Protein AF-0000000078276000 (afdb_homodimer)

pLDDT: mean 85.91, std 15.43, range [35.12, 98.81]

Structure (mmCIF, N/CA/C/O backbone):
data_AF-0000000078276000-model_v1
#
loop_
_entity.id
_entity.type
_entity.pdbx_description
1 polymer 'L-galactose dehydrogenase'
#
loop_
_atom_site.group_PDB
_atom_site.id
_atom_site.type_symbol
_atom_site.label_atom_id
_atom_site.label_alt_id
_atom_site.label_comp_id
_atom_site.label_asym_id
_atom_site.label_entity_id
_atom_site.label_seq_id
_atom_site.pdbx_PDB_ins_code
_atom_site.Cartn_x
_atom_site.Cartn_y
_atom_site.Cartn_z
_atom_site.occupancy
_atom_site.B_iso_or_equiv
_atom_site.auth_seq_id
_atom_site.auth_comp_id
_atom_site.auth_asym_id
_atom_site.auth_atom_id
_atom_site.pdbx_PDB_model_num
ATOM 1 N N . MET A 1 1 ? 9.312 26.859 -6.535 1 76 1 MET A N 1
ATOM 2 C CA . MET A 1 1 ? 9.961 25.969 -5.582 1 76 1 MET A CA 1
ATOM 3 C C . MET A 1 1 ? 9.008 24.859 -5.137 1 76 1 MET A C 1
ATOM 5 O O . MET A 1 1 ? 7.809 25.109 -4.961 1 76 1 MET A O 1
ATOM 9 N N . LYS A 1 2 ? 9.555 23.641 -4.895 1 87.5 2 LYS A N 1
ATOM 10 C CA . LYS A 1 2 ? 8.758 22.484 -4.469 1 87.5 2 LYS A CA 1
ATOM 11 C C . LYS A 1 2 ? 8.719 22.375 -2.947 1 87.5 2 LYS A C 1
ATOM 13 O O . LYS A 1 2 ? 9.75 22.547 -2.285 1 87.5 2 LYS A O 1
ATOM 18 N N . LEU A 1 3 ? 7.605 22.203 -2.412 1 93.44 3 LEU A N 1
ATOM 19 C CA . LEU A 1 3 ? 7.469 22.047 -0.97 1 93.44 3 LEU A CA 1
ATOM 20 C C . LEU A 1 3 ? 8.188 20.781 -0.496 1 93.44 3 LEU A C 1
ATOM 22 O O . LEU A 1 3 ? 8.133 19.75 -1.156 1 93.44 3 LEU A O 1
ATOM 26 N N . SER A 1 4 ? 8.859 21.031 0.639 1 95 4 SER A N 1
ATOM 27 C CA . SER A 1 4 ? 9.289 19.812 1.324 1 95 4 SER A CA 1
ATOM 28 C C . SER A 1 4 ? 8.102 19.016 1.84 1 95 4 SER A C 1
ATOM 30 O O . SER A 1 4 ? 7.016 19.562 2.043 1 95 4 SER A O 1
ATOM 32 N N . LYS A 1 5 ? 8.281 17.781 2.127 1 94.44 5 LYS A N 1
ATOM 33 C CA . LYS A 1 5 ? 7.191 16.922 2.592 1 94.44 5 LYS A CA 1
ATOM 34 C C . LYS A 1 5 ? 6.695 17.359 3.967 1 94.44 5 LYS A C 1
ATOM 36 O O . LYS A 1 5 ? 5.496 17.328 4.242 1 94.44 5 LYS A O 1
ATOM 41 N N . ILE A 1 6 ? 7.715 17.766 4.758 1 97.44 6 ILE A N 1
ATOM 42 C CA . ILE A 1 6 ? 7.348 18.281 6.074 1 97.44 6 ILE A CA 1
ATOM 43 C C . ILE A 1 6 ? 7.379 19.812 6.066 1 97.44 6 ILE A C 1
ATOM 45 O O . ILE A 1 6 ? 8.297 20.406 5.508 1 97.44 6 ILE A O 1
ATOM 49 N N . GLY A 1 7 ? 6.367 20.391 6.582 1 98.44 7 GLY A N 1
ATOM 50 C CA . GLY A 1 7 ? 6.348 21.797 6.906 1 98.44 7 GLY A CA 1
ATOM 51 C C . GLY A 1 7 ? 6.301 22.062 8.398 1 98.44 7 GLY A C 1
ATOM 52 O O . GLY A 1 7 ? 5.766 21.266 9.164 1 98.44 7 GLY A O 1
ATOM 53 N N . LEU A 1 8 ? 6.797 23.266 8.75 1 98.38 8 LEU A N 1
ATOM 54 C CA . LEU A 1 8 ? 6.801 23.656 10.156 1 98.38 8 LEU A CA 1
ATOM 55 C C . LEU A 1 8 ? 5.543 24.438 10.508 1 98.38 8 LEU A C 1
ATOM 57 O O . LEU A 1 8 ? 5.305 25.516 9.953 1 98.38 8 LEU A O 1
ATOM 61 N N . GLY A 1 9 ? 4.781 23.891 11.43 1 97.69 9 GLY A N 1
ATOM 62 C CA . GLY A 1 9 ? 3.652 24.641 11.977 1 97.69 9 GLY A CA 1
ATOM 63 C C . GLY A 1 9 ? 4.039 25.547 13.125 1 97.69 9 GLY A C 1
ATOM 64 O O . GLY A 1 9 ? 4.387 25.078 14.211 1 97.69 9 GLY A O 1
ATOM 65 N N . ALA A 1 10 ? 3.787 26.812 13 1 96.19 10 ALA A N 1
ATOM 66 C CA . ALA A 1 10 ? 4.254 27.797 13.961 1 96.19 10 ALA A CA 1
ATOM 67 C C . ALA A 1 10 ? 3.156 28.156 14.961 1 96.19 10 ALA A C 1
ATOM 69 O O . ALA A 1 10 ? 3.32 29.078 15.773 1 96.19 10 ALA A O 1
ATOM 70 N N . GLY A 1 11 ? 2.037 27.422 14.867 1 93.25 11 GLY A N 1
ATOM 71 C CA . GLY A 1 11 ? 1.049 27.594 15.922 1 93.25 11 GLY A CA 1
ATOM 72 C C . GLY A 1 11 ? 1.612 27.375 17.312 1 93.25 11 GLY A C 1
ATOM 73 O O . GLY A 1 11 ? 1.138 27.984 18.281 1 93.25 11 GLY A O 1
ATOM 74 N N . THR A 1 12 ? 2.605 26.641 17.391 1 89.44 12 THR A N 1
ATOM 75 C CA . THR A 1 12 ? 3.244 26.312 18.656 1 89.44 12 THR A CA 1
ATOM 76 C C . THR A 1 12 ? 4.027 27.5 19.203 1 89.44 12 THR A C 1
ATOM 78 O O . THR A 1 12 ? 4.422 27.516 20.375 1 89.44 12 THR A O 1
ATOM 81 N N . PHE A 1 13 ? 4.199 28.578 18.391 1 90.25 13 PHE A N 1
ATOM 82 C CA . PHE A 1 13 ? 4.93 29.766 18.797 1 90.25 13 PHE A CA 1
ATOM 83 C C . PHE A 1 13 ? 3.992 30.781 19.438 1 90.25 13 PHE A C 1
ATOM 85 O O . PHE A 1 13 ? 4.422 31.859 19.844 1 90.25 13 PHE A O 1
ATOM 92 N N . SER A 1 14 ? 2.604 30.531 19.453 1 81.06 14 SER A N 1
ATOM 93 C CA . SER A 1 14 ? 1.556 31.469 19.844 1 81.06 14 SER A C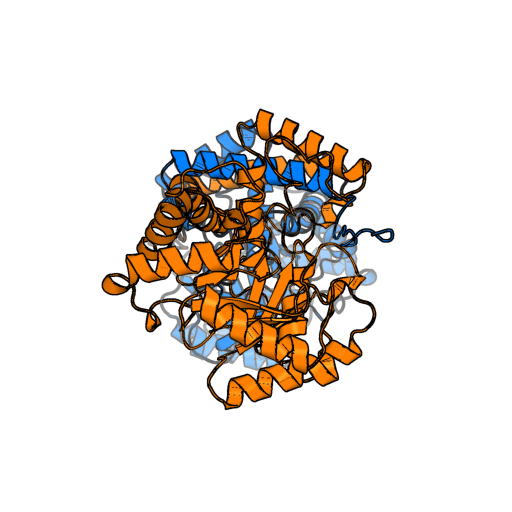A 1
ATOM 94 C C . SER A 1 14 ? 1.723 31.906 21.297 1 81.06 14 SER A C 1
ATOM 96 O O . SER A 1 14 ? 1.183 32.938 21.703 1 81.06 14 SER A O 1
ATOM 98 N N . GLY A 1 15 ? 2.691 31.5 21.969 1 64.06 15 GLY A N 1
ATOM 99 C CA . GLY A 1 15 ? 2.812 31.844 23.391 1 64.06 15 GLY A CA 1
ATOM 100 C C . GLY A 1 15 ? 1.722 31.219 24.234 1 64.06 15 GLY A C 1
ATOM 101 O O . GLY A 1 15 ? 1.641 31.484 25.438 1 64.06 15 GLY A O 1
ATOM 102 N N . PHE A 1 16 ? 0.621 30.797 23.484 1 50.69 16 PHE A N 1
ATOM 103 C CA . PHE A 1 16 ? -0.437 30.188 24.281 1 50.69 16 PHE A CA 1
ATOM 104 C C . PHE A 1 16 ? 0.115 29.062 25.141 1 50.69 16 PHE A C 1
ATOM 106 O O . PHE A 1 16 ? -0.392 28.797 26.234 1 50.69 16 PHE A O 1
ATOM 113 N N . TYR A 1 17 ? 1.136 28.438 24.562 1 47.69 17 TYR A N 1
ATOM 114 C CA . TYR A 1 17 ? 1.722 27.344 25.328 1 47.69 17 TYR A CA 1
ATOM 115 C C . TYR A 1 17 ? 2.814 27.844 26.266 1 47.69 17 TYR A C 1
ATOM 117 O O . TYR A 1 17 ? 3.244 29 26.156 1 47.69 17 TYR A O 1
ATOM 125 N N . ASP A 1 18 ? 3.484 27.094 27.172 1 49.5 18 ASP A N 1
ATOM 126 C CA . ASP A 1 18 ? 4.391 27.422 28.266 1 49.5 18 ASP A CA 1
ATOM 127 C C . ASP A 1 18 ? 5.52 28.328 27.781 1 49.5 18 ASP A C 1
ATOM 129 O O . ASP A 1 18 ? 5.828 28.375 26.594 1 49.5 18 ASP A O 1
ATOM 133 N N . GLU A 1 19 ? 5.781 29.281 28.688 1 52.44 19 GLU A N 1
ATOM 134 C CA . GLU A 1 19 ? 6.914 30.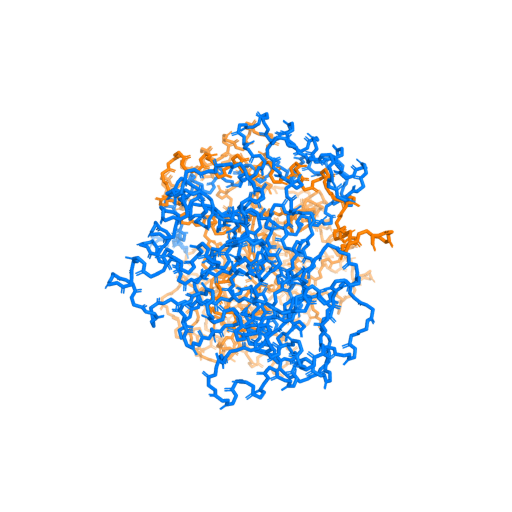203 28.625 1 52.44 19 GLU A CA 1
ATOM 135 C C . GLU A 1 19 ? 8.133 29.531 28 1 52.44 19 GLU A C 1
ATOM 137 O O . GLU A 1 19 ? 8.656 28.547 28.531 1 52.44 19 GLU A O 1
ATOM 142 N N . PHE A 1 20 ? 8.055 29.297 26.797 1 58.22 20 PHE A N 1
ATOM 143 C CA . PHE A 1 20 ? 9.367 28.812 26.375 1 58.22 20 PHE A CA 1
ATOM 144 C C . PHE A 1 20 ? 10.344 29.969 26.219 1 58.22 20 PHE A C 1
ATOM 146 O O . PHE A 1 20 ? 9.93 31.125 26.094 1 58.22 20 PHE A O 1
ATOM 153 N N . ASP A 1 21 ? 11.516 29.594 26.562 1 65.44 21 ASP A N 1
ATOM 154 C CA . ASP A 1 21 ? 12.672 30.438 26.312 1 65.44 21 ASP A CA 1
ATOM 155 C C . ASP A 1 21 ? 12.648 31.016 24.906 1 65.44 21 ASP A C 1
ATOM 157 O O . ASP A 1 21 ? 12.281 30.328 23.953 1 65.44 21 ASP A O 1
ATOM 161 N N . ASN A 1 22 ? 12.688 32.281 24.828 1 70.38 22 ASN A N 1
ATOM 162 C CA . ASN A 1 22 ? 12.695 33.094 23.594 1 70.38 22 ASN A CA 1
ATOM 163 C C . ASN A 1 22 ? 13.586 32.469 22.531 1 70.38 22 ASN A C 1
ATOM 165 O O . ASN A 1 22 ? 13.484 32.781 21.344 1 70.38 22 ASN A O 1
ATOM 169 N N . GLN A 1 23 ? 14.25 31.359 22.938 1 85.81 23 GLN A N 1
ATOM 170 C CA . GLN A 1 23 ? 15.211 30.812 21.969 1 85.81 23 GLN A CA 1
ATOM 171 C C . GLN A 1 23 ? 14.633 29.594 21.25 1 85.81 23 GLN A C 1
ATOM 173 O O . GLN A 1 23 ? 15.148 29.188 20.219 1 85.81 23 GLN A O 1
ATOM 178 N N . ILE A 1 24 ? 13.539 29.141 21.703 1 89.81 24 ILE A N 1
ATOM 179 C CA . ILE A 1 24 ? 13.008 27.891 21.188 1 89.81 24 ILE A CA 1
ATOM 180 C C . ILE A 1 24 ? 12.531 28.062 19.75 1 89.81 24 ILE A C 1
ATOM 182 O O . ILE A 1 24 ? 12.859 27.266 18.875 1 89.81 24 ILE A O 1
ATOM 186 N N . PRO A 1 25 ? 11.859 29.156 19.453 1 93.25 25 PRO A N 1
ATOM 187 C CA . PRO A 1 25 ? 11.461 29.359 18.062 1 93.25 25 PRO A CA 1
ATOM 188 C C . PRO A 1 25 ? 12.656 29.438 17.109 1 93.25 25 PRO A C 1
ATOM 190 O O . PRO A 1 25 ? 12.633 28.875 16.016 1 93.25 25 PRO A O 1
ATOM 193 N N . HIS A 1 26 ? 13.656 30.109 17.656 1 94.44 26 HIS A N 1
ATOM 194 C CA . HIS A 1 26 ? 14.875 30.266 16.859 1 94.44 26 HIS A CA 1
ATOM 195 C C . HIS A 1 26 ? 15.508 28.906 16.562 1 94.44 26 HIS A C 1
ATOM 197 O O . HIS A 1 26 ? 15.766 28.578 15.398 1 94.44 26 HIS A O 1
ATOM 203 N N . GLU A 1 27 ? 15.688 28.141 17.547 1 94.88 27 GLU A N 1
ATOM 204 C CA . GLU A 1 27 ? 16.312 26.828 17.422 1 94.88 27 GLU A CA 1
ATOM 205 C C . GLU A 1 27 ? 15.484 25.922 16.516 1 94.88 27 GLU A C 1
ATOM 207 O O . GLU A 1 27 ? 16.047 25.172 15.711 1 94.88 27 GLU A O 1
ATOM 212 N N . THR A 1 28 ? 14.242 26.016 16.625 1 96.69 28 THR A N 1
ATOM 213 C CA . THR A 1 28 ? 13.336 25.172 15.852 1 96.69 28 THR A CA 1
ATOM 214 C C . THR A 1 28 ? 13.438 25.484 14.359 1 96.69 28 THR A C 1
ATOM 216 O O . THR A 1 28 ? 13.656 24.594 13.539 1 96.69 28 THR A O 1
ATOM 219 N N . VAL A 1 29 ? 13.406 26.719 14 1 97.75 29 VAL A N 1
ATOM 220 C CA . VAL A 1 29 ? 13.398 27.156 12.609 1 97.75 29 VAL A CA 1
ATOM 221 C C . VAL A 1 29 ? 14.758 26.875 11.969 1 97.75 29 VAL A C 1
ATOM 223 O O . VAL A 1 29 ? 14.828 26.328 10.867 1 97.75 29 VAL A O 1
ATOM 226 N N . VAL A 1 30 ? 15.82 27.156 12.68 1 97.12 30 VAL A N 1
ATOM 227 C CA . VAL A 1 30 ? 17.172 26.953 12.156 1 97.12 30 VAL A CA 1
ATOM 228 C C . VAL A 1 30 ? 17.406 25.469 11.891 1 97.12 30 VAL A C 1
ATOM 230 O O . VAL A 1 30 ? 17.859 25.078 10.812 1 97.12 30 VAL A O 1
ATOM 233 N N . THR A 1 31 ? 17.031 24.656 12.859 1 97.31 31 THR A N 1
ATOM 234 C CA . THR A 1 31 ? 17.219 23.219 12.695 1 97.31 31 THR A CA 1
ATOM 235 C C . THR A 1 31 ? 16.391 22.703 11.516 1 97.31 31 THR A C 1
ATOM 237 O O . THR A 1 31 ? 16.875 21.906 10.711 1 97.31 31 THR A O 1
ATOM 240 N N . ALA A 1 32 ? 15.172 23.172 11.391 1 98 32 ALA A N 1
ATOM 241 C CA . ALA A 1 32 ? 14.297 22.75 10.297 1 98 32 ALA A CA 1
ATOM 242 C C . ALA A 1 32 ? 14.891 23.109 8.945 1 98 32 ALA A C 1
ATOM 244 O O . ALA A 1 32 ? 15.023 22.25 8.07 1 98 32 ALA A O 1
ATOM 245 N N . PHE A 1 33 ? 15.328 24.359 8.828 1 97.69 33 PHE A N 1
ATOM 246 C CA . PHE A 1 33 ? 15.852 24.828 7.555 1 97.69 33 PHE A CA 1
ATOM 247 C C . PHE A 1 33 ? 17.172 24.141 7.215 1 97.69 33 PHE A C 1
ATOM 249 O O . PHE A 1 33 ? 17.391 23.766 6.066 1 97.69 33 PHE A O 1
ATOM 256 N N . GLN A 1 34 ? 17.953 23.875 8.18 1 97.12 34 GLN A N 1
ATOM 257 C CA . GLN A 1 34 ? 19.234 23.219 7.965 1 97.12 34 GLN A CA 1
ATOM 258 C C . GLN A 1 34 ? 19.047 21.781 7.504 1 97.12 34 GLN A C 1
ATOM 260 O O . GLN A 1 34 ? 19.938 21.188 6.879 1 97.12 34 GLN A O 1
ATOM 265 N N . ASN A 1 35 ? 17.891 21.266 7.777 1 95.56 35 ASN A N 1
ATOM 266 C CA . ASN A 1 35 ? 17.656 19.875 7.441 1 95.56 35 ASN A CA 1
ATOM 267 C C . ASN A 1 35 ? 16.688 19.734 6.266 1 95.56 35 ASN A C 1
ATOM 269 O O . ASN A 1 35 ? 16.062 18.688 6.09 1 95.56 35 ASN A O 1
ATOM 273 N N . GLY A 1 36 ? 16.453 20.781 5.516 1 94.75 36 GLY A N 1
ATOM 274 C CA . GLY A 1 36 ? 15.789 20.688 4.227 1 94.75 36 GLY A CA 1
ATOM 275 C C . GLY A 1 36 ? 14.305 21 4.289 1 94.75 36 GLY A C 1
ATOM 276 O O . GLY A 1 36 ? 13.617 20.984 3.268 1 94.75 36 GLY A O 1
ATOM 277 N N . ILE A 1 37 ? 13.789 21.281 5.453 1 97.19 37 ILE A N 1
ATOM 278 C CA . ILE A 1 37 ? 12.43 21.797 5.559 1 97.19 37 ILE A CA 1
ATOM 279 C C . ILE A 1 37 ? 12.367 23.234 5.07 1 97.19 37 ILE A C 1
ATOM 281 O O . ILE A 1 37 ? 13.047 24.109 5.613 1 97.19 37 ILE A O 1
ATOM 285 N N . ASN A 1 38 ? 11.445 23.469 4.086 1 97.69 38 ASN A N 1
ATOM 286 C CA . ASN A 1 38 ? 11.609 24.766 3.416 1 97.69 38 ASN A CA 1
ATOM 287 C C . ASN A 1 38 ? 10.32 25.578 3.445 1 97.69 38 ASN A C 1
ATOM 289 O O . ASN A 1 38 ? 10.125 26.469 2.621 1 97.69 38 ASN A O 1
ATOM 293 N N . TRP A 1 39 ? 9.398 25.25 4.336 1 98.38 39 TRP A N 1
ATOM 294 C CA . TRP A 1 39 ? 8.211 26.094 4.457 1 98.38 39 TRP A CA 1
ATOM 295 C C . TRP A 1 39 ? 7.68 26.078 5.887 1 98.38 39 TRP A C 1
ATOM 297 O O . TRP A 1 39 ? 7.855 25.094 6.613 1 98.38 39 TRP A O 1
ATOM 307 N N . VAL A 1 40 ? 7.137 27.25 6.289 1 98.56 40 VAL A N 1
ATOM 308 C CA . VAL A 1 40 ? 6.559 27.469 7.613 1 98.56 40 VAL A CA 1
ATOM 309 C C . VAL A 1 40 ? 5.133 28 7.473 1 98.56 40 VAL A C 1
ATOM 311 O O . VAL A 1 40 ? 4.855 28.844 6.617 1 98.56 40 VAL A O 1
ATOM 314 N N . ASP A 1 41 ? 4.281 27.453 8.359 1 98.56 41 ASP A N 1
ATOM 315 C CA . ASP A 1 41 ? 2.875 27.844 8.367 1 98.56 41 ASP A CA 1
ATOM 316 C C . ASP A 1 41 ? 2.504 28.547 9.664 1 98.56 41 ASP A C 1
ATOM 318 O O . ASP A 1 41 ? 2.885 28.109 10.75 1 98.56 41 ASP A O 1
ATOM 322 N N . THR A 1 42 ? 1.765 29.656 9.516 1 98.25 42 THR A N 1
ATOM 323 C CA . THR A 1 42 ? 1.289 30.406 10.672 1 98.25 42 THR A CA 1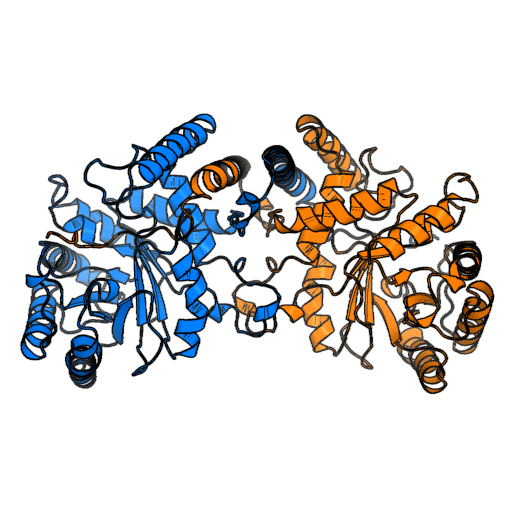
ATOM 324 C C . THR A 1 42 ? -0.07 31.047 10.383 1 98.25 42 THR A C 1
ATOM 326 O O . THR A 1 42 ? -0.802 30.578 9.508 1 98.25 42 THR A O 1
ATOM 329 N N . SER A 1 43 ? -0.49 31.953 11.336 1 98 43 SER A N 1
ATOM 330 C CA . SER A 1 43 ? -1.798 32.594 11.219 1 98 43 SER A CA 1
ATOM 331 C C . SER A 1 43 ? -1.93 33.781 12.18 1 98 43 SER A C 1
ATOM 333 O O . SER A 1 43 ? -1.344 33.75 13.258 1 98 43 SER A O 1
ATOM 335 N N . PRO A 1 44 ? -2.762 34.75 11.75 1 97 44 PRO A N 1
ATOM 336 C CA . PRO A 1 44 ? -3.084 35.781 12.727 1 97 44 PRO A CA 1
ATOM 337 C C . PRO A 1 44 ? -3.877 35.25 13.914 1 97 44 PRO A C 1
ATOM 339 O O . PRO A 1 44 ? -3.9 35.875 14.977 1 97 44 PRO A O 1
ATOM 342 N N . TYR A 1 45 ? -4.488 34.156 13.82 1 95 45 TYR A N 1
ATOM 343 C CA . TYR A 1 45 ? -5.262 33.531 14.883 1 95 45 TYR A CA 1
ATOM 344 C C . TYR A 1 45 ? -4.348 32.938 15.953 1 95 45 TYR A C 1
ATOM 346 O O . TYR A 1 45 ? -4.77 32.75 17.094 1 95 45 TYR A O 1
ATOM 354 N N . TYR A 1 46 ? -3.119 32.719 15.594 1 93.81 46 TYR A N 1
ATOM 355 C CA . TYR A 1 46 ? -2.188 32.031 16.484 1 93.81 46 TYR A C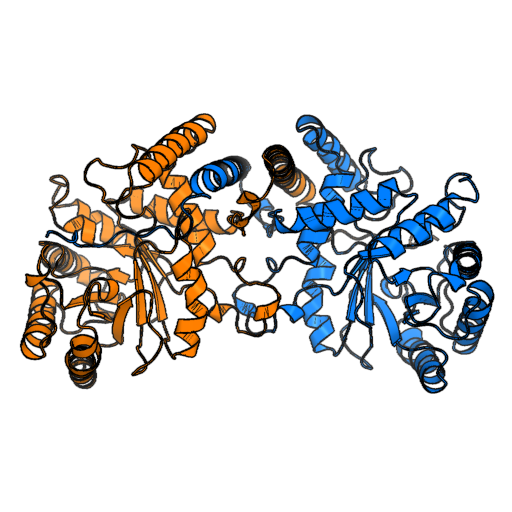A 1
ATOM 356 C C . TYR A 1 46 ? -1.442 33.031 17.359 1 93.81 46 TYR A C 1
ATOM 358 O O . TYR A 1 46 ? -0.21 33.062 17.359 1 93.81 46 TYR A O 1
ATOM 366 N N . GLY A 1 47 ? -2.139 33.875 18.031 1 91 47 GLY A N 1
ATOM 367 C CA . GLY A 1 47 ? -1.526 34.812 18.953 1 91 47 GLY A CA 1
ATOM 368 C C . GLY A 1 47 ? -0.417 35.625 18.328 1 91 47 GLY A C 1
ATOM 369 O O . GLY A 1 47 ? -0.629 36.281 17.312 1 91 47 GLY A O 1
ATOM 370 N N . ASP A 1 48 ? 0.791 35.469 18.969 1 91.56 48 ASP A N 1
ATOM 371 C CA . ASP A 1 48 ? 1.917 36.25 18.5 1 91.56 48 ASP A CA 1
ATOM 372 C C . ASP A 1 48 ? 2.809 35.438 17.547 1 91.56 48 ASP A C 1
ATOM 374 O O . ASP A 1 48 ? 3.98 35.781 17.359 1 91.56 48 ASP A O 1
ATOM 378 N N . SER A 1 49 ? 2.303 34.438 17.016 1 95.25 49 SER A N 1
ATOM 379 C CA . SER A 1 49 ? 3.098 33.5 16.203 1 95.25 49 SER A CA 1
ATOM 380 C C . SER A 1 49 ? 3.74 34.219 15.016 1 95.25 49 SER A C 1
ATOM 382 O O . SER A 1 49 ? 4.938 34.062 14.766 1 95.25 49 SER A O 1
ATOM 384 N N . GLU A 1 50 ? 2.971 35.062 14.297 1 97.56 50 GLU A N 1
ATOM 385 C CA . GLU A 1 50 ? 3.518 35.75 13.141 1 97.56 50 GLU A CA 1
ATOM 386 C C . GLU A 1 50 ? 4.66 36.688 13.555 1 97.56 50 GLU A C 1
ATOM 388 O O . GLU A 1 50 ? 5.672 36.781 12.859 1 97.56 50 GLU A O 1
ATOM 393 N N . ILE A 1 51 ? 4.477 37.281 14.672 1 95.62 51 ILE A N 1
ATOM 394 C CA . ILE A 1 51 ? 5.473 38.25 15.148 1 95.62 51 ILE A CA 1
ATOM 395 C C . ILE A 1 51 ? 6.746 37.5 15.547 1 95.62 51 ILE A C 1
ATOM 397 O O . ILE A 1 51 ? 7.848 37.875 15.141 1 95.62 51 ILE A O 1
ATOM 401 N N . ARG A 1 52 ? 6.594 36.469 16.266 1 94.38 52 ARG A N 1
ATOM 402 C CA . ARG A 1 52 ? 7.742 35.719 16.719 1 94.38 52 ARG A CA 1
ATOM 403 C C . ARG A 1 52 ? 8.469 35.062 15.547 1 94.38 52 ARG A C 1
ATOM 405 O O . ARG A 1 52 ? 9.703 35.031 15.508 1 94.38 52 ARG A O 1
ATOM 412 N N . LEU A 1 53 ? 7.727 34.531 14.656 1 97.06 53 LEU A N 1
ATOM 413 C CA . LEU A 1 53 ? 8.32 33.938 13.469 1 97.06 53 LEU A CA 1
ATOM 414 C C . LEU A 1 53 ? 9.07 35 12.648 1 97.06 53 LEU A C 1
ATOM 416 O O . LEU A 1 53 ? 10.188 34.75 12.195 1 97.06 53 LEU A O 1
ATOM 420 N N . GLY A 1 54 ? 8.414 36.156 12.453 1 97.5 54 GLY A N 1
ATOM 421 C CA . GLY A 1 54 ? 9.062 37.25 11.734 1 97.5 54 GLY A CA 1
ATOM 422 C C . GLY A 1 54 ? 10.398 37.625 12.328 1 97.5 54 GLY A C 1
ATOM 423 O O . GLY A 1 54 ? 11.375 37.844 11.602 1 97.5 54 GLY A O 1
ATOM 424 N N . LYS A 1 55 ? 10.43 37.688 13.617 1 95.88 55 LYS A N 1
ATOM 425 C CA . LYS A 1 55 ? 11.672 38.031 14.312 1 95.88 55 LYS A CA 1
ATOM 426 C C . LYS A 1 55 ? 12.758 37 14.023 1 95.88 55 LYS A C 1
ATOM 428 O O . LYS A 1 55 ? 13.898 37.375 13.703 1 95.88 55 LYS A O 1
ATOM 433 N N . VAL A 1 56 ? 12.461 35.75 14.125 1 96.56 56 VAL A N 1
ATOM 434 C CA . VAL A 1 56 ? 13.43 34.688 13.883 1 96.56 56 VAL A CA 1
ATOM 435 C C . VAL A 1 56 ? 13.93 34.75 12.445 1 96.56 56 VAL A C 1
ATOM 437 O O . VAL A 1 56 ? 15.133 34.688 12.188 1 96.56 56 VAL A O 1
ATOM 440 N N . LEU A 1 57 ? 13.047 34.969 11.492 1 97.75 57 LEU A N 1
ATOM 441 C CA . LEU A 1 57 ? 13.398 34.969 10.078 1 97.75 57 LEU A CA 1
ATOM 442 C C . LEU A 1 57 ? 14.336 36.125 9.758 1 97.75 57 LEU A C 1
ATOM 444 O O . LEU A 1 57 ? 15.258 36 8.945 1 97.75 57 LEU A O 1
ATOM 448 N N . GLN A 1 58 ? 14.062 37.188 10.414 1 96.94 58 GLN A N 1
ATOM 449 C CA . GLN A 1 58 ? 14.953 38.344 10.25 1 96.94 58 GLN A CA 1
ATOM 450 C C . GLN A 1 58 ? 16.344 38.031 10.789 1 96.94 58 GLN A C 1
ATOM 452 O O . GLN A 1 58 ? 17.359 38.344 10.148 1 96.94 58 GLN A O 1
ATOM 457 N N . GLU A 1 59 ? 16.391 37.438 11.883 1 96.44 59 GLU A N 1
ATOM 458 C CA . GLU A 1 59 ? 17.656 37.125 12.547 1 96.44 59 GLU A CA 1
ATOM 459 C C . GLU A 1 59 ? 18.5 36.188 11.711 1 96.44 59 GLU A C 1
ATOM 461 O O . GLU A 1 59 ? 19.734 36.25 11.734 1 96.44 59 GLU A O 1
ATOM 466 N N . ILE A 1 60 ? 17.859 35.344 10.969 1 97 60 ILE A N 1
ATOM 467 C CA . ILE A 1 60 ? 18.625 34.312 10.273 1 97 60 ILE A CA 1
ATOM 468 C C . ILE A 1 60 ? 18.688 34.625 8.781 1 97 60 ILE A C 1
ATOM 470 O O . ILE A 1 60 ? 19.047 33.781 7.973 1 97 60 ILE A O 1
ATOM 474 N N . SER A 1 61 ? 18.391 35.812 8.336 1 97.31 61 SER A N 1
ATOM 475 C CA . SER A 1 61 ? 18.203 36.219 6.945 1 97.31 61 SER A CA 1
ATOM 476 C C . SER A 1 61 ? 19.5 36.094 6.152 1 97.31 61 SER A C 1
ATOM 478 O O . SER A 1 61 ? 19.484 35.906 4.938 1 97.31 61 SER A O 1
ATOM 480 N N . LYS A 1 62 ? 20.594 36.219 6.742 1 97.12 62 LYS A N 1
ATOM 481 C CA . LYS A 1 62 ? 21.875 36.094 6.051 1 97.12 62 LYS A CA 1
ATOM 482 C C . LYS A 1 62 ? 22.125 34.656 5.594 1 97.12 62 LYS A C 1
ATOM 484 O O . LYS A 1 62 ? 22.594 34.438 4.48 1 97.12 62 LYS A O 1
ATOM 489 N N . ASP A 1 63 ? 21.812 33.719 6.426 1 96.94 63 ASP A N 1
ATOM 490 C CA . ASP A 1 63 ? 22.031 32.312 6.129 1 96.94 63 ASP A CA 1
ATOM 491 C C . ASP A 1 63 ? 20.891 31.75 5.277 1 96.94 63 ASP A C 1
ATOM 493 O O . ASP A 1 63 ? 21.094 30.828 4.484 1 96.94 63 ASP A O 1
ATOM 497 N N . PHE A 1 64 ? 19.703 32.312 5.496 1 97.38 64 PHE A N 1
ATOM 498 C CA . PHE A 1 64 ? 18.516 31.875 4.777 1 97.38 64 PHE A CA 1
ATOM 499 C C . PHE A 1 64 ? 17.766 33.062 4.191 1 97.38 64 PHE A C 1
ATOM 501 O O . PHE A 1 64 ? 16.766 33.531 4.766 1 97.38 64 PHE A O 1
ATOM 508 N N . PRO A 1 65 ? 18.188 33.438 3.041 1 97.31 65 PRO A N 1
ATOM 509 C CA . PRO A 1 65 ? 17.5 34.562 2.379 1 97.31 65 PRO A CA 1
ATOM 510 C C . PRO A 1 65 ? 16.047 34.25 2.055 1 97.31 65 PRO A C 1
ATOM 512 O O . PRO A 1 65 ? 15.688 33.062 1.887 1 97.31 65 PRO A O 1
ATOM 515 N N . ARG A 1 66 ? 15.234 35.25 1.91 1 97.62 66 ARG A N 1
ATOM 516 C CA . ARG A 1 66 ? 13.781 35.125 1.821 1 97.62 66 ARG A CA 1
ATOM 517 C C . ARG A 1 66 ? 13.375 34.219 0.671 1 97.62 66 ARG A C 1
ATOM 519 O O . ARG A 1 66 ? 12.383 33.5 0.771 1 97.62 66 ARG A O 1
ATOM 526 N N . ASN A 1 67 ? 14.141 34.156 -0.354 1 96.19 67 ASN A N 1
ATOM 527 C CA . ASN A 1 67 ? 13.758 33.406 -1.543 1 96.19 67 ASN A CA 1
ATOM 528 C C . ASN A 1 67 ? 14.141 31.938 -1.418 1 96.19 67 ASN A C 1
ATOM 530 O O . ASN A 1 67 ? 13.938 31.156 -2.352 1 96.19 67 ASN A O 1
ATOM 534 N N . THR A 1 68 ? 14.617 31.484 -0.21 1 96.25 68 THR A N 1
ATOM 535 C CA . THR A 1 68 ? 15.07 30.109 -0.045 1 96.25 68 THR A CA 1
ATOM 536 C C . THR A 1 68 ? 14.055 29.297 0.746 1 96.25 68 THR A C 1
ATOM 538 O O . THR A 1 68 ? 14.242 28.094 0.958 1 96.25 68 THR A O 1
ATOM 541 N N . TYR A 1 69 ? 13.031 29.906 1.201 1 98 69 TYR A N 1
ATOM 542 C CA . TYR A 1 69 ? 11.953 29.219 1.911 1 98 69 TYR A CA 1
ATOM 543 C C . TYR A 1 69 ? 10.602 29.844 1.571 1 98 69 TYR A C 1
ATOM 545 O O . TYR A 1 69 ? 10.539 30.875 0.904 1 98 69 TYR A O 1
ATOM 553 N N . MET A 1 70 ? 9.531 29.172 2.025 1 98.69 70 MET A N 1
ATOM 554 C CA . MET A 1 70 ? 8.18 29.641 1.76 1 98.69 70 MET A CA 1
ATOM 555 C C . MET A 1 70 ? 7.426 29.891 3.062 1 98.69 70 MET A C 1
ATOM 557 O O . MET A 1 70 ? 7.664 29.219 4.062 1 98.69 70 MET A O 1
ATOM 561 N N . ILE A 1 71 ? 6.512 30.875 3.031 1 98.75 71 ILE A N 1
ATOM 562 C CA . ILE A 1 71 ? 5.68 31.219 4.184 1 98.75 71 ILE A CA 1
ATOM 563 C C . ILE A 1 71 ? 4.207 31.109 3.807 1 98.75 71 ILE A C 1
ATOM 565 O O . ILE A 1 71 ? 3.781 31.625 2.77 1 98.75 71 ILE A O 1
ATOM 569 N N . SER A 1 72 ? 3.486 30.359 4.621 1 98.56 72 SER A N 1
ATOM 570 C CA . SER A 1 72 ? 2.031 30.328 4.512 1 98.56 72 SER A CA 1
ATOM 571 C C . SER A 1 72 ? 1.37 30.953 5.73 1 98.56 72 SER A C 1
ATOM 573 O O . SER A 1 72 ? 1.833 30.766 6.859 1 98.56 72 SER A O 1
ATOM 575 N N . THR A 1 73 ? 0.384 31.781 5.512 1 98.69 73 THR A N 1
ATOM 576 C CA . THR A 1 73 ? -0.458 32.312 6.578 1 98.69 73 THR A CA 1
ATOM 577 C C . THR A 1 73 ? -1.928 32.281 6.172 1 98.69 73 THR A C 1
ATOM 579 O O . THR A 1 73 ? -2.316 31.531 5.273 1 98.69 73 THR A O 1
ATOM 582 N N . LYS A 1 74 ? -2.758 32.969 6.969 1 98.62 74 LYS A N 1
ATOM 583 C CA . LYS A 1 74 ? -4.191 32.812 6.742 1 98.62 74 LYS A CA 1
ATOM 584 C C . LYS A 1 74 ? -4.949 34.094 6.969 1 98.62 74 LYS A C 1
ATOM 586 O O . LYS A 1 74 ? -4.402 35.062 7.531 1 98.62 74 LYS A O 1
ATOM 591 N N . VAL A 1 75 ? -6.273 34.094 6.531 1 98.44 75 VAL A N 1
ATOM 592 C CA . VAL A 1 75 ? -7.199 35.188 6.766 1 98.44 75 VAL A CA 1
ATOM 593 C C . VAL A 1 75 ? -8.57 34.656 7.16 1 98.44 75 VAL A C 1
ATOM 595 O O . VAL A 1 75 ? -8.875 33.469 6.914 1 98.44 75 VAL A O 1
ATOM 598 N N . GLY A 1 76 ? -9.375 35.531 7.867 1 97 76 GLY A N 1
ATOM 599 C CA . GLY A 1 76 ? -10.781 35.219 8.055 1 97 76 GLY A CA 1
ATOM 600 C C . GLY A 1 76 ? -11.125 34.844 9.477 1 97 76 GLY A C 1
ATOM 601 O O . GLY A 1 76 ? -12.234 35.094 9.953 1 97 76 GLY A O 1
ATOM 602 N N . ARG A 1 77 ? -10.164 34.188 10.18 1 95.44 77 ARG A N 1
ATOM 603 C CA . ARG A 1 77 ? -10.383 33.875 11.586 1 95.44 77 ARG A CA 1
ATOM 604 C C . ARG A 1 77 ? -9.445 34.656 12.492 1 95.44 77 ARG A C 1
ATOM 606 O O . ARG A 1 77 ? -8.227 34.5 12.414 1 95.44 77 ARG A O 1
ATOM 613 N N . TYR A 1 78 ? -10.031 35.406 13.5 1 94.94 78 TYR A N 1
ATOM 614 C CA . TYR A 1 78 ? -9.211 36.312 14.289 1 94.94 78 TYR A CA 1
ATOM 615 C C . TYR A 1 78 ? -9.453 36.094 15.781 1 94.94 78 TYR A C 1
ATOM 617 O O . TYR A 1 78 ? -8.93 36.844 16.609 1 94.94 78 TYR A O 1
ATOM 625 N N . GLY A 1 79 ? -10.328 35.031 16.062 1 89.88 79 GLY A N 1
ATOM 626 C CA . GLY A 1 79 ? -10.633 34.688 17.438 1 89.88 79 GLY A CA 1
ATOM 627 C C . GLY A 1 79 ? -11.344 33.344 17.578 1 89.88 79 GLY A C 1
ATOM 628 O O . GLY A 1 79 ? -11.531 32.656 16.578 1 89.88 79 GLY A O 1
ATOM 629 N N . TYR A 1 80 ? -11.75 33.094 18.766 1 86 80 TYR A N 1
ATOM 630 C CA . TYR A 1 80 ? -12.266 31.75 19.094 1 86 80 TYR A CA 1
ATOM 631 C C . TYR A 1 80 ? -13.734 31.625 18.719 1 86 80 TYR A C 1
ATOM 633 O O . TYR A 1 80 ? -14.211 30.547 18.391 1 86 80 TYR A O 1
ATOM 641 N N . HIS A 1 81 ? -14.43 32.719 18.656 1 86.94 81 HIS A N 1
ATOM 642 C CA . HIS A 1 81 ? -15.883 32.656 18.484 1 86.94 81 HIS A CA 1
ATOM 643 C C . HIS A 1 81 ? -16.25 32.812 17.016 1 86.94 81 HIS A C 1
ATOM 645 O O . HIS A 1 81 ? -15.492 33.375 16.219 1 86.94 81 HIS A O 1
ATOM 651 N N . LYS A 1 82 ? -17.453 32.344 16.766 1 86.81 82 LYS A N 1
ATOM 652 C CA . LYS A 1 82 ? -17.953 32.469 15.406 1 86.81 82 LYS A CA 1
ATOM 653 C C . LYS A 1 82 ? -17.969 33.906 14.93 1 86.81 82 LYS A C 1
ATOM 655 O O . LYS A 1 82 ? -17.703 34.188 13.758 1 86.81 82 LYS A O 1
ATOM 660 N N . LYS A 1 83 ? -18.25 34.812 15.812 1 88.75 83 LYS A N 1
ATOM 661 C CA . LYS A 1 83 ? -18.344 36.219 15.477 1 88.75 83 LYS A CA 1
ATOM 662 C C . LYS A 1 83 ? -16.969 36.781 15.117 1 88.75 83 LYS A C 1
ATOM 664 O O . LYS A 1 83 ? -16.891 37.906 14.578 1 88.75 83 LYS A O 1
ATOM 669 N N . ASP A 1 84 ? -15.984 36.031 15.43 1 91.88 84 ASP A N 1
ATOM 670 C CA . ASP A 1 84 ? -14.633 36.531 15.188 1 91.88 84 ASP A CA 1
ATOM 671 C C . ASP A 1 84 ? -14.188 36.25 13.758 1 91.88 84 ASP A C 1
ATOM 673 O O . ASP A 1 84 ? -13.094 36.625 13.352 1 91.88 84 ASP A O 1
ATOM 677 N N . PHE A 1 85 ? -15.055 35.594 12.984 1 94.06 85 PHE A N 1
ATOM 678 C CA . PHE A 1 85 ? -14.766 35.344 11.57 1 94.06 85 PHE A CA 1
ATOM 679 C C . PHE A 1 85 ? -15.164 36.562 10.734 1 94.06 85 PHE A C 1
ATOM 681 O O . PHE A 1 85 ? -16.219 37.156 10.961 1 94.06 85 PHE A O 1
ATOM 688 N N . ASP A 1 86 ? -14.32 36.969 9.82 1 96.38 86 ASP A N 1
ATOM 689 C CA . ASP A 1 86 ? -14.602 38.062 8.914 1 96.38 86 ASP A CA 1
ATOM 690 C C . ASP A 1 86 ? -13.859 37.875 7.586 1 96.38 86 ASP A C 1
ATOM 692 O O . ASP A 1 86 ? -12.641 38.062 7.52 1 96.38 86 ASP A O 1
ATOM 696 N N . TYR A 1 87 ? -14.664 37.594 6.496 1 96.44 87 TYR A N 1
ATOM 697 C CA . TYR A 1 87 ? -14.086 37.344 5.176 1 96.44 87 TYR A CA 1
ATOM 698 C C . TYR A 1 87 ? -14.406 38.5 4.223 1 96.44 87 TYR A C 1
ATOM 700 O O . TYR A 1 87 ? -14.383 38.312 3.002 1 96.44 87 TYR A O 1
ATOM 708 N N . SER A 1 88 ? -14.719 39.594 4.789 1 97.06 88 SER A N 1
ATOM 709 C CA . SER A 1 88 ? -14.969 40.781 3.941 1 97.06 88 SER A CA 1
ATOM 710 C C . SER A 1 88 ? -13.711 41.188 3.195 1 97.06 88 SER A C 1
ATOM 712 O O . SER A 1 88 ? -12.594 40.969 3.668 1 97.06 88 SER A O 1
ATOM 714 N N . ALA A 1 89 ? -13.922 41.812 2.074 1 97.44 89 ALA A N 1
ATOM 715 C CA . ALA A 1 89 ? -12.805 42.219 1.233 1 97.44 89 ALA A CA 1
ATOM 716 C C . ALA A 1 89 ? -11.859 43.156 1.992 1 97.44 89 ALA A C 1
ATOM 718 O O . ALA A 1 89 ? -10.633 43 1.92 1 97.44 89 ALA A O 1
ATOM 719 N N . GLU A 1 90 ? -12.453 44.062 2.697 1 98.06 90 GLU A N 1
ATOM 720 C CA . GLU A 1 90 ? -11.656 45.031 3.451 1 98.06 90 GLU A CA 1
ATOM 721 C C . GLU A 1 90 ? -10.82 44.312 4.527 1 98.06 90 GLU A C 1
ATOM 723 O O . GLU A 1 90 ? -9.625 44.594 4.664 1 98.06 90 GLU A O 1
ATOM 728 N N . ARG A 1 91 ? -11.43 43.469 5.285 1 98.19 91 ARG A N 1
ATOM 729 C CA . ARG A 1 91 ? -10.727 42.781 6.367 1 98.19 91 ARG A CA 1
ATOM 730 C C . ARG A 1 91 ? -9.656 41.844 5.824 1 98.19 91 ARG A C 1
ATOM 732 O O . ARG A 1 91 ? -8.586 41.719 6.414 1 98.19 91 ARG A O 1
ATOM 739 N N . VAL A 1 92 ? -9.93 41.219 4.734 1 98.25 92 VAL A N 1
ATOM 740 C CA . VAL A 1 92 ? -8.977 40.344 4.086 1 98.25 92 VAL A CA 1
ATOM 741 C C . VAL A 1 92 ? -7.734 41.125 3.668 1 98.25 92 VAL A C 1
ATOM 743 O O . VAL A 1 92 ? -6.609 40.719 3.959 1 98.25 92 VAL A O 1
ATOM 746 N N . GLU A 1 93 ? -7.938 42.188 3.035 1 98.12 93 GLU A N 1
ATOM 747 C CA . GLU A 1 93 ? -6.809 43 2.604 1 98.12 93 GLU A CA 1
ATOM 748 C C . GLU A 1 93 ? -6.004 43.5 3.799 1 98.12 93 GLU A C 1
ATOM 750 O O . GLU A 1 93 ? -4.773 43.406 3.807 1 98.12 93 GLU A O 1
ATOM 755 N N . LYS A 1 94 ? -6.703 44.031 4.754 1 98.5 94 LYS A N 1
ATOM 756 C CA . LYS A 1 94 ? -6.035 44.531 5.957 1 98.5 94 LYS A CA 1
ATOM 757 C C . LYS A 1 94 ? -5.238 43.406 6.637 1 98.5 94 LYS A C 1
ATOM 759 O O . LYS A 1 94 ? -4.125 43.656 7.113 1 98.5 94 LYS A O 1
ATOM 764 N N . SER A 1 95 ? -5.82 42.281 6.707 1 98.69 95 SER A N 1
ATOM 765 C CA . SER A 1 95 ? -5.16 41.125 7.34 1 98.69 95 SER A CA 1
ATOM 766 C C . SER A 1 95 ? -3.867 40.781 6.617 1 98.69 95 SER A C 1
ATOM 768 O O . SER A 1 95 ? -2.836 40.562 7.258 1 98.69 95 SER A O 1
ATOM 770 N N . VAL A 1 96 ? -3.881 40.719 5.316 1 98.75 96 VAL A N 1
ATOM 771 C CA . VAL A 1 96 ? -2.697 40.375 4.527 1 98.75 96 VAL A CA 1
ATOM 772 C C . VAL A 1 96 ? -1.605 41.438 4.781 1 98.75 96 VAL A C 1
ATOM 774 O O . VAL A 1 96 ? -0.452 41.062 5.035 1 98.75 96 VAL A O 1
ATOM 777 N N . MET A 1 97 ? -1.987 42.656 4.797 1 98.5 97 MET A N 1
ATOM 778 C CA . MET A 1 97 ? -1.014 43.75 5.004 1 98.5 97 MET A CA 1
ATOM 779 C C . MET A 1 97 ? -0.405 43.656 6.402 1 98.5 97 MET A C 1
ATOM 781 O O . MET A 1 97 ? 0.806 43.812 6.566 1 98.5 97 MET A O 1
ATOM 785 N N . THR A 1 98 ? -1.229 43.406 7.352 1 98.56 98 THR A N 1
ATOM 786 C CA . THR A 1 98 ? -0.754 43.25 8.719 1 98.56 98 THR A CA 1
ATOM 787 C C . THR A 1 98 ? 0.191 42.062 8.852 1 98.56 98 THR A C 1
ATOM 789 O O . THR A 1 98 ? 1.217 42.156 9.531 1 98.56 98 THR A O 1
ATOM 792 N N . SER A 1 99 ? -0.15 40.969 8.211 1 98.81 99 SER A N 1
ATOM 793 C CA . SER A 1 99 ? 0.702 39.781 8.234 1 98.81 99 SER A CA 1
ATOM 794 C C . SER A 1 99 ? 2.064 40.062 7.613 1 98.81 99 SER A C 1
ATOM 796 O O . SER A 1 99 ? 3.09 39.594 8.109 1 98.81 99 SER A O 1
ATOM 798 N N . LEU A 1 100 ? 2.1 40.812 6.48 1 98.75 100 LEU A N 1
ATOM 799 C CA . LEU A 1 100 ? 3.359 41.188 5.855 1 98.75 100 LEU A CA 1
ATOM 800 C C . LEU A 1 100 ? 4.242 41.938 6.836 1 98.75 100 LEU A C 1
ATOM 802 O O . LEU A 1 100 ? 5.441 41.688 6.938 1 98.75 100 LEU A O 1
ATOM 806 N N . GLU A 1 101 ? 3.621 42.844 7.57 1 98.44 101 GLU A N 1
ATOM 807 C CA . GLU A 1 101 ? 4.344 43.656 8.547 1 98.44 101 GLU A CA 1
ATOM 808 C C . GLU A 1 101 ? 4.887 42.812 9.68 1 98.44 101 GLU A C 1
ATOM 810 O O . GLU A 1 101 ? 6.062 42.906 10.039 1 98.44 101 GLU A O 1
ATOM 815 N N . ARG A 1 102 ? 4.098 42 10.234 1 98.25 102 ARG A N 1
ATOM 816 C CA . ARG A 1 102 ? 4.461 41.156 11.375 1 98.25 102 ARG A CA 1
ATOM 817 C C . ARG A 1 102 ? 5.555 40.156 10.992 1 98.25 102 ARG A C 1
ATOM 819 O O . ARG A 1 102 ? 6.461 39.875 11.781 1 98.25 102 ARG A O 1
ATOM 826 N N . LEU A 1 103 ? 5.512 39.625 9.773 1 98.56 103 LEU A N 1
ATOM 827 C CA . LEU A 1 103 ? 6.441 38.625 9.312 1 98.56 103 LEU A CA 1
ATOM 828 C C . LEU A 1 103 ? 7.703 39.25 8.734 1 98.56 103 LEU A C 1
ATOM 830 O O . LEU A 1 103 ? 8.703 38.562 8.523 1 98.56 103 LEU A O 1
ATOM 834 N N . GLY A 1 104 ? 7.672 40.562 8.469 1 97.88 104 GLY A N 1
ATOM 835 C CA . GLY A 1 104 ? 8.828 41.281 7.957 1 97.88 104 GLY A CA 1
ATOM 836 C C . GLY A 1 104 ? 9.18 40.875 6.531 1 97.88 104 GLY A C 1
ATOM 837 O O . GLY A 1 104 ? 10.352 40.625 6.223 1 97.88 104 GLY A O 1
ATOM 838 N N . THR A 1 105 ? 8.227 40.812 5.668 1 98.25 105 THR A N 1
ATOM 839 C CA . THR A 1 105 ? 8.438 40.438 4.273 1 98.25 105 THR A CA 1
ATOM 840 C C . THR A 1 105 ? 7.52 41.219 3.352 1 98.25 105 THR A C 1
ATOM 842 O O . THR A 1 105 ? 6.535 41.812 3.803 1 98.25 105 THR A O 1
ATOM 845 N N . ASP A 1 106 ? 7.809 41.188 2.049 1 97.62 106 ASP A N 1
ATOM 846 C CA . ASP A 1 106 ? 7.039 42 1.103 1 97.62 106 ASP A CA 1
ATOM 847 C C . ASP A 1 106 ? 6.07 41.125 0.308 1 97.62 106 ASP A C 1
ATOM 849 O O . ASP A 1 106 ? 5.25 41.625 -0.454 1 97.62 106 ASP A O 1
ATOM 853 N N . TYR A 1 107 ? 6.195 39.812 0.476 1 98.44 107 TYR A N 1
ATOM 854 C CA . TYR A 1 107 ? 5.246 38.906 -0.184 1 98.44 107 TYR A CA 1
ATOM 855 C C . TYR A 1 107 ? 5.012 37.656 0.645 1 98.44 107 TYR A C 1
ATOM 857 O O . TYR A 1 107 ? 5.801 37.344 1.536 1 98.44 107 TYR A O 1
ATOM 865 N N . LEU A 1 108 ? 3.947 37 0.307 1 98.75 108 LEU A N 1
ATOM 866 C CA . LEU A 1 108 ? 3.578 35.719 0.901 1 98.75 108 LEU A CA 1
ATOM 867 C C . LEU A 1 108 ? 3.467 34.656 -0.167 1 98.75 108 LEU A C 1
ATOM 869 O O . LEU A 1 108 ? 2.951 34.906 -1.259 1 98.75 108 LEU A O 1
ATOM 873 N N . ASP A 1 109 ? 3.975 33.469 0.159 1 98.69 109 ASP A N 1
ATOM 874 C CA . ASP A 1 109 ? 3.941 32.375 -0.816 1 98.69 109 ASP A CA 1
ATOM 875 C C . ASP A 1 109 ? 2.551 31.75 -0.891 1 98.69 109 ASP A C 1
ATOM 877 O O . ASP A 1 109 ? 2.08 31.391 -1.976 1 98.69 109 ASP A O 1
ATOM 881 N N . TYR A 1 110 ? 1.907 31.594 0.29 1 98.44 110 TYR A N 1
ATOM 882 C CA . TYR A 1 110 ? 0.568 31.016 0.343 1 98.44 110 TYR A CA 1
ATOM 883 C C . TYR A 1 110 ? -0.306 31.766 1.345 1 98.44 110 TYR A C 1
ATOM 885 O O . TYR A 1 110 ? 0.136 32.062 2.453 1 98.44 110 TYR A O 1
ATOM 893 N N . VAL A 1 111 ? -1.576 31.984 0.97 1 98.75 111 VAL A N 1
ATOM 894 C CA . VAL A 1 111 ? -2.564 32.5 1.903 1 98.75 111 VAL A CA 1
ATOM 895 C C . VAL A 1 111 ? -3.85 31.688 1.817 1 98.75 111 VAL A C 1
ATOM 897 O O . VAL A 1 111 ? -4.391 31.484 0.729 1 98.75 111 VAL A O 1
ATOM 900 N N . PHE A 1 112 ? -4.266 31.266 2.994 1 97.94 112 PHE A N 1
ATOM 901 C CA . PHE A 1 112 ? -5.477 30.453 3.078 1 97.94 112 PHE A CA 1
ATOM 902 C C . PHE A 1 112 ? -6.625 31.266 3.674 1 97.94 112 PHE A C 1
ATOM 904 O O . PHE A 1 112 ? -6.434 32 4.629 1 97.94 112 PHE A O 1
ATOM 911 N N . CYS A 1 113 ? -7.859 31.062 3.131 1 96.69 113 CYS A N 1
ATOM 912 C CA . CYS A 1 113 ? -9.023 31.344 3.967 1 96.69 113 CYS A CA 1
ATOM 913 C C . CYS A 1 113 ? -9.141 30.312 5.09 1 96.69 113 CYS A C 1
ATOM 915 O O . CYS A 1 113 ? -9.266 29.109 4.832 1 96.69 113 CYS A O 1
ATOM 917 N N . HIS A 1 114 ? -9.141 30.812 6.309 1 96.44 114 HIS A N 1
ATOM 918 C CA . HIS A 1 114 ? -8.938 29.984 7.488 1 96.44 114 HIS A CA 1
ATOM 919 C C . HIS A 1 114 ? -10.234 29.312 7.918 1 96.44 114 HIS A C 1
ATOM 921 O O . HIS A 1 114 ? -11.25 29.984 8.125 1 96.44 114 HIS A O 1
ATOM 927 N N . ASP A 1 115 ? -10.195 27.922 8.039 1 93.31 115 ASP A N 1
ATOM 928 C CA . ASP A 1 115 ? -11.227 27.125 8.695 1 93.31 115 ASP A CA 1
ATOM 929 C C . ASP A 1 115 ? -12.586 27.359 8.055 1 93.31 115 ASP A C 1
ATOM 931 O O . ASP A 1 115 ? -13.586 27.562 8.758 1 93.31 115 ASP A O 1
ATOM 935 N N . VAL A 1 116 ? -12.633 27.266 6.812 1 91.38 116 VAL A N 1
ATOM 936 C CA . VAL A 1 116 ? -13.852 27.5 6.039 1 91.38 116 VAL A CA 1
ATOM 937 C C . VAL A 1 116 ? -14.875 26.406 6.344 1 91.38 116 VAL A C 1
ATOM 939 O O . VAL A 1 116 ? -16.078 26.641 6.277 1 91.38 116 VAL A O 1
ATOM 942 N N . GLU A 1 117 ? -14.43 25.297 6.793 1 87 117 GLU A N 1
ATOM 943 C CA . GLU A 1 117 ? -15.305 24.172 7.074 1 87 117 GLU A CA 1
ATOM 944 C C . GLU A 1 117 ? -16.203 24.453 8.273 1 87 117 GLU A C 1
ATOM 946 O O . GLU A 1 117 ? -17.203 23.75 8.484 1 87 117 GLU A O 1
ATOM 951 N N . PHE A 1 118 ? -15.938 25.5 8.984 1 86.62 118 PHE A N 1
ATOM 952 C CA . PHE A 1 118 ? -16.656 25.719 10.234 1 86.62 118 PHE A CA 1
ATOM 953 C C . PHE A 1 118 ? -17.594 26.922 10.117 1 86.62 118 PHE A C 1
ATOM 955 O O . PHE A 1 118 ? -18.156 27.375 11.109 1 86.62 118 PHE A O 1
ATOM 962 N N . ILE A 1 119 ? -17.672 27.406 8.961 1 85.06 119 ILE A N 1
ATOM 963 C CA . ILE A 1 119 ? -18.547 28.578 8.828 1 85.06 119 ILE A CA 1
ATOM 964 C C . ILE A 1 119 ? -19.766 28.219 7.969 1 85.06 119 ILE A C 1
ATOM 966 O O . ILE A 1 119 ? -19.703 27.297 7.145 1 85.06 119 ILE A O 1
ATOM 970 N N . ASP A 1 120 ? -20.781 28.969 8.164 1 79.69 120 ASP A N 1
ATOM 971 C CA . ASP A 1 120 ? -22.031 28.719 7.449 1 79.69 120 ASP A CA 1
ATOM 972 C C . ASP A 1 120 ? -22.062 29.5 6.133 1 79.69 120 ASP A C 1
ATOM 974 O O . ASP A 1 120 ? -22.641 29.031 5.148 1 79.69 120 ASP A O 1
ATOM 978 N N . ASP A 1 121 ? -21.438 30.578 6.145 1 80.5 121 ASP A N 1
ATOM 979 C CA . ASP A 1 121 ? -21.531 31.453 4.98 1 80.5 121 ASP A CA 1
ATOM 980 C C . ASP A 1 121 ? -20.359 31.203 4.016 1 80.5 121 ASP A C 1
ATOM 982 O O . ASP A 1 121 ? -19.5 32.062 3.84 1 80.5 121 ASP A O 1
ATOM 986 N N . ILE A 1 122 ? -20.438 30.25 3.238 1 86.5 122 ILE A N 1
ATOM 987 C CA . ILE A 1 122 ? -19.375 29.844 2.312 1 86.5 122 ILE A CA 1
ATOM 988 C C . ILE A 1 122 ? -19.375 30.766 1.097 1 86.5 122 ILE A C 1
ATOM 990 O O . ILE A 1 122 ? -18.344 30.969 0.455 1 86.5 122 ILE A O 1
ATOM 994 N N . ASP A 1 123 ? -20.438 31.391 0.827 1 87.38 123 ASP A N 1
ATOM 995 C CA . ASP A 1 123 ? -20.562 32.281 -0.331 1 87.38 123 ASP A CA 1
ATOM 996 C C . ASP A 1 123 ? -19.625 33.469 -0.216 1 87.38 123 ASP A C 1
ATOM 998 O O . ASP A 1 123 ? -19.016 33.875 -1.204 1 87.38 123 ASP A O 1
ATOM 1002 N N . THR A 1 124 ? -19.578 34 1.001 1 91.94 124 THR A N 1
ATOM 1003 C CA . THR A 1 124 ? -18.672 35.125 1.202 1 91.94 124 THR A CA 1
ATOM 1004 C C . THR A 1 124 ? -17.219 34.719 0.933 1 91.94 124 THR A C 1
ATOM 1006 O O . THR A 1 124 ? -16.453 35.5 0.378 1 91.94 124 THR A O 1
ATOM 1009 N N . VAL A 1 125 ? -16.891 33.562 1.249 1 93.06 125 VAL A N 1
ATOM 1010 C CA . VAL A 1 125 ? -15.539 33.094 0.993 1 93.06 125 VAL A CA 1
ATOM 1011 C C . VAL A 1 125 ? -15.312 32.938 -0.512 1 93.06 125 VAL A C 1
ATOM 1013 O O . VAL A 1 125 ? -14.336 33.469 -1.046 1 93.06 125 VAL A O 1
ATOM 1016 N N . ILE A 1 126 ? -16.25 32.406 -1.188 1 90 126 ILE A N 1
ATOM 1017 C CA . ILE A 1 126 ? -16.125 32.031 -2.598 1 90 126 ILE A CA 1
ATOM 1018 C C . ILE A 1 126 ? -16.188 33.312 -3.451 1 90 126 ILE A C 1
ATOM 1020 O O . ILE A 1 126 ? -15.414 33.469 -4.398 1 90 126 ILE A O 1
ATOM 1024 N N . HIS A 1 127 ? -16.984 34.219 -3.07 1 92 127 HIS A N 1
ATOM 1025 C CA . HIS A 1 127 ? -17.297 35.281 -3.996 1 92 127 HIS A CA 1
ATOM 1026 C C . HIS A 1 127 ? -16.625 36.594 -3.557 1 92 127 HIS A C 1
ATOM 1028 O O . HIS A 1 127 ? -16.594 37.562 -4.316 1 92 127 HIS A O 1
ATOM 1034 N N . VAL A 1 128 ? -16.078 36.594 -2.377 1 94.69 128 VAL A N 1
ATOM 1035 C CA . VAL A 1 128 ? -15.516 37.844 -1.896 1 94.69 128 VAL A CA 1
ATOM 1036 C C . VAL A 1 128 ? -14.062 37.625 -1.49 1 94.69 128 VAL A C 1
ATOM 1038 O O . VAL A 1 128 ? -13.148 38.188 -2.125 1 94.69 128 VAL A O 1
ATOM 1041 N N . ALA A 1 129 ? -13.828 36.812 -0.544 1 96.12 129 ALA A N 1
ATOM 1042 C CA . ALA A 1 129 ? -12.492 36.656 0.016 1 96.12 129 ALA A CA 1
ATOM 1043 C C . ALA A 1 129 ? -11.516 36.094 -1.03 1 96.12 129 ALA A C 1
ATOM 1045 O O . ALA A 1 129 ? -10.438 36.656 -1.225 1 96.12 129 ALA A O 1
ATOM 1046 N N . ILE A 1 130 ? -11.953 35.062 -1.733 1 94.88 130 ILE A N 1
ATOM 1047 C CA . ILE A 1 130 ? -11.078 34.438 -2.699 1 94.88 130 ILE A CA 1
ATOM 1048 C C . ILE A 1 130 ? -10.766 35.375 -3.846 1 94.88 130 ILE A C 1
ATOM 1050 O O . ILE A 1 130 ? -9.602 35.625 -4.176 1 94.88 130 ILE A O 1
ATOM 1054 N N . PRO A 1 131 ? -11.75 36 -4.41 1 95.19 131 PRO A N 1
ATOM 1055 C CA . PRO A 1 131 ? -11.445 36.969 -5.453 1 95.19 131 PRO A CA 1
ATOM 1056 C C . PRO A 1 131 ? -10.523 38.094 -4.961 1 95.19 131 PRO A C 1
ATOM 1058 O O . PRO A 1 131 ? -9.641 38.531 -5.699 1 95.19 131 PRO A O 1
ATOM 1061 N N . GLN A 1 132 ? -10.742 38.531 -3.721 1 97.44 132 GLN A N 1
ATOM 1062 C CA . GLN A 1 132 ? -9.875 39.562 -3.166 1 97.44 132 GLN A CA 1
ATOM 1063 C C . GLN A 1 132 ? -8.438 39.062 -3.053 1 97.44 132 GLN A C 1
ATOM 1065 O O . GLN A 1 132 ? -7.5 39.812 -3.342 1 97.44 132 GLN A O 1
ATOM 1070 N N . LEU A 1 133 ? -8.211 37.906 -2.705 1 98.06 133 LEU A N 1
ATOM 1071 C CA . LEU A 1 133 ? -6.871 37.344 -2.613 1 98.06 133 LEU A CA 1
ATOM 1072 C C . LEU A 1 133 ? -6.234 37.219 -3.992 1 98.06 133 LEU A C 1
ATOM 1074 O O . LEU A 1 133 ? -5.035 37.469 -4.148 1 98.06 133 LEU A O 1
ATOM 1078 N N . PHE A 1 134 ? -7.02 36.875 -4.953 1 96.5 134 PHE A N 1
ATOM 1079 C CA . PHE A 1 134 ? -6.477 36.781 -6.301 1 96.5 134 PHE A CA 1
ATOM 1080 C C . PHE A 1 134 ? -6.062 38.125 -6.836 1 96.5 134 PHE A C 1
ATOM 1082 O O . PHE A 1 134 ? -5.09 38.25 -7.586 1 96.5 134 PHE A O 1
ATOM 1089 N N . LYS A 1 135 ? -6.809 39.156 -6.457 1 97.56 135 LYS A N 1
ATOM 1090 C CA . LYS A 1 135 ? -6.387 40.5 -6.816 1 97.56 135 LYS A CA 1
ATOM 1091 C C . LYS A 1 135 ? -5.016 40.812 -6.223 1 97.56 135 LYS A C 1
ATOM 1093 O O . LYS A 1 135 ? -4.172 41.438 -6.891 1 97.56 135 LYS A O 1
ATOM 1098 N N . LEU A 1 136 ? -4.883 40.438 -4.984 1 98.12 136 LEU A N 1
ATOM 1099 C CA . LEU A 1 136 ? -3.6 40.688 -4.324 1 98.12 136 LEU A CA 1
ATOM 1100 C C . LEU A 1 136 ? -2.5 39.844 -4.969 1 98.12 136 LEU A C 1
ATOM 1102 O O . LEU A 1 136 ? -1.34 40.25 -5.012 1 98.12 136 LEU A O 1
ATOM 1106 N N . LYS A 1 137 ? -2.822 38.688 -5.473 1 97.75 137 LYS A N 1
ATOM 1107 C CA . LYS A 1 137 ? -1.886 37.875 -6.23 1 97.75 137 LYS A CA 1
ATOM 1108 C C . LYS A 1 137 ? -1.449 38.594 -7.516 1 97.75 137 LYS A C 1
ATOM 1110 O O . LYS A 1 137 ? -0.265 38.594 -7.855 1 97.75 137 LYS A O 1
ATOM 1115 N N . GLU A 1 138 ? -2.336 39.188 -8.18 1 97.12 138 GLU A N 1
ATOM 1116 C CA . GLU A 1 138 ? -2.027 39.906 -9.398 1 97.12 138 GLU A CA 1
ATOM 1117 C C . GLU A 1 138 ? -1.069 41.062 -9.125 1 97.12 138 GLU A C 1
ATOM 1119 O O . GLU A 1 138 ? -0.24 41.406 -9.969 1 97.12 138 GLU A O 1
ATOM 1124 N N . LYS A 1 139 ? -1.211 41.531 -7.949 1 97.62 139 LYS A N 1
ATOM 1125 C CA . LYS A 1 139 ? -0.363 42.656 -7.551 1 97.62 139 LYS A CA 1
ATOM 1126 C C . LYS A 1 139 ? 1.008 42.188 -7.09 1 97.62 139 LYS A C 1
ATOM 1128 O O . LYS A 1 139 ? 1.874 43 -6.746 1 97.62 139 LYS A O 1
ATOM 1133 N N . GLY A 1 140 ? 1.194 40.875 -6.926 1 97.19 140 GLY A N 1
ATOM 1134 C CA . GLY A 1 140 ? 2.49 40.312 -6.59 1 97.19 140 GLY A CA 1
ATOM 1135 C C . GLY A 1 140 ? 2.709 40.188 -5.094 1 97.19 140 GLY A C 1
ATOM 1136 O O . GLY A 1 140 ? 3.797 39.781 -4.656 1 97.19 140 GLY A O 1
ATOM 1137 N N . VAL A 1 141 ? 1.672 40.406 -4.285 1 97.62 141 VAL A N 1
ATOM 1138 C CA . VAL A 1 141 ? 1.744 40.375 -2.826 1 97.62 141 VAL A CA 1
ATOM 1139 C C . VAL A 1 141 ? 1.627 38.938 -2.336 1 97.62 141 VAL A C 1
ATOM 1141 O O . VAL A 1 141 ? 2.211 38.562 -1.311 1 97.62 141 VAL A O 1
ATOM 1144 N N . ILE A 1 142 ? 0.898 38.188 -3.076 1 98.31 142 ILE A N 1
ATOM 1145 C CA . ILE A 1 142 ? 0.664 36.781 -2.793 1 98.31 142 ILE A CA 1
ATOM 1146 C C . ILE A 1 142 ? 1.028 35.938 -4.016 1 98.31 142 ILE A C 1
ATOM 1148 O O . ILE A 1 142 ? 0.774 36.344 -5.152 1 98.31 142 ILE A O 1
ATOM 1152 N N . ARG A 1 143 ? 1.535 34.75 -3.742 1 98 143 ARG A N 1
ATOM 1153 C CA . ARG A 1 143 ? 1.9 33.906 -4.875 1 98 143 ARG A CA 1
ATOM 1154 C C . ARG A 1 143 ? 0.835 32.844 -5.141 1 98 143 ARG A C 1
ATOM 1156 O O . ARG A 1 143 ? 0.546 32.531 -6.293 1 98 143 ARG A O 1
ATOM 1163 N N . ASN A 1 144 ? 0.257 32.25 -4.074 1 97.81 144 ASN A N 1
ATOM 1164 C CA . ASN A 1 144 ? -0.748 31.219 -4.207 1 97.81 144 ASN A CA 1
ATOM 1165 C C . ASN A 1 144 ? -1.916 31.438 -3.248 1 97.81 144 ASN A C 1
ATOM 1167 O O . ASN A 1 144 ? -1.713 31.781 -2.086 1 97.81 144 ASN A O 1
ATOM 1171 N N . VAL A 1 145 ? -3.123 31.125 -3.729 1 97 145 VAL A N 1
ATOM 1172 C CA . VAL A 1 145 ? -4.348 31.328 -2.963 1 97 145 VAL A CA 1
ATOM 1173 C C . VAL A 1 145 ? -5.02 29.984 -2.689 1 97 145 VAL A C 1
ATOM 1175 O O . VAL A 1 145 ? -5.113 29.141 -3.58 1 97 145 VAL A O 1
ATOM 1178 N N . GLY A 1 146 ? -5.449 29.828 -1.39 1 96.06 146 GLY A N 1
ATOM 1179 C CA . GLY A 1 146 ? -6.121 28.594 -1.064 1 96.06 146 GLY A CA 1
ATOM 1180 C C . GLY A 1 146 ? -7.109 28.719 0.078 1 96.06 146 GLY A C 1
ATOM 1181 O O . GLY A 1 146 ? -7.488 29.828 0.452 1 96.06 146 GLY A O 1
ATOM 1182 N N . ILE A 1 147 ? -7.656 27.531 0.542 1 94.44 147 ILE A N 1
ATOM 1183 C CA . ILE A 1 147 ? -8.578 27.469 1.668 1 94.44 147 ILE A CA 1
ATOM 1184 C C . ILE A 1 147 ? -8.234 26.266 2.551 1 94.44 147 ILE A C 1
ATOM 1186 O O . ILE A 1 147 ? -7.609 25.312 2.09 1 94.44 147 ILE A O 1
ATOM 1190 N N . SER A 1 148 ? -8.492 26.406 3.811 1 93.5 148 SER A N 1
ATOM 1191 C CA . SER A 1 148 ? -8.555 25.25 4.691 1 93.5 148 SER A CA 1
ATOM 1192 C C . SER A 1 148 ? -9.961 24.672 4.738 1 93.5 148 SER A C 1
ATOM 1194 O O . SER A 1 148 ? -10.883 25.297 5.273 1 93.5 148 SER A O 1
ATOM 1196 N N . GLU A 1 149 ? -10.133 23.469 4.102 1 82.94 149 GLU A N 1
ATOM 1197 C CA . GLU A 1 149 ? -11.453 22.906 3.855 1 82.94 149 GLU A CA 1
ATOM 1198 C C . GLU A 1 149 ? -11.367 21.422 3.498 1 82.94 149 GLU A C 1
ATOM 1200 O O . GLU A 1 149 ? -10.352 20.969 2.969 1 82.94 149 GLU A O 1
ATOM 1205 N N . ILE A 1 150 ? -12.594 20.734 3.824 1 76.56 150 ILE A N 1
ATOM 1206 C CA . ILE A 1 150 ? -12.602 19.312 3.477 1 76.56 150 ILE A CA 1
ATOM 1207 C C . ILE A 1 150 ? -13.625 19.062 2.369 1 76.56 150 ILE A C 1
ATOM 1209 O O . ILE A 1 150 ? -13.523 18.078 1.636 1 76.56 150 ILE A O 1
ATOM 1213 N N . GLN A 1 151 ? -14.523 19.844 2.186 1 72.44 151 GLN A N 1
ATOM 1214 C CA . GLN A 1 151 ? -15.609 19.562 1.258 1 72.44 151 GLN A CA 1
ATOM 1215 C C . GLN A 1 151 ? -15.539 20.469 0.031 1 72.44 151 GLN A C 1
ATOM 1217 O O . GLN A 1 151 ? -16.531 20.688 -0.653 1 72.44 151 GLN A O 1
ATOM 1222 N N . TYR A 1 152 ? -14.461 20.719 -0.495 1 74.12 152 TYR A N 1
ATOM 1223 C CA . TYR A 1 152 ? -14.375 21.609 -1.649 1 74.12 152 TYR A CA 1
ATOM 1224 C C . TYR A 1 152 ? -14.797 20.891 -2.924 1 74.12 152 TYR A C 1
ATOM 1226 O O . TYR A 1 152 ? -14.281 19.812 -3.234 1 74.12 152 TYR A O 1
ATOM 1234 N N . LYS A 1 153 ? -15.977 21.062 -3.65 1 64.62 153 LYS A N 1
ATOM 1235 C CA . LYS A 1 153 ? -16.453 20.391 -4.848 1 64.62 153 LYS A CA 1
ATOM 1236 C C . LYS A 1 153 ? -16.328 21.281 -6.078 1 64.62 153 LYS A C 1
ATOM 1238 O O . LYS A 1 153 ? -16.281 20.797 -7.207 1 64.62 153 LYS A O 1
ATOM 1243 N N . LYS A 1 154 ? -16.672 22.516 -6.039 1 61.44 154 LYS A N 1
ATOM 1244 C CA . LYS A 1 154 ? -16.859 23.297 -7.254 1 61.44 154 LYS A CA 1
ATOM 1245 C C . LYS A 1 154 ? -16.531 24.766 -7.012 1 61.44 154 LYS A C 1
ATOM 1247 O O . LYS A 1 154 ? -16.594 25.25 -5.875 1 61.44 154 LYS A O 1
ATOM 1252 N N . GLY A 1 155 ? -15.633 25.422 -7.941 1 58.81 155 GLY A N 1
ATOM 1253 C CA . GLY A 1 155 ? -15.438 26.859 -8.039 1 58.81 155 GLY A CA 1
ATOM 1254 C C . GLY A 1 155 ? -14.18 27.234 -8.789 1 58.81 155 GLY A C 1
ATOM 1255 O O . GLY A 1 155 ? -13.703 26.484 -9.641 1 58.81 155 GLY A O 1
ATOM 1256 N N . GLN A 1 156 ? -13.75 28.438 -8.562 1 61.06 156 GLN A N 1
ATOM 1257 C CA . GLN A 1 156 ? -12.5 28.891 -9.164 1 61.06 156 GLN A CA 1
ATOM 1258 C C . GLN A 1 156 ? -11.336 27.984 -8.781 1 61.06 156 GLN A C 1
ATOM 1260 O O . GLN A 1 156 ? -11.25 27.531 -7.637 1 61.06 156 GLN A O 1
ATOM 1265 N N . PRO A 1 157 ? -10.672 27.594 -9.617 1 77.06 157 PRO A N 1
ATOM 1266 C CA . PRO A 1 157 ? -9.516 26.75 -9.336 1 77.06 157 PRO A CA 1
ATOM 1267 C C . PRO A 1 157 ? -8.594 27.344 -8.273 1 77.06 157 PRO A C 1
ATOM 1269 O O . PRO A 1 157 ? -8.141 28.484 -8.414 1 77.06 157 PRO A O 1
ATOM 1272 N N . LEU A 1 158 ? -8.516 26.719 -7.164 1 91.25 158 LEU A N 1
ATOM 1273 C CA . LEU A 1 158 ? -7.605 27.094 -6.094 1 91.25 158 LEU A CA 1
ATOM 1274 C C . LEU A 1 158 ? -6.203 26.562 -6.355 1 91.25 158 LEU A C 1
ATOM 1276 O O . LEU A 1 158 ? -6.043 25.531 -7.012 1 91.25 158 LEU A O 1
ATOM 1280 N N . ASP A 1 159 ? -5.262 27.328 -5.879 1 94.88 159 ASP A N 1
ATOM 1281 C CA . ASP A 1 159 ? -3.877 26.875 -6.035 1 94.88 159 ASP A CA 1
ATOM 1282 C C . ASP A 1 159 ? -3.529 25.797 -5.027 1 94.88 159 ASP A C 1
ATOM 1284 O O . ASP A 1 159 ? -2.738 24.891 -5.324 1 94.88 159 ASP A O 1
ATOM 1288 N N . ILE A 1 160 ? -4.16 25.906 -3.859 1 95.38 160 ILE A N 1
ATOM 1289 C CA . ILE A 1 160 ? -3.768 25 -2.781 1 95.38 160 ILE A CA 1
ATOM 1290 C C . ILE A 1 160 ? -4.953 24.766 -1.85 1 95.38 160 ILE A C 1
ATOM 1292 O O . ILE A 1 160 ? -5.793 25.656 -1.666 1 95.38 160 ILE A O 1
ATOM 1296 N N . ILE A 1 161 ? -5.008 23.547 -1.256 1 95.44 161 ILE A N 1
ATOM 1297 C CA . ILE A 1 161 ? -5.973 23.219 -0.21 1 95.44 161 ILE A CA 1
ATOM 1298 C C . ILE A 1 161 ? -5.254 22.578 0.97 1 95.44 161 ILE A C 1
ATOM 1300 O O . ILE A 1 161 ? -4.355 21.75 0.781 1 95.44 161 ILE A O 1
ATOM 1304 N N . LEU A 1 162 ? -5.645 22.984 2.168 1 96.81 162 LEU A N 1
ATOM 1305 C CA . LEU A 1 162 ? -5.16 22.391 3.41 1 96.81 162 LEU A CA 1
ATOM 1306 C C . LEU A 1 162 ? -6.293 21.688 4.152 1 96.81 162 LEU A C 1
ATOM 1308 O O . LEU A 1 162 ? -7.348 22.281 4.391 1 96.81 162 LEU A O 1
ATOM 1312 N N . THR A 1 163 ? -6.094 20.391 4.461 1 94.44 163 THR A N 1
ATOM 1313 C CA . THR A 1 163 ? -7.035 19.688 5.324 1 94.44 163 THR A CA 1
ATOM 1314 C C . THR A 1 163 ? -6.488 19.578 6.742 1 94.44 163 THR A C 1
ATOM 1316 O O . THR A 1 163 ? -5.301 19.312 6.938 1 94.44 163 THR A O 1
ATOM 1319 N N . TYR A 1 164 ? -7.375 19.828 7.695 1 93.19 164 TYR A N 1
ATOM 1320 C CA . TYR A 1 164 ? -6.996 19.891 9.102 1 93.19 164 TYR A CA 1
ATOM 1321 C C . TYR A 1 164 ? -7.629 18.75 9.891 1 93.19 164 TYR A C 1
ATOM 1323 O O . TYR A 1 164 ? -8.852 18.641 9.961 1 93.19 164 TYR A O 1
ATOM 1331 N N . CYS A 1 165 ? -6.789 17.781 10.477 1 91.94 165 CYS A N 1
ATOM 1332 C CA . CYS A 1 165 ? -7.18 16.688 11.359 1 91.94 165 CYS A CA 1
ATOM 1333 C C . CYS A 1 165 ? -7.902 15.602 10.586 1 91.94 165 CYS A C 1
ATOM 1335 O O . CYS A 1 165 ? -8.641 14.805 11.164 1 91.94 165 CYS A O 1
ATOM 1337 N N . HIS A 1 166 ? -7.676 15.555 9.281 1 92.44 166 HIS A N 1
ATOM 1338 C CA . HIS A 1 166 ? -8.43 14.594 8.484 1 92.44 166 HIS A CA 1
ATOM 1339 C C . HIS A 1 166 ? -7.504 13.586 7.809 1 92.44 166 HIS A C 1
ATOM 1341 O O . HIS A 1 166 ? -7.906 12.898 6.863 1 92.44 166 HIS A O 1
ATOM 1347 N N . ALA A 1 167 ? -6.301 13.562 8.195 1 90.44 167 ALA A N 1
ATOM 1348 C CA . ALA A 1 167 ? -5.34 12.594 7.688 1 90.44 167 ALA A CA 1
ATOM 1349 C C . ALA A 1 167 ? -4.488 12.016 8.82 1 90.44 167 ALA A C 1
ATOM 1351 O O . ALA A 1 167 ? -3.289 12.281 8.898 1 90.44 167 ALA A O 1
ATOM 1352 N N . ASN A 1 168 ? -5.094 11.234 9.625 1 90.38 168 ASN A N 1
ATOM 1353 C CA . ASN A 1 168 ? -4.449 10.578 10.758 1 90.38 168 ASN A CA 1
ATOM 1354 C C . ASN A 1 168 ? -5.043 9.195 11.023 1 90.38 168 ASN A C 1
ATOM 1356 O O . ASN A 1 168 ? -5.824 8.688 10.219 1 90.38 168 ASN A O 1
ATOM 1360 N N . ILE A 1 169 ? -4.633 8.602 12.125 1 84.56 169 ILE A N 1
ATOM 1361 C CA . ILE A 1 169 ? -4.906 7.18 12.328 1 84.56 169 ILE A CA 1
ATOM 1362 C C . ILE A 1 169 ? -6.402 6.965 12.531 1 84.56 169 ILE A C 1
ATOM 1364 O O . ILE A 1 169 ? -6.93 5.895 12.227 1 84.56 169 ILE A O 1
ATOM 1368 N N . HIS A 1 170 ? -7.172 8.008 13.008 1 86.12 170 HIS A N 1
ATOM 1369 C CA . HIS A 1 170 ? -8.594 7.793 13.25 1 86.12 170 HIS A CA 1
ATOM 1370 C C . HIS A 1 170 ? -9.438 8.398 12.141 1 86.12 170 HIS A C 1
ATOM 1372 O O . HIS A 1 170 ? -10.633 8.125 12.039 1 86.12 170 HIS A O 1
ATOM 1378 N N . ASN A 1 171 ? -8.891 9.258 11.289 1 86.81 171 ASN A N 1
ATOM 1379 C CA . ASN A 1 171 ? -9.633 9.953 10.242 1 86.81 171 ASN A CA 1
ATOM 1380 C C . ASN A 1 171 ? -8.812 10.078 8.961 1 86.81 171 ASN A C 1
ATOM 1382 O O . ASN A 1 171 ? -7.82 10.805 8.914 1 86.81 171 ASN A O 1
ATOM 1386 N N . LYS A 1 172 ? -9.273 9.461 7.879 1 83.31 172 LYS A N 1
ATOM 1387 C CA . LYS A 1 172 ? -8.508 9.445 6.633 1 83.31 172 LYS A CA 1
ATOM 1388 C C . LYS A 1 172 ? -9.242 10.203 5.531 1 83.31 172 LYS A C 1
ATOM 1390 O O . LYS A 1 172 ? -8.906 10.078 4.352 1 83.31 172 LYS A O 1
ATOM 1395 N N . GLN A 1 173 ? -10.258 10.984 5.832 1 85.62 173 GLN A N 1
ATOM 1396 C CA . GLN A 1 173 ? -11.086 11.664 4.844 1 85.62 173 GLN A CA 1
ATOM 1397 C C . GLN A 1 173 ? -10.258 12.602 3.975 1 85.62 173 GLN A C 1
ATOM 1399 O O . GLN A 1 173 ? -10.523 12.742 2.777 1 85.62 173 GLN A O 1
ATOM 1404 N N . GLY A 1 174 ? -9.32 13.242 4.609 1 89.75 174 GLY A N 1
ATOM 1405 C CA . GLY A 1 174 ? -8.477 14.141 3.844 1 89.75 174 GLY A CA 1
ATOM 1406 C C . GLY A 1 174 ? -7.734 13.453 2.713 1 89.75 174 GLY A C 1
ATOM 1407 O O . GLY A 1 174 ? -7.629 13.992 1.612 1 89.75 174 GLY A O 1
ATOM 1408 N N . VAL A 1 175 ? -7.277 12.273 3.01 1 85.81 175 VAL A N 1
ATOM 1409 C CA . VAL A 1 175 ? -6.539 11.5 2.018 1 85.81 175 VAL A CA 1
ATOM 1410 C C . VAL A 1 175 ? -7.492 11.016 0.925 1 85.81 175 VAL A C 1
ATOM 1412 O O . VAL A 1 175 ? -7.176 11.094 -0.264 1 85.81 175 VAL A O 1
ATOM 1415 N N . GLU A 1 176 ? -8.633 10.641 1.292 1 79.56 176 GLU A N 1
ATOM 1416 C CA . GLU A 1 176 ? -9.633 10.117 0.364 1 79.56 176 GLU A CA 1
ATOM 1417 C C . GLU A 1 176 ? -10.125 11.211 -0.585 1 79.56 176 GLU A C 1
ATOM 1419 O O . GLU A 1 176 ? -10.602 10.914 -1.686 1 79.56 176 GLU A O 1
ATOM 1424 N N . LYS A 1 177 ? -9.977 12.43 -0.234 1 87.69 177 LYS A N 1
ATOM 1425 C CA . LYS A 1 177 ? -10.516 13.539 -1.014 1 87.69 177 LYS A CA 1
ATOM 1426 C C . LYS A 1 177 ? -9.469 14.102 -1.967 1 87.69 177 LYS A C 1
ATOM 1428 O O . LYS A 1 177 ? -9.773 14.961 -2.799 1 87.69 177 LYS A O 1
ATOM 1433 N N . ILE A 1 178 ? -8.273 13.648 -1.93 1 87.25 178 ILE A N 1
ATOM 1434 C CA . ILE A 1 178 ? -7.199 14.219 -2.732 1 87.25 178 ILE A CA 1
ATOM 1435 C C . ILE A 1 178 ? -7.57 14.156 -4.211 1 87.25 178 ILE A C 1
ATOM 1437 O O . ILE A 1 178 ? -7.422 15.141 -4.941 1 87.25 178 ILE A O 1
ATOM 1441 N N . LYS A 1 179 ? -8.094 13.062 -4.586 1 81.19 179 LYS A N 1
ATOM 1442 C CA . LYS A 1 179 ? -8.453 12.898 -5.988 1 81.19 179 LYS A CA 1
ATOM 1443 C C . LYS A 1 179 ? -9.516 13.914 -6.41 1 81.19 179 LYS A C 1
ATOM 1445 O O . LYS A 1 179 ? -9.453 14.469 -7.508 1 81.19 179 LYS A O 1
ATOM 1450 N N . ASP A 1 180 ? -10.453 14.086 -5.578 1 84.75 180 ASP A N 1
ATOM 1451 C CA . ASP A 1 180 ? -11.508 15.055 -5.863 1 84.75 180 ASP A CA 1
ATOM 1452 C C . ASP A 1 180 ? -10.953 16.469 -5.957 1 84.75 180 ASP A C 1
ATOM 1454 O O . ASP A 1 180 ? -11.352 17.25 -6.824 1 84.75 180 ASP A O 1
ATOM 1458 N N . PHE A 1 181 ? -10.031 16.844 -5.133 1 89.5 181 PHE A N 1
ATOM 1459 C CA . PHE A 1 181 ? -9.391 18.156 -5.176 1 89.5 181 PHE A CA 1
ATOM 1460 C C . PHE A 1 181 ? -8.648 18.344 -6.488 1 89.5 181 PHE A C 1
ATOM 1462 O O . PHE A 1 181 ? -8.758 19.391 -7.121 1 89.5 181 PHE A O 1
ATOM 1469 N N . ARG A 1 182 ? -7.953 17.297 -6.848 1 86.62 182 ARG A N 1
ATOM 1470 C CA . ARG A 1 182 ? -7.176 17.375 -8.078 1 86.62 182 ARG A CA 1
ATOM 1471 C C . ARG A 1 182 ? -8.086 17.5 -9.297 1 86.62 182 ARG A C 1
ATOM 1473 O O . ARG A 1 182 ? -7.816 18.297 -10.203 1 86.62 182 ARG A O 1
ATOM 1480 N N . ARG A 1 183 ? -9.086 16.828 -9.305 1 83 183 ARG A N 1
ATOM 1481 C CA . ARG A 1 183 ? -10.055 16.906 -10.391 1 83 183 ARG A CA 1
ATOM 1482 C C . ARG A 1 183 ? -10.68 18.297 -10.461 1 83 183 ARG A C 1
ATOM 1484 O O . ARG A 1 183 ? -11.016 18.781 -11.547 1 83 183 ARG A O 1
ATOM 1491 N N . ALA A 1 184 ? -10.773 18.906 -9.375 1 86.19 184 ALA A N 1
ATOM 1492 C CA . ALA A 1 184 ? -11.328 20.25 -9.305 1 86.19 184 ALA A CA 1
ATOM 1493 C C . ALA A 1 184 ? -10.297 21.297 -9.719 1 86.19 184 ALA A C 1
ATOM 1495 O O . ALA A 1 184 ? -10.586 22.5 -9.719 1 86.19 184 ALA A O 1
ATOM 1496 N N . GLY A 1 185 ? -9.094 20.828 -9.953 1 87.06 185 GLY A N 1
ATOM 1497 C CA . GLY A 1 185 ? -8.086 21.734 -10.492 1 87.06 185 GLY A CA 1
ATOM 1498 C C . GLY A 1 185 ? -7.094 22.219 -9.453 1 87.06 185 GLY A C 1
ATOM 1499 O O . GLY A 1 185 ? -6.27 23.094 -9.734 1 87.06 185 GLY A O 1
ATOM 1500 N N . VAL A 1 186 ? -7.141 21.688 -8.242 1 91.25 186 VAL A N 1
ATOM 1501 C CA . VAL A 1 186 ? -6.211 22.078 -7.188 1 91.25 186 VAL A CA 1
ATOM 1502 C C . VAL A 1 186 ? -4.832 21.484 -7.465 1 91.25 186 VAL A C 1
ATOM 1504 O O . VAL A 1 186 ? -4.703 20.266 -7.66 1 91.25 186 VAL A O 1
ATOM 1507 N N . LYS A 1 187 ? -3.85 22.328 -7.383 1 88.25 187 LYS A N 1
ATOM 1508 C CA . LYS A 1 187 ? -2.5 21.922 -7.762 1 88.25 187 LYS A CA 1
ATOM 1509 C C . LYS A 1 187 ? -1.746 21.344 -6.57 1 88.25 187 LYS A C 1
ATOM 1511 O O . LYS A 1 187 ? -0.971 20.406 -6.719 1 88.25 187 LYS A O 1
ATOM 1516 N N . THR A 1 188 ? -1.957 21.969 -5.438 1 94 188 THR A N 1
ATOM 1517 C CA . THR A 1 188 ? -1.227 21.594 -4.234 1 94 188 THR A CA 1
ATOM 1518 C C . THR A 1 188 ? -2.191 21.203 -3.119 1 94 188 THR A C 1
ATOM 1520 O O . THR A 1 188 ? -3.121 21.953 -2.807 1 94 188 THR A O 1
ATOM 1523 N N . VAL A 1 189 ? -2.008 20 -2.564 1 94.06 189 VAL A N 1
ATOM 1524 C CA . VAL A 1 189 ? -2.824 19.516 -1.452 1 94.06 189 VAL A CA 1
ATOM 1525 C C . VAL A 1 189 ? -1.93 19.203 -0.257 1 94.06 189 VAL A C 1
ATOM 1527 O O . VAL A 1 189 ? -1.015 18.375 -0.364 1 94.06 189 VAL A O 1
ATOM 1530 N N . VAL A 1 190 ? -2.242 19.859 0.899 1 96.75 190 VAL A N 1
ATOM 1531 C CA . VAL A 1 190 ? -1.428 19.625 2.084 1 96.75 190 VAL A CA 1
ATOM 1532 C C . VAL A 1 190 ? -2.326 19.266 3.266 1 96.75 190 VAL A C 1
ATOM 1534 O O . VAL A 1 190 ? -3.525 19.547 3.25 1 96.75 190 VAL A O 1
ATOM 1537 N N . MET A 1 191 ? -1.675 18.578 4.266 1 96.75 191 MET A N 1
ATOM 1538 C CA . MET A 1 191 ? -2.365 18.156 5.48 1 96.75 191 MET A CA 1
ATOM 1539 C C . MET A 1 191 ? -1.776 18.844 6.707 1 96.75 191 MET A C 1
ATOM 1541 O O . MET A 1 191 ? -0.669 19.375 6.652 1 96.75 191 MET A O 1
ATOM 1545 N N . ALA A 1 192 ? -2.611 18.797 7.797 1 97.06 192 ALA A N 1
ATOM 1546 C CA . ALA A 1 192 ? -2.129 19.375 9.055 1 97.06 192 ALA A CA 1
ATOM 1547 C C . ALA A 1 192 ? -2.707 18.625 10.25 1 97.06 192 ALA A C 1
ATOM 1549 O O . ALA A 1 192 ? -3.732 17.938 10.133 1 97.06 192 ALA A O 1
ATOM 1550 N N . SER A 1 193 ? -1.995 18.688 11.383 1 95.5 193 SER A N 1
ATOM 1551 C CA . SER A 1 193 ? -2.43 18.203 12.688 1 95.5 193 SER A CA 1
ATOM 1552 C C . SER A 1 193 ? -2.455 16.688 12.734 1 95.5 193 SER A C 1
ATOM 1554 O O . SER A 1 193 ? -3.498 16.078 13 1 95.5 193 SER A O 1
ATOM 1556 N N . PRO A 1 194 ? -1.307 16.141 12.656 1 95.56 194 PRO A N 1
ATOM 1557 C CA . PRO A 1 194 ? -1.234 14.68 12.664 1 95.56 194 PRO A CA 1
ATOM 1558 C C . PRO A 1 194 ? -1.678 14.078 14 1 95.56 194 PRO A C 1
ATOM 1560 O O . PRO A 1 194 ? -2.102 12.914 14.047 1 95.56 194 PRO A O 1
ATOM 1563 N N . LEU A 1 195 ? -1.641 14.859 15.094 1 94.75 195 LEU A N 1
ATOM 1564 C CA . LEU A 1 195 ? -2.041 14.359 16.406 1 94.75 195 LEU A CA 1
ATOM 1565 C C . LEU A 1 195 ? -3.463 14.789 16.75 1 94.75 195 LEU A C 1
ATOM 1567 O O . LEU A 1 195 ? -3.918 14.617 17.875 1 94.75 195 LEU A O 1
ATOM 1571 N N . SER A 1 196 ? -4.129 15.352 15.867 1 93.94 196 SER A N 1
ATOM 1572 C CA . SER A 1 196 ? -5.531 15.734 15.992 1 93.94 196 SER A CA 1
ATOM 1573 C C . SER A 1 196 ? -5.75 16.656 17.188 1 93.94 196 SER A C 1
ATOM 1575 O O . SER A 1 196 ? -6.594 16.375 18.047 1 93.94 196 SER A O 1
ATOM 1577 N N . MET A 1 197 ? -5 17.797 17.219 1 91.12 197 MET A N 1
ATOM 1578 C CA . MET A 1 197 ? -5.109 18.828 18.25 1 91.12 197 MET A CA 1
ATOM 1579 C C . MET A 1 197 ? -4.785 18.25 19.625 1 91.12 197 MET A C 1
ATOM 1581 O O . MET A 1 197 ? -5.449 18.578 20.609 1 91.12 197 MET A O 1
ATOM 1585 N N . GLY A 1 198 ? -3.955 17.266 19.641 1 92.12 198 GLY A N 1
ATOM 1586 C CA . GLY A 1 198 ? -3.52 16.703 20.922 1 92.12 198 GLY A CA 1
ATOM 1587 C C . GLY A 1 198 ? -4.316 15.484 21.344 1 92.12 198 GLY A C 1
ATOM 1588 O O . GLY A 1 198 ? -4.012 14.859 22.359 1 92.12 198 GLY A O 1
ATOM 1589 N N . LEU A 1 199 ? -5.27 15.039 20.641 1 94.25 199 LEU A N 1
ATOM 1590 C CA . LEU A 1 199 ? -6.07 13.859 20.938 1 94.25 199 LEU A CA 1
ATOM 1591 C C . LEU A 1 199 ? -5.195 12.617 21.047 1 94.25 199 LEU A C 1
ATOM 1593 O O . LEU A 1 199 ? -5.418 11.766 21.906 1 94.25 199 LEU A O 1
ATOM 1597 N N . LEU A 1 200 ? -4.148 12.516 20.25 1 95.06 200 LEU A N 1
ATOM 1598 C CA . LEU A 1 200 ? -3.365 11.305 20.062 1 95.06 200 LEU A CA 1
ATOM 1599 C C . LEU A 1 200 ? -1.997 11.438 20.734 1 95.06 200 LEU A C 1
ATOM 1601 O O . LEU A 1 200 ? -1.041 10.766 20.328 1 95.06 200 LEU A O 1
ATOM 1605 N N . ARG A 1 201 ? -1.85 12.289 21.672 1 93.69 201 ARG A N 1
ATOM 1606 C CA . ARG A 1 201 ? -0.605 12.414 22.422 1 93.69 201 ARG A CA 1
ATOM 1607 C C . ARG A 1 201 ? -0.389 11.203 23.328 1 93.69 201 ARG A C 1
ATOM 1609 O O . ARG A 1 201 ? -1.344 10.516 23.688 1 93.69 201 ARG A O 1
ATOM 1616 N N . SER A 1 202 ? 0.822 11.055 23.75 1 93.81 202 SER A N 1
ATOM 1617 C CA . SER A 1 202 ? 1.186 9.891 24.562 1 93.81 202 SER A CA 1
ATOM 1618 C C . SER A 1 202 ? 0.612 10 25.969 1 93.81 202 SER A C 1
ATOM 1620 O O . SER A 1 202 ? 0.375 8.984 26.625 1 93.81 202 SER A O 1
ATOM 1622 N N . GLN A 1 203 ? 0.359 11.219 26.422 1 93.06 203 GLN A N 1
ATOM 1623 C CA . GLN A 1 203 ? -0.187 11.438 27.75 1 93.06 203 GLN A CA 1
ATOM 1624 C C . GLN A 1 203 ? -1.704 11.273 27.75 1 93.06 203 GLN A C 1
ATOM 1626 O O . GLN A 1 203 ? -2.336 11.328 28.812 1 93.06 203 GLN A O 1
ATOM 1631 N N . GLY A 1 204 ? -2.307 11.047 26.609 1 92.25 204 GLY A N 1
ATOM 1632 C CA . GLY A 1 204 ? -3.754 10.969 26.484 1 92.25 204 GLY A CA 1
ATOM 1633 C C . GLY A 1 204 ? -4.387 12.281 26.047 1 92.25 204 GLY A C 1
ATOM 1634 O O . GLY A 1 204 ? -3.723 13.312 26.031 1 92.25 204 GLY A O 1
ATOM 1635 N N . PRO A 1 205 ? -5.68 12.188 25.75 1 93.56 205 PRO A N 1
ATOM 1636 C CA . PRO A 1 205 ? -6.363 13.406 25.312 1 93.56 205 PRO A CA 1
ATOM 1637 C C . PRO A 1 205 ? -6.547 14.422 26.438 1 93.56 205 PRO A C 1
ATOM 1639 O O . PRO A 1 205 ? -6.852 14.047 27.562 1 93.56 205 PRO A O 1
ATOM 1642 N N . PRO A 1 206 ? -6.32 15.719 26.094 1 92.06 206 PRO A N 1
ATOM 1643 C CA . PRO A 1 206 ? -6.633 16.734 27.109 1 92.06 206 PRO A CA 1
ATOM 1644 C C . PRO A 1 206 ? -8.125 16.828 27.406 1 92.06 206 PRO A C 1
ATOM 1646 O O . PRO A 1 206 ? -8.953 16.516 26.547 1 92.06 206 PRO A O 1
ATOM 1649 N N . ASP A 1 207 ? -8.398 17.391 28.531 1 90.06 207 ASP A N 1
ATOM 1650 C CA . ASP A 1 207 ? -9.789 17.5 28.969 1 90.06 207 ASP A CA 1
ATOM 1651 C C . ASP A 1 207 ? -10.578 18.438 28.078 1 90.06 207 ASP A C 1
ATOM 1653 O O . ASP A 1 207 ? -11.758 18.203 27.797 1 90.06 207 ASP A O 1
ATOM 1657 N N . TRP A 1 208 ? -9.977 19.438 27.578 1 87.5 208 TRP A N 1
ATOM 1658 C CA . TRP A 1 208 ? -10.664 20.484 26.828 1 87.5 208 TRP A CA 1
ATOM 1659 C C . TRP A 1 208 ? -10.969 20.016 25.406 1 87.5 208 TRP A C 1
ATOM 1661 O O . TRP A 1 208 ? -11.727 20.656 24.672 1 87.5 208 TRP A O 1
ATOM 1671 N N . HIS A 1 209 ? -10.414 18.922 24.984 1 91.12 209 HIS A N 1
ATOM 1672 C CA . HIS A 1 209 ? -10.562 18.5 23.594 1 91.12 209 HIS A CA 1
ATOM 1673 C C . HIS A 1 209 ? -12.031 18.281 23.25 1 91.12 209 HIS A C 1
ATOM 1675 O O . HIS A 1 209 ? -12.773 17.672 24.016 1 91.12 209 HIS A O 1
ATOM 1681 N N . PRO A 1 210 ? -12.43 18.609 22.078 1 89.12 210 PRO A N 1
ATOM 1682 C CA . PRO A 1 210 ? -13.852 18.594 21.734 1 89.12 210 PRO A CA 1
ATOM 1683 C C . PRO A 1 210 ? -14.344 17.188 21.328 1 89.12 210 PRO A C 1
ATOM 1685 O O . PRO A 1 210 ? -15.539 16.984 21.125 1 89.12 210 PRO A O 1
ATOM 1688 N N . ALA A 1 211 ? -13.555 16.219 21.203 1 89.56 211 ALA A N 1
ATOM 1689 C CA . ALA A 1 211 ? -13.969 14.867 20.844 1 89.56 211 ALA A CA 1
ATOM 1690 C C . ALA A 1 211 ? -14.922 14.281 21.875 1 89.56 211 ALA A C 1
ATOM 1692 O O . ALA A 1 211 ? -14.961 14.734 23.016 1 89.56 211 ALA A O 1
ATOM 1693 N N . SER A 1 212 ? -15.688 13.266 21.5 1 91.81 212 SER A N 1
ATOM 1694 C CA . SER A 1 212 ? -16.625 12.602 22.406 1 91.81 212 SER A CA 1
ATOM 1695 C C . SER A 1 212 ? -15.875 11.859 23.516 1 91.81 212 SER A C 1
ATOM 1697 O O . SER A 1 212 ? -14.695 11.531 23.375 1 91.81 212 SER A O 1
ATOM 1699 N N . LYS A 1 213 ? -16.625 11.656 24.578 1 93.56 213 LYS A N 1
ATOM 1700 C CA . LYS A 1 213 ? -16.062 10.883 25.688 1 93.56 213 LYS A CA 1
ATOM 1701 C C . LYS A 1 213 ? -15.641 9.484 25.234 1 93.56 213 LYS A C 1
ATOM 1703 O O . LYS A 1 213 ? -14.602 8.977 25.656 1 93.56 213 LYS A O 1
ATOM 1708 N N . GLU A 1 214 ? -16.453 8.906 24.391 1 91.75 214 GLU A N 1
ATOM 1709 C CA . GLU A 1 214 ? -16.172 7.562 23.906 1 91.75 214 GLU A CA 1
ATOM 1710 C C . GLU A 1 214 ? -14.867 7.516 23.125 1 91.75 214 GLU A C 1
ATOM 1712 O O . GLU A 1 214 ? -14.07 6.59 23.281 1 91.75 214 GLU A O 1
ATOM 1717 N N . LEU A 1 215 ? -14.656 8.492 22.312 1 91.88 215 LEU A N 1
ATOM 1718 C CA . LEU A 1 215 ? -13.422 8.547 21.547 1 91.88 215 LEU A CA 1
ATOM 1719 C C . LEU A 1 215 ? -12.219 8.805 22.438 1 91.88 215 LEU A C 1
ATOM 1721 O O . LEU A 1 215 ? -11.164 8.18 22.281 1 91.88 215 LEU A O 1
ATOM 1725 N N . LYS A 1 216 ? -12.391 9.625 23.375 1 95.12 216 LYS A N 1
ATOM 1726 C CA . LYS A 1 216 ? -11.305 9.891 24.312 1 95.12 216 LYS A CA 1
ATOM 1727 C C . LYS A 1 216 ? -10.938 8.641 25.094 1 95.12 216 LYS A C 1
ATOM 1729 O O . LYS A 1 216 ? -9.758 8.367 25.312 1 95.12 216 LYS A O 1
ATOM 1734 N N . ASP A 1 217 ? -11.914 7.902 25.5 1 95.06 217 ASP A N 1
ATOM 1735 C CA . ASP A 1 217 ? -11.672 6.648 26.203 1 95.06 217 ASP A CA 1
ATOM 1736 C C . ASP A 1 217 ? -10.945 5.648 25.312 1 95.06 217 ASP A C 1
ATOM 1738 O O . ASP A 1 217 ? -10.031 4.949 25.766 1 95.06 217 ASP A O 1
ATOM 1742 N N . ALA A 1 218 ? -11.32 5.578 24.109 1 92.44 218 ALA A N 1
ATOM 1743 C CA . ALA A 1 218 ? -10.656 4.695 23.156 1 92.44 218 ALA A CA 1
ATOM 1744 C C . ALA A 1 218 ? -9.188 5.082 22.984 1 92.44 218 ALA A C 1
ATOM 1746 O O . ALA A 1 218 ? -8.32 4.211 22.906 1 92.44 218 ALA A O 1
ATOM 1747 N N . VAL A 1 219 ? -8.938 6.336 22.938 1 94.06 219 VAL A N 1
ATOM 1748 C CA . VAL A 1 219 ? -7.566 6.816 22.766 1 94.06 219 VAL A CA 1
ATOM 1749 C C . VAL A 1 219 ? -6.734 6.449 24 1 94.06 219 VAL A C 1
ATOM 1751 O O . VAL A 1 219 ? -5.57 6.07 23.875 1 94.06 219 VAL A O 1
ATOM 1754 N N . ARG A 1 220 ? -7.336 6.527 25.156 1 95.88 220 ARG A N 1
ATOM 1755 C CA . ARG A 1 220 ? -6.633 6.109 26.359 1 95.88 220 ARG A CA 1
ATOM 1756 C C . ARG A 1 220 ? -6.277 4.629 26.297 1 95.88 220 ARG A C 1
ATOM 1758 O O . ARG A 1 220 ? -5.207 4.223 26.766 1 95.88 220 ARG A O 1
ATOM 1765 N N . GLU A 1 221 ? -7.16 3.84 25.797 1 94.12 221 GLU A N 1
ATOM 1766 C CA . GLU A 1 221 ? -6.863 2.424 25.594 1 94.12 221 GLU A CA 1
ATOM 1767 C C . GLU A 1 221 ? -5.711 2.238 24.609 1 94.12 221 GLU A C 1
ATOM 1769 O O . GLU A 1 221 ? -4.863 1.362 24.797 1 94.12 221 GLU A O 1
ATOM 1774 N N . CYS A 1 222 ? -5.633 3.008 23.562 1 92.06 222 CYS A N 1
ATOM 1775 C CA . CYS A 1 222 ? -4.531 2.969 22.609 1 92.06 222 CYS A CA 1
ATOM 1776 C C . CYS A 1 222 ? -3.203 3.266 23.297 1 92.06 222 CYS A C 1
ATOM 1778 O O . CYS A 1 222 ? -2.193 2.621 23 1 92.06 222 CYS A O 1
ATOM 1780 N N . VAL A 1 223 ? -3.254 4.258 24.172 1 94.19 223 VAL A N 1
ATOM 1781 C CA . VAL A 1 223 ? -2.047 4.609 24.922 1 94.19 223 VAL A CA 1
ATOM 1782 C C . VAL A 1 223 ? -1.541 3.387 25.688 1 94.19 223 VAL A C 1
ATOM 1784 O O . VAL A 1 223 ? -0.347 3.082 25.656 1 94.19 223 VAL A O 1
ATOM 1787 N N . LYS A 1 224 ? -2.424 2.688 26.281 1 92.81 224 LYS A N 1
ATOM 1788 C CA . LYS A 1 224 ? -2.078 1.519 27.094 1 92.81 224 LYS A CA 1
ATOM 1789 C C . LYS A 1 224 ? -1.477 0.414 26.234 1 92.81 224 LYS A C 1
ATOM 1791 O O . LYS A 1 224 ? -0.417 -0.126 26.547 1 92.81 224 LYS A O 1
ATOM 1796 N N . VAL A 1 225 ? -2.051 0.109 25.156 1 88.12 225 VAL A N 1
ATOM 1797 C CA . VAL A 1 225 ? -1.606 -1.001 24.312 1 88.12 225 VAL A CA 1
ATOM 1798 C C . VAL A 1 225 ? -0.256 -0.666 23.688 1 88.12 225 VAL A C 1
ATOM 1800 O O . VAL A 1 225 ? 0.603 -1.539 23.547 1 88.12 225 VAL A O 1
ATOM 1803 N N . CYS A 1 226 ? -0.081 0.566 23.25 1 89.62 226 CYS A N 1
ATOM 1804 C CA . CYS A 1 226 ? 1.203 0.984 22.688 1 89.62 226 CYS A CA 1
ATOM 1805 C C . CYS A 1 226 ? 2.305 0.881 23.734 1 89.62 226 CYS A C 1
ATOM 1807 O O . CYS A 1 226 ? 3.4 0.394 23.453 1 89.62 226 CYS A O 1
ATOM 1809 N N . SER A 1 227 ? 1.97 1.306 24.922 1 89.62 227 SER A N 1
ATOM 1810 C CA . SER A 1 227 ? 2.947 1.284 26.016 1 89.62 227 SER A CA 1
ATOM 1811 C C . SER A 1 227 ? 3.416 -0.138 26.297 1 89.62 227 SER A C 1
ATOM 1813 O O . SER A 1 227 ? 4.586 -0.357 26.625 1 89.62 227 SER A O 1
ATOM 1815 N N . GLN A 1 228 ? 2.596 -1.131 26.156 1 87.31 228 GLN A N 1
ATOM 1816 C CA . GLN A 1 228 ? 2.922 -2.535 26.391 1 87.31 228 GLN A CA 1
ATOM 1817 C C . GLN A 1 228 ? 3.967 -3.025 25.391 1 87.31 228 GLN A C 1
ATOM 1819 O O . GLN A 1 228 ? 4.73 -3.947 25.688 1 87.31 228 GLN A O 1
ATOM 1824 N N . GLU A 1 229 ? 4.012 -2.299 24.281 1 80.12 229 GLU A N 1
ATOM 1825 C CA . GLU A 1 229 ? 4.984 -2.662 23.25 1 80.12 229 GLU A CA 1
ATOM 1826 C C . GLU A 1 229 ? 6.195 -1.731 23.281 1 80.12 229 GLU A C 1
ATOM 1828 O O . GLU A 1 229 ? 7.059 -1.795 22.406 1 80.12 229 GLU A O 1
ATOM 1833 N N . GLY A 1 230 ? 6.199 -0.737 24.172 1 88.38 230 GLY A N 1
ATOM 1834 C CA . GLY A 1 230 ? 7.285 0.225 24.281 1 88.38 230 GLY A CA 1
ATOM 1835 C C . GLY A 1 230 ? 7.227 1.306 23.219 1 88.38 230 GLY A C 1
ATOM 1836 O O . GLY A 1 230 ? 8.258 1.848 22.812 1 88.38 230 GLY A O 1
ATOM 1837 N N . VAL A 1 231 ? 6.039 1.5 22.734 1 90.19 231 VAL A N 1
ATOM 1838 C CA . VAL A 1 231 ? 5.82 2.504 21.688 1 90.19 231 VAL A CA 1
ATOM 1839 C C . VAL A 1 231 ? 5.023 3.674 22.266 1 90.19 231 VAL A C 1
ATOM 1841 O O . VAL A 1 231 ? 4.062 3.473 23 1 90.19 231 VAL A O 1
ATOM 1844 N N . GLU A 1 232 ? 5.457 4.863 21.969 1 92.94 232 GLU A N 1
ATOM 1845 C CA . GLU A 1 232 ? 4.676 6.055 22.297 1 92.94 232 GLU A CA 1
ATOM 1846 C C . GLU A 1 232 ? 3.584 6.305 21.266 1 92.94 232 GLU A C 1
ATOM 1848 O O . GLU A 1 232 ? 3.857 6.332 20.062 1 92.94 232 GLU A O 1
ATOM 1853 N N . LEU A 1 233 ? 2.396 6.586 21.781 1 93.88 233 LEU A N 1
ATOM 1854 C CA . LEU A 1 233 ? 1.277 6.77 20.859 1 93.88 233 LEU A CA 1
ATOM 1855 C C . LEU A 1 233 ? 1.535 7.938 19.906 1 93.88 233 LEU A C 1
ATOM 1857 O O . LEU A 1 233 ? 1.232 7.855 18.719 1 93.88 233 LEU A O 1
ATOM 1861 N N . ALA A 1 234 ? 2.078 9.023 20.484 1 94.81 234 ALA A N 1
ATOM 1862 C CA . ALA A 1 234 ? 2.355 10.195 19.641 1 94.81 234 ALA A CA 1
ATOM 1863 C C . ALA A 1 234 ? 3.301 9.844 18.5 1 94.81 234 ALA A C 1
ATOM 1865 O O . ALA A 1 234 ? 3.09 10.266 17.359 1 94.81 234 ALA A O 1
ATOM 1866 N N . ASP A 1 235 ? 4.297 9.031 18.812 1 94.06 235 ASP A N 1
ATOM 1867 C CA . ASP A 1 235 ? 5.273 8.609 17.812 1 94.06 235 ASP A CA 1
ATOM 1868 C C . ASP A 1 235 ? 4.617 7.734 16.75 1 94.06 235 ASP A C 1
ATOM 1870 O O . ASP A 1 235 ? 4.855 7.922 15.547 1 94.06 235 ASP A O 1
ATOM 1874 N N . LEU A 1 236 ? 3.844 6.852 17.188 1 91.56 236 LEU A N 1
ATOM 1875 C CA . LEU A 1 236 ? 3.115 5.984 16.266 1 91.56 236 LEU A CA 1
ATOM 1876 C C . LEU A 1 236 ? 2.188 6.797 15.367 1 91.56 236 LEU A C 1
ATOM 1878 O O . LEU A 1 236 ? 2.162 6.594 14.148 1 91.56 236 LEU A O 1
ATOM 1882 N N . SER A 1 237 ? 1.474 7.703 15.961 1 93.5 237 SER A N 1
ATOM 1883 C CA . SER A 1 237 ? 0.469 8.492 15.258 1 93.5 237 SER A CA 1
ATOM 1884 C C . SER A 1 237 ? 1.106 9.359 14.172 1 93.5 237 SER A C 1
ATOM 1886 O O . SER A 1 237 ? 0.562 9.492 13.078 1 93.5 237 SER A O 1
ATOM 1888 N N . LEU A 1 238 ? 2.219 9.93 14.469 1 95 238 LEU A N 1
ATOM 1889 C CA . LEU A 1 238 ? 2.936 10.742 13.492 1 95 238 LEU A CA 1
ATOM 1890 C C . LEU A 1 238 ? 3.373 9.906 12.305 1 95 238 LEU A C 1
ATOM 1892 O O . LEU A 1 238 ? 3.129 10.273 11.148 1 95 238 LEU A O 1
ATOM 1896 N N . ARG A 1 239 ? 3.969 8.75 12.555 1 90.25 239 ARG A N 1
ATOM 1897 C CA . ARG A 1 239 ? 4.426 7.844 11.508 1 90.25 239 ARG A CA 1
ATOM 1898 C C . ARG A 1 239 ? 3.258 7.348 10.664 1 90.25 239 ARG A C 1
ATOM 1900 O O . ARG A 1 239 ? 3.354 7.285 9.438 1 90.25 239 ARG A O 1
ATOM 1907 N N . ALA A 1 240 ? 2.188 7.059 11.336 1 87.75 240 ALA A N 1
ATOM 1908 C CA . ALA A 1 240 ? 0.999 6.559 10.648 1 87.75 240 ALA A CA 1
ATOM 1909 C C . ALA A 1 240 ? 0.396 7.633 9.75 1 87.75 240 ALA A C 1
ATOM 1911 O O . ALA A 1 240 ? -0.025 7.344 8.625 1 87.75 240 ALA A O 1
ATOM 1912 N N . ALA A 1 241 ? 0.339 8.812 10.211 1 91.69 241 ALA A N 1
ATOM 1913 C CA . ALA A 1 241 ? -0.187 9.922 9.422 1 91.69 241 ALA A CA 1
ATOM 1914 C C . ALA A 1 241 ? 0.623 10.125 8.148 1 91.69 241 ALA A C 1
ATOM 1916 O O . ALA A 1 241 ? 0.056 10.289 7.062 1 91.69 241 ALA A O 1
ATOM 1917 N N . PHE A 1 242 ? 1.941 10.07 8.273 1 90.5 242 PHE A N 1
ATOM 1918 C CA . PHE A 1 242 ? 2.811 10.227 7.113 1 90.5 242 PHE A CA 1
ATOM 1919 C C . PHE A 1 242 ? 2.617 9.078 6.133 1 90.5 242 PHE A C 1
ATOM 1921 O O . PHE A 1 242 ? 2.557 9.297 4.918 1 90.5 242 PHE A O 1
ATOM 1928 N N . SER A 1 243 ? 2.512 7.914 6.684 1 83.75 243 SER A N 1
ATOM 1929 C CA . SER A 1 243 ? 2.309 6.746 5.836 1 83.75 243 SER A CA 1
ATOM 1930 C C . SER A 1 243 ? 1.025 6.871 5.02 1 83.75 243 SER A C 1
ATOM 1932 O O . SER A 1 243 ? 1.008 6.559 3.828 1 83.75 243 SER A O 1
ATOM 1934 N N . LEU A 1 244 ? 0.008 7.367 5.645 1 81.94 244 LEU A N 1
ATOM 1935 C CA . LEU A 1 244 ? -1.279 7.551 4.98 1 81.94 244 LEU A CA 1
ATOM 1936 C C . LEU A 1 244 ? -1.193 8.641 3.918 1 81.94 244 LEU A C 1
ATOM 1938 O O . LEU A 1 244 ? -1.667 8.453 2.793 1 81.94 244 LEU A O 1
ATOM 1942 N N . ALA A 1 245 ? -0.593 9.664 4.258 1 87.75 245 ALA A N 1
ATOM 1943 C CA . ALA A 1 245 ? -0.59 10.852 3.404 1 87.75 245 ALA A CA 1
ATOM 1944 C C . ALA A 1 245 ? 0.313 10.648 2.191 1 87.75 245 ALA A C 1
ATOM 1946 O O . ALA A 1 245 ? 0.018 11.141 1.101 1 87.75 245 ALA A O 1
ATOM 1947 N N . PHE A 1 246 ? 1.388 9.875 2.484 1 81.69 246 PHE A N 1
ATOM 1948 C CA . PHE A 1 246 ? 2.41 9.828 1.446 1 81.69 246 PHE A CA 1
ATOM 1949 C C . PHE A 1 246 ? 2.494 8.43 0.831 1 81.69 246 PHE A C 1
ATOM 1951 O O . PHE A 1 246 ? 3.234 8.219 -0.131 1 81.69 246 PHE A O 1
ATOM 1958 N N . GLY A 1 247 ? 1.709 7.492 1.474 1 67.81 247 GLY A N 1
ATOM 1959 C CA . GLY A 1 247 ? 1.781 6.121 0.992 1 67.81 247 GLY A CA 1
ATOM 1960 C C . GLY A 1 247 ? 0.811 5.832 -0.139 1 67.81 247 GLY A C 1
ATOM 1961 O O . GLY A 1 247 ? -0.259 6.441 -0.214 1 67.81 247 GLY A O 1
ATOM 1962 N N . ALA A 1 248 ? 1.013 5.309 -1.058 1 49.16 248 ALA A N 1
ATOM 1963 C CA . ALA A 1 248 ? 0.177 4.977 -2.207 1 49.16 248 ALA A CA 1
ATOM 1964 C C . ALA A 1 248 ? -0.833 3.887 -1.855 1 49.16 248 ALA A C 1
ATOM 1966 O O . ALA A 1 248 ? -1.594 3.436 -2.715 1 49.16 248 ALA A O 1
ATOM 1967 N N . SER A 1 249 ? -0.835 3.389 -0.713 1 46.59 249 SER A N 1
ATOM 1968 C CA . SER A 1 249 ? -1.688 2.246 -0.396 1 46.59 249 SER A CA 1
ATOM 1969 C C . SER A 1 249 ? -3.16 2.578 -0.612 1 46.59 249 SER A C 1
ATOM 1971 O O . SER A 1 249 ? -4.008 1.683 -0.627 1 46.59 249 SER A O 1
ATOM 1973 N N . ASN A 1 250 ? -3.6 3.855 -0.553 1 43.03 250 ASN A N 1
ATOM 1974 C CA . ASN A 1 250 ? -5.02 4.18 -0.623 1 43.03 250 ASN A CA 1
ATOM 1975 C C . ASN A 1 250 ? -5.562 4.02 -2.039 1 43.03 250 ASN A C 1
ATOM 1977 O O . ASN A 1 250 ? -6.641 4.523 -2.357 1 43.03 250 ASN A O 1
ATOM 1981 N N . ILE A 1 251 ? -4.828 3.547 -2.744 1 41.72 251 ILE A N 1
ATOM 1982 C CA . ILE A 1 251 ? -5.281 3.494 -4.133 1 41.72 251 ILE A CA 1
ATOM 1983 C C . ILE A 1 251 ? -6.062 2.205 -4.371 1 41.72 251 ILE A C 1
ATOM 1985 O O . ILE A 1 251 ? -5.527 1.106 -4.203 1 41.72 251 ILE A O 1
ATOM 1989 N N . SER A 1 252 ? -7.414 2.404 -4.184 1 39.25 252 SER A N 1
ATOM 1990 C CA . SER A 1 252 ? -8.219 1.271 -4.621 1 39.25 252 SER A CA 1
ATOM 1991 C C . SER A 1 252 ? -7.844 0.838 -6.035 1 39.25 252 SER A C 1
ATOM 1993 O O . SER A 1 252 ? -7.586 1.679 -6.898 1 39.25 252 SER A O 1
ATOM 1995 N N . PRO A 1 253 ? -7.738 -0.427 -6.246 1 35.38 253 PRO A N 1
ATOM 1996 C CA . PRO A 1 253 ? -7.422 -0.967 -7.57 1 35.38 253 PRO A CA 1
ATOM 1997 C C . PRO A 1 253 ? -8.266 -0.343 -8.68 1 35.38 253 PRO A C 1
ATOM 1999 O O . PRO A 1 253 ? -7.781 -0.146 -9.797 1 35.38 253 PRO A O 1
ATOM 2002 N N . SER A 1 254 ? -9.445 -0.133 -8.469 1 35.12 254 SER A N 1
ATOM 2003 C CA . SER A 1 254 ? -10.367 0.338 -9.492 1 35.12 254 SER A CA 1
ATOM 2004 C C . SER A 1 254 ? -10 1.741 -9.969 1 35.12 254 SER A C 1
ATOM 2006 O O . SER A 1 254 ? -10.359 2.145 -11.078 1 35.12 254 SER A O 1
ATOM 2008 N N . GLU A 1 255 ? -9.633 2.475 -9.18 1 37.19 255 GLU A N 1
ATOM 2009 C CA . GLU A 1 255 ? -9.539 3.9 -9.477 1 37.19 255 GLU A CA 1
ATOM 2010 C C . GLU A 1 255 ? -8.156 4.254 -10.031 1 37.19 255 GLU A C 1
ATOM 2012 O O . GLU A 1 255 ? -7.812 5.43 -10.141 1 37.19 255 GLU A O 1
ATOM 2017 N N . LEU A 1 256 ? -7.316 3.311 -10.141 1 41.25 256 LEU A N 1
ATOM 2018 C CA . LEU A 1 256 ? -5.895 3.426 -10.461 1 41.25 256 LEU A CA 1
ATOM 2019 C C . LEU A 1 256 ? -5.695 3.994 -11.859 1 41.25 256 LEU A C 1
ATOM 2021 O O . LEU A 1 256 ? -4.559 4.176 -12.305 1 41.25 256 LEU A O 1
ATOM 2025 N N . GLY A 1 257 ? -6.504 4.238 -12.555 1 38 257 GLY A N 1
ATOM 2026 C CA . GLY A 1 257 ? -6.285 4.926 -13.82 1 38 257 GLY A CA 1
ATOM 2027 C C . GLY A 1 257 ? -5.641 6.289 -13.656 1 38 257 GLY A C 1
ATOM 2028 O O . GLY A 1 257 ? -5.336 6.961 -14.641 1 38 257 GLY A O 1
ATOM 2029 N N . GLY A 1 258 ? -5.512 6.852 -12.5 1 42.59 258 GLY A N 1
ATOM 2030 C CA . GLY A 1 258 ? -4.965 8.195 -12.359 1 42.59 258 GLY A CA 1
ATOM 2031 C C . GLY A 1 258 ? -3.512 8.195 -11.922 1 42.59 258 GLY A C 1
ATOM 2032 O O . GLY A 1 258 ? -2.928 7.141 -11.672 1 42.59 258 GLY A O 1
ATOM 2033 N N . GLU A 1 259 ? -2.771 9.242 -12.258 1 47.62 259 GLU A N 1
ATOM 2034 C CA . GLU A 1 259 ? -1.41 9.492 -11.789 1 47.62 259 GLU A CA 1
ATOM 2035 C C . GLU A 1 259 ? -1.312 9.367 -10.273 1 47.62 259 GLU A C 1
ATOM 2037 O O . GLU A 1 259 ? -2.244 9.727 -9.555 1 47.62 259 GLU A O 1
ATOM 2042 N N . THR A 1 260 ? -0.465 8.516 -9.742 1 50.88 260 THR A N 1
ATOM 2043 C CA . THR A 1 260 ? -0.284 8.32 -8.312 1 50.88 260 THR A CA 1
ATOM 2044 C C . THR A 1 260 ? -0.368 9.656 -7.574 1 50.88 260 THR A C 1
ATOM 2046 O O . THR A 1 260 ? -0.933 9.734 -6.48 1 50.88 260 THR A O 1
ATOM 2049 N N . SER A 1 261 ? 0.271 10.641 -8.219 1 61 261 SER A N 1
ATOM 2050 C CA . SER A 1 261 ? 0.224 11.969 -7.617 1 61 261 SER A CA 1
ATOM 2051 C C . SER A 1 261 ? -1.211 12.391 -7.332 1 61 261 SER A C 1
ATOM 2053 O O . SER A 1 261 ? -1.447 13.273 -6.504 1 61 261 SER A O 1
ATOM 2055 N N . ASP A 1 262 ? -2.049 11.609 -7.93 1 68.81 262 ASP A N 1
ATOM 2056 C CA . ASP A 1 262 ? -3.441 12.023 -7.801 1 68.81 262 ASP A CA 1
ATOM 2057 C C . ASP A 1 262 ? -4.023 11.586 -6.461 1 68.81 262 ASP A C 1
ATOM 2059 O O . ASP A 1 262 ? -5.094 12.047 -6.059 1 68.81 262 ASP A O 1
ATOM 2063 N N . TYR A 1 263 ? -3.076 10.867 -5.777 1 72.88 263 TYR A N 1
ATOM 2064 C CA . TYR A 1 263 ? -3.699 10.273 -4.602 1 72.88 263 TYR A CA 1
ATOM 2065 C C . TYR A 1 263 ? -2.887 10.562 -3.346 1 72.88 263 TYR A C 1
ATOM 2067 O O . TYR A 1 263 ? -3.273 10.164 -2.244 1 72.88 263 TYR A O 1
ATOM 2075 N N . VAL A 1 264 ? -1.769 11.281 -3.525 1 81.69 264 VAL A N 1
ATOM 2076 C CA . VAL A 1 264 ? -0.898 11.523 -2.383 1 81.69 264 VAL A CA 1
ATOM 2077 C C . VAL A 1 264 ? -0.835 13.023 -2.094 1 81.69 264 VAL A C 1
ATOM 2079 O O . VAL A 1 264 ? -0.939 13.844 -3.01 1 81.69 264 VAL A O 1
ATOM 2082 N N . ALA A 1 265 ? -0.598 13.32 -0.867 1 91.5 265 ALA A N 1
ATOM 2083 C CA . ALA A 1 265 ? -0.464 14.719 -0.469 1 91.5 265 ALA A CA 1
ATOM 2084 C C . ALA A 1 265 ? 0.899 15.273 -0.868 1 91.5 265 ALA A C 1
ATOM 2086 O O . ALA A 1 265 ? 1.852 14.516 -1.068 1 91.5 265 ALA A O 1
ATOM 2087 N N . ASP A 1 266 ? 0.964 16.594 -0.986 1 93.31 266 ASP A N 1
ATOM 2088 C CA . ASP A 1 266 ? 2.203 17.266 -1.368 1 93.31 266 ASP A CA 1
ATOM 2089 C C . ASP A 1 266 ? 3.029 17.641 -0.139 1 93.31 266 ASP A C 1
ATOM 2091 O O . ASP A 1 266 ? 4.234 17.875 -0.242 1 93.31 266 ASP A O 1
ATOM 2095 N N . GLY A 1 267 ? 2.367 17.719 0.979 1 95.5 267 GLY A N 1
ATOM 2096 C CA . GLY A 1 267 ? 3.041 18.062 2.219 1 95.5 267 GLY A CA 1
ATOM 2097 C C . GLY A 1 267 ? 2.182 17.844 3.449 1 95.5 267 GLY A C 1
ATOM 2098 O O . GLY A 1 267 ? 0.976 17.609 3.336 1 95.5 267 GLY A O 1
ATOM 2099 N N . TYR A 1 268 ? 2.865 17.891 4.609 1 97.81 268 TYR A N 1
ATOM 2100 C CA . TYR A 1 268 ? 2.211 17.734 5.906 1 97.81 268 TYR A CA 1
ATOM 2101 C C . TYR A 1 268 ? 2.793 18.703 6.926 1 97.81 268 TYR A C 1
ATOM 2103 O O . TYR A 1 268 ? 3.982 18.641 7.25 1 97.81 268 TYR A O 1
ATOM 2111 N N . VAL A 1 269 ? 1.932 19.578 7.461 1 98.06 269 VAL A N 1
ATOM 2112 C CA . VAL A 1 269 ? 2.361 20.547 8.453 1 98.06 269 VAL A CA 1
ATOM 2113 C C . VAL A 1 269 ? 2.334 19.922 9.844 1 98.06 269 VAL A C 1
ATOM 2115 O O . VAL A 1 269 ? 1.318 19.359 10.258 1 98.06 269 VAL A O 1
ATOM 2118 N N . VAL A 1 270 ? 3.457 20.109 10.578 1 97.62 270 VAL A N 1
ATOM 2119 C CA . VAL A 1 270 ? 3.598 19.547 11.914 1 97.62 270 VAL A CA 1
ATOM 2120 C C . VAL A 1 270 ? 4.051 20.625 12.891 1 97.62 270 VAL A C 1
ATOM 2122 O O . VAL A 1 270 ? 5.031 21.328 12.633 1 97.62 270 VAL A O 1
ATOM 2125 N N . GLY A 1 271 ? 3.281 20.766 13.992 1 95.81 271 GLY A N 1
ATOM 2126 C CA . GLY A 1 271 ? 3.789 21.609 15.062 1 95.81 271 GLY A CA 1
ATOM 2127 C C . GLY A 1 271 ? 5 21.016 15.758 1 95.81 271 GLY A C 1
ATOM 2128 O O . GLY A 1 271 ? 4.969 19.875 16.203 1 95.81 271 GLY A O 1
ATOM 2129 N N . MET A 1 272 ? 6.098 21.875 15.789 1 94.19 272 MET A N 1
ATOM 2130 C CA . MET A 1 272 ? 7.336 21.406 16.406 1 94.19 272 MET A CA 1
ATOM 2131 C C . MET A 1 272 ? 7.934 22.484 17.312 1 94.19 272 MET A C 1
ATOM 2133 O O . MET A 1 272 ? 7.855 23.672 17 1 94.19 272 MET A O 1
ATOM 2137 N N . LEU A 1 273 ? 8.539 21.984 18.391 1 92.12 273 LEU A N 1
ATOM 2138 C CA . LEU A 1 273 ? 9.25 22.859 19.328 1 92.12 273 LEU A CA 1
ATOM 2139 C C . LEU A 1 273 ? 10.625 22.297 19.656 1 92.12 273 LEU A C 1
ATOM 2141 O O . LEU A 1 273 ? 10.734 21.219 20.234 1 92.12 273 LEU A O 1
ATOM 2145 N N . GLY A 1 274 ? 11.664 23 19.219 1 92.19 274 GLY A N 1
ATOM 2146 C CA . GLY A 1 274 ? 13.031 22.625 19.531 1 92.19 274 GLY A CA 1
ATOM 2147 C C . GLY A 1 274 ? 13.617 21.641 18.531 1 92.19 274 GLY A C 1
ATOM 2148 O O . GLY A 1 274 ? 12.898 21.094 17.703 1 92.19 274 GLY A O 1
ATOM 2149 N N . GLU A 1 275 ? 14.953 21.406 18.688 1 94.06 275 GLU A N 1
ATOM 2150 C CA . GLU A 1 275 ? 15.711 20.562 17.766 1 94.06 275 GLU A CA 1
ATOM 2151 C C . GLU A 1 275 ? 15.219 19.125 17.812 1 94.06 275 GLU A C 1
ATOM 2153 O O . GLU A 1 275 ? 15.094 18.484 16.781 1 94.06 275 GLU A O 1
ATOM 2158 N N . SER A 1 276 ? 14.93 18.719 18.984 1 93.69 276 SER A N 1
ATOM 2159 C CA . SER A 1 276 ? 14.578 17.312 19.172 1 93.69 276 SER A CA 1
ATOM 2160 C C . SER A 1 276 ? 13.312 16.953 18.406 1 93.69 276 SER A C 1
ATOM 2162 O O . SER A 1 276 ? 13.25 15.922 17.75 1 93.69 276 SER A O 1
ATOM 2164 N N . GLN A 1 277 ? 12.312 17.828 18.406 1 94.44 277 GLN A N 1
ATOM 2165 C CA . GLN A 1 277 ? 11.047 17.516 17.75 1 94.44 277 GLN A CA 1
ATOM 2166 C C . GLN A 1 277 ? 11.195 17.609 16.234 1 94.44 277 GLN A C 1
ATOM 2168 O O . GLN A 1 277 ? 10.492 16.906 15.492 1 94.44 277 GLN A O 1
ATOM 2173 N N . VAL A 1 278 ? 12.148 18.422 15.773 1 96.44 278 VAL A N 1
ATOM 2174 C CA . VAL A 1 278 ? 12.438 18.469 14.344 1 96.44 278 VAL A CA 1
ATOM 2175 C C . VAL A 1 278 ? 13.039 17.141 13.891 1 96.44 278 VAL A C 1
ATOM 2177 O O . VAL A 1 278 ? 12.586 16.547 12.898 1 96.44 278 VAL A O 1
ATOM 2180 N N . TYR A 1 279 ? 13.945 16.625 14.656 1 94.75 279 TYR A N 1
ATOM 2181 C CA . TYR A 1 279 ? 14.578 15.352 14.305 1 94.75 279 TYR A CA 1
ATOM 2182 C C . TYR A 1 279 ? 13.586 14.203 14.406 1 94.75 279 TYR A C 1
ATOM 2184 O O . TYR A 1 279 ? 13.625 13.266 13.602 1 94.75 279 TYR A O 1
ATOM 2192 N N . ASP A 1 280 ? 12.711 14.289 15.352 1 93.81 280 ASP A N 1
ATOM 2193 C CA . ASP A 1 280 ? 11.672 13.273 15.492 1 93.81 280 ASP A CA 1
ATOM 2194 C C . ASP A 1 280 ? 10.789 13.211 14.25 1 93.81 280 ASP A C 1
ATOM 2196 O O . ASP A 1 280 ? 10.453 12.125 13.773 1 93.81 280 ASP A O 1
ATOM 2200 N N . ALA A 1 281 ? 10.43 14.367 13.742 1 96 281 ALA A N 1
ATOM 2201 C CA . ALA A 1 281 ? 9.57 14.43 12.562 1 96 281 ALA A CA 1
ATOM 2202 C C . ALA A 1 281 ? 10.281 13.859 11.336 1 96 281 ALA A C 1
ATOM 2204 O O . ALA A 1 281 ? 9.68 13.125 10.547 1 96 281 ALA A O 1
ATOM 2205 N N . ILE A 1 282 ? 11.516 14.133 11.203 1 94.19 282 ILE A N 1
ATOM 2206 C CA . ILE A 1 282 ? 12.305 13.656 10.078 1 94.19 282 ILE A CA 1
ATOM 2207 C C . ILE A 1 282 ? 12.438 12.133 10.141 1 94.19 282 ILE A C 1
ATOM 2209 O O . ILE A 1 282 ? 12.266 11.445 9.133 1 94.19 282 ILE A O 1
ATOM 2213 N N . GLU A 1 283 ? 12.648 11.641 11.336 1 90.5 283 GLU A N 1
ATOM 2214 C CA . GLU A 1 283 ? 12.742 10.195 11.516 1 90.5 283 GLU A CA 1
ATOM 2215 C C . GLU A 1 283 ? 11.406 9.516 11.234 1 90.5 283 GLU A C 1
ATOM 2217 O O . GLU A 1 283 ? 11.359 8.453 10.617 1 90.5 283 GLU A O 1
ATOM 2222 N N . ALA A 1 284 ? 10.406 10.125 11.695 1 92.25 284 ALA A N 1
ATOM 2223 C CA . ALA A 1 284 ? 9.07 9.578 11.469 1 92.25 284 ALA A CA 1
ATOM 2224 C C . ALA A 1 284 ? 8.773 9.461 9.977 1 92.25 284 ALA A C 1
ATOM 2226 O O . ALA A 1 284 ? 8.203 8.469 9.523 1 92.25 284 ALA A O 1
ATOM 2227 N N . LEU A 1 285 ? 9.172 10.453 9.227 1 90.44 285 LEU A N 1
ATOM 2228 C CA . LEU A 1 285 ? 8.977 10.422 7.777 1 90.44 285 LEU A CA 1
ATOM 2229 C C . LEU A 1 285 ? 9.75 9.266 7.148 1 90.44 285 LEU A C 1
ATOM 2231 O O . LEU A 1 285 ? 9.211 8.531 6.316 1 90.44 285 LEU A O 1
ATOM 2235 N N . ALA A 1 286 ? 10.938 9.062 7.594 1 82.19 286 ALA A N 1
ATOM 2236 C CA . ALA A 1 286 ? 11.758 7.973 7.066 1 82.19 286 ALA A CA 1
ATOM 2237 C C . ALA A 1 286 ? 11.133 6.613 7.363 1 82.19 286 ALA A C 1
ATOM 2239 O O . ALA A 1 286 ? 11.086 5.738 6.496 1 82.19 286 ALA A O 1
ATOM 2240 N N . ASP A 1 287 ? 10.609 6.492 8.555 1 81.38 287 ASP A N 1
ATOM 2241 C CA . ASP A 1 287 ? 10.039 5.223 9.008 1 81.38 287 ASP A CA 1
ATOM 2242 C C . ASP A 1 287 ? 8.711 4.938 8.32 1 81.38 287 ASP A C 1
ATOM 2244 O O . ASP A 1 287 ? 8.328 3.777 8.148 1 81.38 287 ASP A O 1
ATOM 2248 N N . SER A 1 288 ? 8.023 5.93 7.953 1 83.69 288 SER A N 1
ATOM 2249 C CA . SER A 1 288 ? 6.656 5.805 7.473 1 83.69 288 SER A CA 1
ATOM 2250 C C . SER A 1 288 ? 6.59 4.941 6.219 1 83.69 288 SER A C 1
ATOM 2252 O O . SER A 1 288 ? 5.57 4.301 5.949 1 83.69 288 SER A O 1
ATOM 2254 N N . LYS A 1 289 ? 7.645 4.883 5.492 1 71.69 289 LYS A N 1
ATOM 2255 C CA . LYS A 1 289 ? 7.68 4.129 4.242 1 71.69 289 LYS A CA 1
ATOM 2256 C C . LYS A 1 289 ? 7.594 2.629 4.5 1 71.69 289 LYS A C 1
ATOM 2258 O O . LYS A 1 289 ? 7.312 1.852 3.584 1 71.69 289 LYS A O 1
ATOM 2263 N N . TYR A 1 290 ? 7.812 2.322 5.789 1 68.81 290 TYR A N 1
ATOM 2264 C CA . TYR A 1 290 ? 7.871 0.902 6.117 1 68.81 290 TYR A CA 1
ATOM 2265 C C . TYR A 1 290 ? 6.648 0.474 6.918 1 68.81 290 TYR A C 1
ATOM 2267 O O . TYR A 1 290 ? 6.543 -0.684 7.328 1 68.81 290 TYR A O 1
ATOM 2275 N N . LEU A 1 291 ? 5.84 1.428 7.125 1 70.06 291 LEU A N 1
ATOM 2276 C CA . LEU A 1 291 ? 4.66 1.108 7.922 1 70.06 291 LEU A CA 1
ATOM 2277 C C . LEU A 1 291 ? 3.514 0.638 7.031 1 70.06 291 LEU A C 1
ATOM 2279 O O . LEU A 1 291 ? 3.361 1.116 5.902 1 70.06 291 LEU A O 1
ATOM 2283 N N . VAL A 1 292 ? 2.916 -0.289 7.441 1 54.84 292 VAL A N 1
ATOM 2284 C CA . VAL A 1 292 ? 1.738 -0.816 6.762 1 54.84 292 VAL A CA 1
ATOM 2285 C C . VAL A 1 292 ? 0.474 -0.257 7.41 1 54.84 292 VAL A C 1
ATOM 2287 O O . VAL A 1 292 ? -0.03 -0.817 8.383 1 54.84 292 VAL A O 1
ATOM 2290 N N . VAL A 1 293 ? 0.221 0.952 7.105 1 54.34 293 VAL A N 1
ATOM 2291 C CA . VAL A 1 293 ? -0.949 1.585 7.707 1 54.34 293 VAL A CA 1
ATOM 2292 C C . VAL A 1 293 ? -2.174 1.348 6.824 1 54.34 293 VAL A C 1
ATOM 2294 O O . VAL A 1 293 ? -2.186 1.729 5.652 1 54.34 293 VAL A O 1
ATOM 2297 N N . ASP A 1 294 ? -2.047 -0.158 6.348 1 47.28 294 ASP A N 1
ATOM 2298 C CA . ASP A 1 294 ? -3.168 -0.492 5.477 1 47.28 294 ASP A CA 1
ATOM 2299 C C . ASP A 1 294 ? -4.355 0.432 5.73 1 47.28 294 ASP A C 1
ATOM 2301 O O . ASP A 1 294 ? -4.398 1.133 6.742 1 47.28 294 ASP A O 1
ATOM 2305 N N . ASN A 1 295 ? -5.238 0.235 4.781 1 41.03 295 ASN A N 1
ATOM 2306 C CA . ASN A 1 295 ? -6.691 0.245 4.91 1 41.03 295 ASN A CA 1
ATOM 2307 C C . ASN A 1 295 ? -7.133 -0.293 6.27 1 41.03 295 ASN A C 1
ATOM 2309 O O . ASN A 1 295 ? -7.402 -1.487 6.41 1 41.03 295 ASN A O 1
ATOM 2313 N N . ALA A 1 296 ? -6.352 -0.362 7.215 1 38.44 296 ALA A N 1
ATOM 2314 C CA . ALA A 1 296 ? -6.949 -0.625 8.523 1 38.44 296 ALA A CA 1
ATOM 2315 C C . ALA A 1 296 ? -8.469 -0.498 8.469 1 38.44 296 ALA A C 1
ATOM 2317 O O . ALA A 1 296 ? -9.133 -0.466 9.508 1 38.44 296 ALA A O 1
ATOM 2318 N N . ILE A 1 297 ? -8.844 0.279 7.578 1 37 297 ILE A N 1
ATOM 2319 C CA . ILE A 1 297 ? -10.289 0.429 7.742 1 37 297 ILE A CA 1
ATOM 2320 C C . ILE A 1 297 ? -10.883 -0.861 8.305 1 37 297 ILE A C 1
ATOM 2322 O O . ILE A 1 297 ? -11.586 -0.839 9.312 1 37 297 ILE A O 1
ATOM 2326 N N . SER A 1 298 ? -11.453 -1.602 7.344 1 39.12 298 SER A N 1
ATOM 2327 C CA . SER A 1 298 ? -12.711 -2.326 7.488 1 39.12 298 SER A CA 1
ATOM 2328 C C . SER A 1 298 ? -12.516 -3.625 8.266 1 39.12 298 SER A C 1
ATOM 2330 O O . SER A 1 298 ? -13.219 -4.609 8.023 1 39.12 298 SER A O 1
ATOM 2332 N N . SER A 1 299 ? -11.25 -3.92 8.625 1 40.56 299 SER A N 1
ATOM 2333 C CA . SER A 1 299 ? -11.25 -5.125 9.445 1 40.56 299 SER A CA 1
ATOM 2334 C C . SER A 1 299 ? -12.25 -5.012 10.594 1 40.56 299 SER A C 1
ATOM 2336 O O . SER A 1 299 ? -12.398 -5.941 11.391 1 40.56 299 SER A O 1
ATOM 2338 N N . ALA A 1 300 ? -12.492 -3.775 10.812 1 42.16 300 ALA A N 1
ATOM 2339 C CA . ALA A 1 300 ? -13.469 -3.561 11.875 1 42.16 300 ALA A CA 1
ATOM 2340 C C . ALA A 1 300 ? -14.641 -4.531 11.75 1 42.16 300 ALA A C 1
ATOM 2342 O O . ALA A 1 300 ? -15.312 -4.828 12.734 1 42.16 300 ALA A O 1
ATOM 2343 N N . GLU A 1 301 ? -14.711 -4.973 10.5 1 52.41 301 GLU A N 1
ATOM 2344 C CA . GLU A 1 301 ? -15.844 -5.883 10.328 1 52.41 301 GLU A CA 1
ATOM 2345 C C . GLU A 1 301 ? -15.422 -7.332 10.547 1 52.41 301 GLU A C 1
ATOM 2347 O O . GLU A 1 301 ? -16.266 -8.234 10.547 1 52.41 301 GLU A O 1
ATOM 2352 N N . LEU A 1 302 ? -13.953 -7.398 10.93 1 58.41 302 LEU A N 1
ATOM 2353 C CA . LEU A 1 302 ? -13.57 -8.797 11.094 1 58.41 302 LEU A CA 1
ATOM 2354 C C . LEU A 1 302 ? -13.766 -9.25 12.539 1 58.41 302 LEU A C 1
ATOM 2356 O O . LEU A 1 302 ? -13.625 -8.453 13.469 1 58.41 302 LEU A O 1
ATOM 2360 N N . PRO A 1 303 ? -14.133 -10.398 12.617 1 66.62 303 PRO A N 1
ATOM 2361 C CA . PRO A 1 303 ? -14.164 -10.969 13.961 1 66.62 303 PRO A CA 1
ATOM 2362 C C . PRO A 1 303 ? -12.805 -10.906 14.664 1 66.62 303 PRO A C 1
ATOM 2364 O O . PRO A 1 303 ? -11.766 -10.938 14.008 1 66.62 303 PRO A O 1
ATOM 2367 N N . ALA A 1 304 ? -12.805 -10.711 15.961 1 66.31 304 ALA A N 1
ATOM 2368 C CA . ALA A 1 304 ? -11.633 -10.555 16.812 1 66.31 304 ALA A CA 1
ATOM 2369 C C . ALA A 1 304 ? -10.594 -11.633 16.516 1 66.31 304 ALA A C 1
ATOM 2371 O O . ALA A 1 304 ? -9.391 -11.359 16.484 1 66.31 304 ALA A O 1
ATOM 2372 N N . GLU A 1 305 ? -11.133 -12.898 16.281 1 73.06 305 GLU A N 1
ATOM 2373 C CA . GLU A 1 305 ? -10.227 -14.016 16.016 1 73.06 305 GLU A CA 1
ATOM 2374 C C . GLU A 1 305 ? -9.453 -13.805 14.727 1 73.06 305 GLU A C 1
ATOM 2376 O O . GLU A 1 305 ? -8.266 -14.109 14.648 1 73.06 305 GLU A O 1
ATOM 2381 N N . LYS A 1 306 ? -10.07 -13.242 13.828 1 76.06 306 LYS A N 1
ATOM 2382 C CA . LYS A 1 306 ? -9.438 -12.984 12.539 1 76.06 306 LYS A CA 1
ATOM 2383 C C . LYS A 1 306 ? -8.414 -11.859 12.641 1 76.06 306 LYS A C 1
ATOM 2385 O O . LYS A 1 306 ? -7.348 -11.922 12.023 1 76.06 306 LYS A O 1
ATOM 2390 N N . ILE A 1 307 ? -8.695 -10.992 13.469 1 65.75 307 ILE A N 1
ATOM 2391 C CA . ILE A 1 307 ? -7.77 -9.875 13.688 1 65.75 307 ILE A CA 1
ATOM 2392 C C . ILE A 1 307 ? -6.465 -10.398 14.281 1 65.75 307 ILE A C 1
ATOM 2394 O O . ILE A 1 307 ? -5.379 -10.031 13.828 1 65.75 307 ILE A O 1
ATOM 2398 N N . LYS A 1 308 ? -6.594 -11.227 15.227 1 73.31 308 LYS A N 1
ATOM 2399 C CA . LYS A 1 308 ? -5.422 -11.812 15.867 1 73.31 308 LYS A CA 1
ATOM 2400 C C . LYS A 1 308 ? -4.578 -12.602 14.875 1 73.31 308 LYS A C 1
ATOM 2402 O O . LYS A 1 308 ? -3.348 -12.531 14.898 1 73.31 308 LYS A O 1
ATOM 2407 N N . SER A 1 309 ? -5.277 -13.289 14.031 1 76.81 309 SER A N 1
ATOM 2408 C CA . SER A 1 309 ? -4.574 -14.078 13.023 1 76.81 309 SER A CA 1
ATOM 2409 C C . SER A 1 309 ? -3.803 -13.188 12.055 1 76.81 309 SER A C 1
ATOM 2411 O O . SER A 1 309 ? -2.639 -13.453 11.75 1 76.81 309 SER A O 1
ATOM 2413 N N . ILE A 1 310 ? -4.395 -12.078 11.711 1 74.56 310 ILE A N 1
ATOM 2414 C CA . ILE A 1 310 ? -3.77 -11.156 10.758 1 74.56 310 ILE A CA 1
ATOM 2415 C C . ILE A 1 310 ? -2.557 -10.492 11.406 1 74.56 310 ILE A C 1
ATOM 2417 O O . ILE A 1 310 ? -1.52 -10.32 10.766 1 74.56 310 ILE A O 1
ATOM 2421 N N . GLU A 1 311 ? -2.676 -10.258 12.68 1 71.62 311 GLU A N 1
ATOM 2422 C CA . GLU A 1 311 ? -1.559 -9.672 13.406 1 71.62 311 GLU A CA 1
ATOM 2423 C C . GLU A 1 311 ? -0.37 -10.625 13.461 1 71.62 311 GLU A C 1
ATOM 2425 O O . GLU A 1 311 ? 0.779 -10.203 13.312 1 71.62 311 GLU A O 1
ATOM 2430 N N . LYS A 1 312 ? -0.633 -11.852 13.641 1 77.88 312 LYS A N 1
ATOM 2431 C CA . LYS A 1 312 ? 0.418 -12.867 13.672 1 77.88 312 LYS A CA 1
ATOM 2432 C C . LYS A 1 312 ? 1.107 -12.984 12.32 1 77.88 312 LYS A C 1
ATOM 2434 O O . LYS A 1 312 ? 2.334 -13.078 12.242 1 77.88 312 LYS A O 1
ATOM 2439 N N . TYR A 1 313 ? 0.329 -12.906 11.305 1 79.75 313 TYR A N 1
ATOM 2440 C CA . TYR A 1 313 ? 0.898 -12.984 9.961 1 79.75 313 TYR A CA 1
ATOM 2441 C C . TYR A 1 313 ? 1.792 -11.781 9.68 1 79.75 313 TYR A C 1
ATOM 2443 O O . TYR A 1 313 ? 2.906 -11.93 9.172 1 79.75 313 TYR A O 1
ATOM 2451 N N . ASN A 1 314 ? 1.316 -10.625 10.047 1 74.06 314 ASN A N 1
ATOM 2452 C CA . ASN A 1 314 ? 2.09 -9.414 9.805 1 74.06 314 ASN A CA 1
ATOM 2453 C C . ASN A 1 314 ? 3.395 -9.406 10.594 1 74.06 314 ASN A C 1
ATOM 2455 O O . ASN A 1 314 ? 4.434 -8.984 10.086 1 74.06 314 ASN A O 1
ATOM 2459 N N . ALA A 1 315 ? 3.385 -9.906 11.805 1 72.94 315 ALA A N 1
ATOM 2460 C CA . ALA A 1 315 ? 4.602 -10.039 12.609 1 72.94 315 ALA A CA 1
ATOM 2461 C C . ALA A 1 315 ? 5.59 -10.992 11.953 1 72.94 315 ALA A C 1
ATOM 2463 O O . ALA A 1 315 ? 6.793 -10.719 11.914 1 72.94 315 ALA A O 1
ATOM 2464 N N . CYS A 1 316 ? 5.117 -12.062 11.422 1 80.81 316 CYS A N 1
ATOM 2465 C CA . CYS A 1 316 ? 5.965 -13.062 10.789 1 80.81 316 CYS A CA 1
ATOM 2466 C C . CYS A 1 316 ? 6.531 -12.547 9.469 1 80.81 316 CYS A C 1
ATOM 2468 O O . CYS A 1 316 ? 7.688 -12.82 9.141 1 80.81 316 CYS A O 1
ATOM 2470 N N . ILE A 1 317 ? 5.691 -11.797 8.727 1 78.5 317 ILE A N 1
ATOM 2471 C CA . ILE A 1 317 ? 6.133 -11.273 7.441 1 78.5 317 ILE A CA 1
ATOM 2472 C C . ILE A 1 317 ? 7.387 -10.422 7.637 1 78.5 317 ILE A C 1
ATOM 2474 O O . ILE A 1 317 ? 8.359 -10.555 6.887 1 78.5 317 ILE A O 1
ATOM 2478 N N . SER A 1 318 ? 7.398 -9.664 8.656 1 71.69 318 SER A N 1
ATOM 2479 C CA . SER A 1 318 ? 8.539 -8.789 8.93 1 71.69 318 SER A CA 1
ATOM 2480 C C . SER A 1 318 ? 9.797 -9.602 9.219 1 71.69 318 SER A C 1
ATOM 2482 O O . SER A 1 318 ? 10.867 -9.305 8.68 1 71.69 318 SER A O 1
ATOM 2484 N N . LYS A 1 319 ? 9.688 -10.617 10 1 77.12 319 LYS A N 1
ATOM 2485 C CA . LYS A 1 319 ? 10.82 -11.461 10.367 1 77.12 319 LYS A CA 1
ATOM 2486 C C . LYS A 1 319 ? 11.328 -12.258 9.164 1 77.12 319 LYS A C 1
ATOM 2488 O O . LYS A 1 319 ? 12.531 -12.305 8.906 1 77.12 319 LYS A O 1
ATOM 2493 N N . VAL A 1 320 ? 10.422 -12.797 8.367 1 83.62 320 VAL A N 1
ATOM 2494 C CA . VAL A 1 320 ? 10.758 -13.625 7.215 1 83.62 320 VAL A CA 1
ATOM 2495 C C . VAL A 1 320 ? 11.414 -12.766 6.133 1 83.62 320 VAL A C 1
ATOM 2497 O O . VAL A 1 320 ? 12.414 -13.164 5.535 1 83.62 320 VAL A O 1
ATOM 2500 N N . SER A 1 321 ? 10.828 -11.625 5.898 1 77.19 321 SER A N 1
ATOM 2501 C CA . SER A 1 321 ? 11.383 -10.727 4.898 1 77.19 321 SER A CA 1
ATOM 2502 C C . SER A 1 321 ? 12.828 -10.359 5.223 1 77.19 321 SER A C 1
ATOM 2504 O O . SER A 1 321 ? 13.664 -10.258 4.32 1 77.19 321 SER A O 1
ATOM 2506 N N . ARG A 1 322 ? 13.156 -10.211 6.5 1 76.25 322 ARG A N 1
ATOM 2507 C CA . ARG A 1 322 ? 14.523 -9.906 6.922 1 76.25 322 ARG A CA 1
ATOM 2508 C C . ARG A 1 322 ? 15.453 -11.078 6.641 1 76.25 322 ARG A C 1
ATOM 2510 O O . ARG A 1 322 ? 16.578 -10.891 6.156 1 76.25 322 ARG A O 1
ATOM 2517 N N . ILE A 1 323 ? 15.016 -12.234 6.938 1 82.06 323 ILE A N 1
ATOM 2518 C CA . ILE A 1 323 ? 15.82 -13.438 6.746 1 82.06 323 ILE A CA 1
ATOM 2519 C C . ILE A 1 323 ? 16.078 -13.648 5.258 1 82.06 323 ILE A C 1
ATOM 2521 O O . ILE A 1 323 ? 17.188 -14.039 4.867 1 82.06 323 ILE A O 1
ATOM 2525 N N . LEU A 1 324 ? 15.156 -13.328 4.348 1 84.88 324 LEU A N 1
ATOM 2526 C CA . LEU A 1 324 ? 15.25 -13.656 2.932 1 84.88 324 LEU A CA 1
ATOM 2527 C C . LEU A 1 324 ? 15.781 -12.469 2.129 1 84.88 324 LEU A C 1
ATOM 2529 O O . LEU A 1 324 ? 16.016 -12.586 0.924 1 84.88 324 LEU A O 1
ATOM 2533 N N . ALA A 1 325 ? 16.047 -11.375 2.777 1 77.69 325 ALA A N 1
ATOM 2534 C CA . ALA A 1 325 ? 16.484 -10.141 2.127 1 77.69 325 ALA A CA 1
ATOM 2535 C C . ALA A 1 325 ? 17.703 -10.375 1.259 1 77.69 325 ALA A C 1
ATOM 2537 O O . ALA A 1 325 ? 17.781 -9.898 0.126 1 77.69 325 ALA A O 1
ATOM 2538 N N . PRO A 1 326 ? 18.703 -11.258 1.683 1 79.5 326 PRO A N 1
ATOM 2539 C CA . PRO A 1 326 ? 19.891 -11.477 0.855 1 79.5 326 PRO A CA 1
ATOM 2540 C C . PRO A 1 326 ? 19.578 -12.242 -0.43 1 79.5 326 PRO A C 1
ATOM 2542 O O . PRO A 1 326 ? 20.406 -12.273 -1.346 1 79.5 326 PRO A O 1
ATOM 2545 N N . PHE A 1 327 ? 18.375 -12.742 -0.516 1 81.06 327 PHE A N 1
ATOM 2546 C CA . PHE A 1 327 ? 18.047 -13.609 -1.638 1 81.06 327 PHE A CA 1
ATOM 2547 C C . PHE A 1 327 ? 16.953 -13 -2.504 1 81.06 327 PHE A C 1
ATOM 2549 O O . PHE A 1 327 ? 16.266 -13.703 -3.236 1 81.06 327 PHE A O 1
ATOM 2556 N N . GLN A 1 328 ? 16.844 -11.719 -2.4 1 78.44 328 GLN A N 1
ATOM 2557 C CA . GLN A 1 328 ? 15.844 -11.031 -3.223 1 78.44 328 GLN A CA 1
ATOM 2558 C C . GLN A 1 328 ? 16.109 -11.258 -4.707 1 78.44 328 GLN A C 1
ATOM 2560 O O . GLN A 1 328 ? 17.25 -11.141 -5.16 1 78.44 328 GLN A O 1
ATOM 2565 N N . SER A 1 329 ? 15.055 -11.711 -5.457 1 78 329 SER A N 1
ATOM 2566 C CA . SER A 1 329 ? 15.07 -11.922 -6.902 1 78 329 SER A CA 1
ATOM 2567 C C . SER A 1 329 ? 15.938 -13.133 -7.27 1 78 329 SER A C 1
ATOM 2569 O O . SER A 1 329 ? 16.391 -13.25 -8.406 1 78 329 SER A O 1
ATOM 2571 N N . TYR A 1 330 ? 16.203 -13.961 -6.23 1 82.25 330 TYR A N 1
ATOM 2572 C CA . TYR A 1 330 ? 16.953 -15.18 -6.5 1 82.25 330 TYR A CA 1
ATOM 2573 C C . TYR A 1 330 ? 16.172 -16.125 -7.414 1 82.25 330 TYR A C 1
ATOM 2575 O O . TYR A 1 330 ? 14.961 -16.312 -7.23 1 82.25 330 TYR A O 1
ATOM 2583 N N . THR A 1 331 ? 16.828 -16.562 -8.492 1 81.5 331 THR A N 1
ATOM 2584 C CA . THR A 1 331 ? 16.266 -17.547 -9.406 1 81.5 331 THR A CA 1
ATOM 2585 C C . THR A 1 331 ? 17.234 -18.703 -9.625 1 81.5 331 THR A C 1
ATOM 2587 O O . THR A 1 331 ? 18.375 -18.656 -9.164 1 81.5 331 THR A O 1
ATOM 2590 N N . TRP A 1 332 ? 16.719 -19.812 -10.094 1 82.19 332 TRP A N 1
ATOM 2591 C CA . TRP A 1 332 ? 17.516 -20.984 -10.438 1 82.19 332 TRP A CA 1
ATOM 2592 C C . TRP A 1 332 ? 17.172 -21.469 -11.844 1 82.19 332 TRP A C 1
ATOM 2594 O O . TRP A 1 332 ? 16.094 -21.219 -12.352 1 82.19 332 TRP A O 1
ATOM 2604 N N . PRO A 1 333 ? 18.125 -22.094 -12.477 1 77.5 333 PRO A N 1
ATOM 2605 C CA . PRO A 1 333 ? 17.844 -22.641 -13.805 1 77.5 333 PRO A CA 1
ATOM 2606 C C . PRO A 1 333 ? 16.953 -23.875 -13.758 1 77.5 333 PRO A C 1
ATOM 2608 O O . PRO A 1 333 ? 16.938 -24.594 -12.758 1 77.5 333 PRO A O 1
ATOM 2611 N N . SER A 1 334 ? 16.203 -24.141 -14.758 1 76 334 SER A N 1
ATOM 2612 C CA . SER A 1 334 ? 15.406 -25.359 -14.953 1 76 334 SER A CA 1
ATOM 2613 C C . SER A 1 334 ? 15.328 -25.734 -16.438 1 76 334 SER A C 1
ATOM 2615 O O . SER A 1 334 ? 14.727 -25 -17.234 1 76 334 SER A O 1
ATOM 2617 N N . PRO A 1 335 ? 15.773 -26.844 -16.828 1 73.19 335 PRO A N 1
ATOM 2618 C CA . PRO A 1 335 ? 16.5 -27.844 -16.062 1 73.19 335 PRO A CA 1
ATOM 2619 C C . PRO A 1 335 ? 17.906 -27.391 -15.672 1 73.19 335 PRO A C 1
ATOM 2621 O O . PRO A 1 335 ? 18.359 -26.328 -16.109 1 73.19 335 PRO A O 1
ATOM 2624 N N . ASP A 1 336 ? 18.438 -28.266 -14.789 1 69.5 336 ASP A N 1
ATOM 2625 C CA . ASP A 1 336 ? 19.828 -28 -14.406 1 69.5 336 ASP A CA 1
ATOM 2626 C C . ASP A 1 336 ? 20.734 -27.984 -15.625 1 69.5 336 ASP A C 1
ATOM 2628 O O . ASP A 1 336 ? 20.438 -28.625 -16.641 1 69.5 336 ASP A O 1
ATOM 2632 N N . LEU A 1 337 ? 21.703 -27.234 -15.555 1 63.94 337 LEU A N 1
ATOM 2633 C CA . LEU A 1 337 ? 22.656 -27.047 -16.641 1 63.94 337 LEU A CA 1
ATOM 2634 C C . LEU A 1 337 ? 23.141 -28.391 -17.172 1 63.94 337 LEU A C 1
ATOM 2636 O O . LEU A 1 337 ? 23.438 -28.516 -18.359 1 63.94 337 LEU A O 1
ATOM 2640 N N . ASP A 1 338 ? 23.141 -29.359 -16.344 1 59.94 338 ASP A N 1
ATOM 2641 C CA . ASP A 1 338 ? 23.703 -30.641 -16.75 1 59.94 338 ASP A CA 1
ATOM 2642 C C . ASP A 1 338 ? 22.625 -31.625 -17.172 1 59.94 338 ASP A C 1
ATOM 2644 O O . ASP A 1 338 ? 22.906 -32.781 -17.516 1 59.94 338 ASP A O 1
ATOM 2648 N N . ALA A 1 339 ? 21.422 -31.172 -17.234 1 60.19 339 ALA A N 1
ATOM 2649 C CA . ALA A 1 339 ? 20.344 -32.125 -17.516 1 60.19 339 ALA A CA 1
ATOM 2650 C C . ALA A 1 339 ? 20.094 -32.219 -19.016 1 60.19 339 ALA A C 1
ATOM 2652 O O . ALA A 1 339 ? 20.312 -31.266 -19.766 1 60.19 339 ALA A O 1
ATOM 2653 N N . MET B 1 1 ? -14.953 -13.945 -21.062 1 75.81 1 MET B N 1
ATOM 2654 C CA . MET B 1 1 ? -15.07 -14.195 -19.625 1 75.81 1 MET B CA 1
ATOM 2655 C C . MET B 1 1 ? -13.852 -13.688 -18.875 1 75.81 1 MET B C 1
ATOM 2657 O O . MET B 1 1 ? -12.727 -13.789 -19.375 1 75.81 1 MET B O 1
ATOM 2661 N N . LYS B 1 2 ? -14.055 -13.18 -17.625 1 87.38 2 LYS B N 1
ATOM 2662 C CA . LYS B 1 2 ? -12.977 -12.656 -16.797 1 87.38 2 LYS B CA 1
ATOM 2663 C C . LYS B 1 2 ? -12.406 -13.734 -15.875 1 87.38 2 LYS B C 1
ATOM 2665 O O . LYS B 1 2 ? -13.156 -14.508 -15.281 1 87.38 2 LYS B O 1
ATOM 2670 N N . LEU B 1 3 ? -11.172 -13.852 -15.836 1 93.25 3 LEU B N 1
ATOM 2671 C CA . LEU B 1 3 ? -10.516 -14.82 -14.961 1 93.25 3 LEU B CA 1
ATOM 2672 C C . LEU B 1 3 ? -10.805 -14.508 -13.492 1 93.25 3 LEU B C 1
ATOM 2674 O O . LEU B 1 3 ? -10.805 -13.344 -13.094 1 93.25 3 LEU B O 1
ATOM 2678 N N . SER B 1 4 ? -11.086 -15.625 -12.82 1 94.81 4 SER B N 1
ATOM 2679 C CA . SER B 1 4 ? -11.047 -15.453 -11.375 1 94.81 4 SER B CA 1
ATOM 2680 C C . SER B 1 4 ? -9.633 -15.148 -10.891 1 94.81 4 SER B C 1
ATOM 2682 O O . SER B 1 4 ? -8.656 -15.461 -11.57 1 94.81 4 SER B O 1
ATOM 2684 N N . LYS B 1 5 ? -9.484 -14.625 -9.727 1 94.44 5 LYS B N 1
ATOM 2685 C CA . LYS B 1 5 ? -8.18 -14.258 -9.195 1 94.44 5 LYS B CA 1
ATOM 2686 C C . LYS B 1 5 ? -7.324 -15.492 -8.93 1 94.44 5 LYS B C 1
ATOM 2688 O O . LYS B 1 5 ? -6.113 -15.477 -9.164 1 94.44 5 LYS B O 1
ATOM 2693 N N . ILE B 1 6 ? -8.062 -16.516 -8.453 1 97.38 6 ILE B N 1
ATOM 2694 C CA . ILE B 1 6 ? -7.359 -17.781 -8.234 1 97.38 6 ILE B CA 1
ATOM 2695 C C . ILE B 1 6 ? -7.652 -18.734 -9.391 1 97.38 6 ILE B C 1
ATOM 2697 O O . ILE B 1 6 ? -8.797 -18.844 -9.836 1 97.38 6 ILE B O 1
ATOM 2701 N N . GLY B 1 7 ? -6.637 -19.312 -9.891 1 98.44 7 GLY B N 1
ATOM 2702 C CA . GLY B 1 7 ? -6.75 -20.453 -10.789 1 98.44 7 GLY B CA 1
ATOM 2703 C C . GLY B 1 7 ? -6.246 -21.75 -10.18 1 98.44 7 GLY B C 1
ATOM 2704 O O . GLY B 1 7 ? -5.352 -21.734 -9.336 1 98.44 7 GLY B O 1
ATOM 2705 N N . LEU B 1 8 ? -6.797 -22.859 -10.727 1 98.38 8 LEU B N 1
ATOM 2706 C CA . LEU B 1 8 ? -6.391 -24.172 -10.234 1 98.38 8 LEU B CA 1
ATOM 2707 C C . LEU B 1 8 ? -5.242 -24.719 -11.07 1 98.38 8 LEU B C 1
ATOM 2709 O O . LEU B 1 8 ? -5.395 -24.953 -12.273 1 98.38 8 LEU B O 1
ATOM 2713 N N . GLY B 1 9 ? -4.133 -24.969 -10.398 1 97.69 9 GLY B N 1
ATOM 2714 C CA . GLY B 1 9 ? -3.025 -25.656 -11.047 1 97.69 9 GLY B CA 1
ATOM 2715 C C . GLY B 1 9 ? -3.146 -27.172 -10.977 1 97.69 9 GLY B C 1
ATOM 2716 O O . GLY B 1 9 ? -3.014 -27.766 -9.898 1 97.69 9 GLY B O 1
ATOM 2717 N N . ALA B 1 10 ? -3.172 -27.828 -12.086 1 96.25 10 ALA B N 1
ATOM 2718 C CA . ALA B 1 10 ? -3.449 -29.266 -12.148 1 96.25 10 ALA B CA 1
ATOM 2719 C C . ALA B 1 10 ? -2.154 -30.062 -12.234 1 96.25 10 ALA B C 1
ATOM 2721 O O . ALA B 1 10 ? -2.186 -31.281 -12.422 1 96.25 10 ALA B O 1
ATOM 2722 N N . GLY B 1 11 ? -1.019 -29.359 -12.109 1 93.25 11 GLY B N 1
ATOM 2723 C CA . GLY B 1 11 ? 0.222 -30.109 -12 1 93.25 11 GLY B CA 1
ATOM 2724 C C . GLY B 1 11 ? 0.21 -31.109 -10.867 1 93.25 11 GLY B C 1
ATOM 2725 O O . GLY B 1 11 ? 0.877 -32.156 -10.938 1 93.25 11 GLY B O 1
ATOM 2726 N N . THR B 1 12 ? -0.554 -30.859 -9.914 1 89.56 12 THR B N 1
ATOM 2727 C CA . THR B 1 12 ? -0.66 -31.719 -8.742 1 89.56 12 THR B CA 1
ATOM 2728 C C . THR B 1 12 ? -1.4 -33 -9.078 1 89.56 12 THR B C 1
ATOM 2730 O O . THR B 1 12 ? -1.374 -33.969 -8.297 1 89.56 12 THR B O 1
ATOM 2733 N N . PHE B 1 13 ? -2.025 -33.094 -10.273 1 90.19 13 PHE B N 1
ATOM 2734 C CA . PHE B 1 13 ? -2.762 -34.281 -10.703 1 90.19 13 PHE B CA 1
ATOM 2735 C C . PHE B 1 13 ? -1.85 -35.25 -11.445 1 90.19 13 PHE B C 1
ATOM 2737 O O . PHE B 1 13 ? -2.293 -36.312 -11.898 1 90.19 13 PHE B O 1
ATOM 2744 N N . SER B 1 14 ? -0.545 -34.875 -11.703 1 81.12 14 SER B N 1
ATOM 2745 C CA . SER B 1 14 ? 0.396 -35.594 -12.562 1 81.12 14 SER B CA 1
ATOM 2746 C C . SER B 1 14 ? 0.651 -37 -12.039 1 81.12 14 SER B C 1
ATOM 2748 O O . SER B 1 14 ? 1.086 -37.875 -12.789 1 81.12 14 SER B O 1
ATOM 2750 N N . GLY B 1 15 ? 0.141 -37.406 -10.969 1 64.5 15 GLY B N 1
ATOM 2751 C CA . GLY B 1 15 ? 0.472 -38.688 -10.398 1 64.5 15 GLY B CA 1
ATOM 2752 C C . GLY B 1 15 ? 1.885 -38.75 -9.852 1 64.5 15 GLY B C 1
ATOM 2753 O O . GLY B 1 15 ? 2.326 -39.812 -9.383 1 64.5 15 GLY B O 1
ATOM 2754 N N . PHE B 1 16 ? 2.695 -37.719 -10.328 1 50.94 16 PHE B N 1
ATOM 2755 C CA . PHE B 1 16 ? 4.059 -37.75 -9.82 1 50.94 16 PHE B CA 1
ATOM 2756 C C . PHE B 1 16 ? 4.066 -37.75 -8.297 1 50.94 16 PHE B C 1
ATOM 2758 O O . PHE B 1 16 ? 4.973 -38.312 -7.668 1 50.94 16 PHE B O 1
ATOM 2765 N N . TYR B 1 17 ? 3.016 -37.062 -7.793 1 48.5 17 TYR B N 1
ATOM 2766 C CA . TYR B 1 17 ? 2.957 -37.031 -6.336 1 48.5 17 TYR B CA 1
ATOM 2767 C C . TYR B 1 17 ? 2.205 -38.219 -5.773 1 48.5 17 TYR B C 1
ATOM 2769 O O . TYR B 1 17 ? 1.648 -39.031 -6.523 1 48.5 17 TYR B O 1
ATOM 2777 N N . ASP B 1 18 ? 1.862 -38.438 -4.457 1 50.03 18 ASP B N 1
ATOM 2778 C CA . ASP B 1 18 ? 1.352 -39.594 -3.732 1 50.03 18 ASP B CA 1
ATOM 2779 C C . ASP B 1 18 ? 0.032 -40.062 -4.332 1 50.03 18 ASP B C 1
ATOM 2781 O O . ASP B 1 18 ? -0.685 -39.281 -4.973 1 50.03 18 ASP B O 1
ATOM 2785 N N . GLU B 1 19 ? 0.036 -41.406 -4.457 1 52.72 19 GLU B N 1
ATOM 2786 C CA . GLU B 1 19 ? -1.159 -42.156 -4.809 1 52.72 19 GLU B CA 1
ATOM 2787 C C . GLU B 1 19 ? -2.414 -41.5 -4.23 1 52.72 19 GLU B C 1
ATOM 2789 O O . GLU B 1 19 ? -2.543 -41.344 -3.016 1 52.72 19 GLU B O 1
ATOM 2794 N N . PHE B 1 20 ? -2.811 -40.469 -4.793 1 58.84 20 PHE B N 1
ATOM 2795 C CA . PHE B 1 20 ? -4.09 -40.094 -4.211 1 58.84 20 PHE B CA 1
ATOM 2796 C C . PHE B 1 20 ? -5.23 -40.875 -4.828 1 58.84 20 PHE B C 1
ATOM 2798 O O . PHE B 1 20 ? -5.082 -41.438 -5.914 1 58.84 20 PHE B O 1
ATOM 2805 N N . ASP B 1 21 ? -6.141 -41.094 -3.947 1 66.25 21 ASP B N 1
ATOM 2806 C CA . ASP B 1 21 ? -7.438 -41.625 -4.328 1 66.25 21 ASP B CA 1
ATOM 2807 C C . ASP B 1 21 ? -7.988 -40.938 -5.566 1 66.25 21 ASP B C 1
ATOM 2809 O O . ASP B 1 21 ? -7.852 -39.719 -5.703 1 66.25 21 ASP B O 1
ATOM 2813 N N . ASN B 1 22 ? -8.281 -41.688 -6.551 1 70.81 22 ASN B N 1
ATOM 2814 C CA . ASN B 1 22 ? -8.844 -41.281 -7.832 1 70.81 22 ASN B CA 1
ATOM 2815 C C . ASN B 1 22 ? -9.922 -40.219 -7.652 1 70.81 22 ASN B C 1
ATOM 2817 O O . ASN B 1 22 ? -10.281 -39.531 -8.602 1 70.81 22 ASN B O 1
ATOM 2821 N N . GLN B 1 23 ? -10.234 -39.938 -6.391 1 85.94 23 GLN B N 1
ATOM 2822 C CA . GLN B 1 23 ? -11.352 -39.031 -6.184 1 85.94 23 GLN B CA 1
ATOM 2823 C C . GLN B 1 23 ? -10.859 -37.625 -5.863 1 85.94 23 GLN B C 1
ATOM 2825 O O . GLN B 1 23 ? -11.617 -36.656 -5.953 1 85.94 23 GLN B O 1
ATOM 2830 N N . ILE B 1 24 ? -9.625 -37.5 -5.648 1 89.88 24 ILE B N 1
ATOM 2831 C CA . ILE B 1 24 ? -9.094 -36.25 -5.156 1 89.88 24 ILE B CA 1
ATOM 2832 C C . ILE B 1 24 ? -9.172 -35.188 -6.254 1 89.88 24 ILE B C 1
ATOM 2834 O O . ILE B 1 24 ? -9.641 -34.062 -6.02 1 89.88 24 ILE B O 1
ATOM 2838 N N . PRO B 1 25 ? -8.844 -35.531 -7.488 1 93.31 25 PRO B N 1
ATOM 2839 C CA . PRO B 1 25 ? -8.984 -34.531 -8.547 1 93.31 25 PRO B CA 1
ATOM 2840 C C . PRO B 1 25 ? -10.43 -34.062 -8.727 1 93.31 25 PRO B C 1
ATOM 2842 O O . PRO B 1 25 ? -10.68 -32.875 -8.906 1 93.31 25 PRO B O 1
ATOM 2845 N N . HIS B 1 26 ? -11.289 -35.062 -8.586 1 94.56 26 HIS B N 1
ATOM 2846 C CA . HIS B 1 26 ? -12.703 -34.75 -8.727 1 94.56 26 HIS B CA 1
ATOM 2847 C C . HIS B 1 26 ? -13.164 -33.781 -7.645 1 94.56 26 HIS B C 1
ATOM 2849 O O . HIS B 1 26 ? -13.734 -32.719 -7.949 1 94.56 26 HIS B O 1
ATOM 2855 N N . GLU B 1 27 ? -12.859 -34.062 -6.449 1 94.88 27 GLU B N 1
ATOM 2856 C CA . GLU B 1 27 ? -13.25 -33.25 -5.312 1 94.88 27 GLU B CA 1
ATOM 2857 C C . GLU B 1 27 ? -12.641 -31.844 -5.414 1 94.88 27 GLU B C 1
ATOM 2859 O O . GLU B 1 27 ? -13.305 -30.859 -5.09 1 94.88 27 GLU B O 1
ATOM 2864 N N . THR B 1 28 ? -11.469 -31.781 -5.852 1 96.75 28 THR B N 1
ATOM 2865 C CA . THR B 1 28 ? -10.75 -30.516 -5.957 1 96.75 28 THR B CA 1
ATOM 2866 C C . THR B 1 28 ? -11.414 -29.609 -6.984 1 96.75 28 THR B C 1
ATOM 2868 O O . THR B 1 28 ? -11.734 -28.453 -6.688 1 96.75 28 THR B O 1
ATOM 2871 N N . VAL B 1 29 ? -11.711 -30.109 -8.133 1 97.75 29 VAL B N 1
ATOM 2872 C CA . VAL B 1 29 ? -12.258 -29.328 -9.242 1 97.75 29 VAL B CA 1
ATOM 2873 C C . VAL B 1 29 ? -13.68 -28.875 -8.906 1 97.75 29 VAL B C 1
ATOM 2875 O O . VAL B 1 29 ? -14.031 -27.703 -9.086 1 97.75 29 VAL B O 1
ATOM 2878 N N . VAL B 1 30 ? -14.469 -29.766 -8.367 1 97.12 30 VAL B N 1
ATOM 2879 C CA . VAL B 1 30 ? -15.859 -29.469 -8.039 1 97.12 30 VAL B CA 1
ATOM 2880 C C . VAL B 1 30 ? -15.906 -28.359 -6.98 1 97.12 30 VAL B C 1
ATOM 2882 O O . VAL B 1 30 ? -16.641 -27.375 -7.133 1 97.12 30 VAL B O 1
ATOM 2885 N N . THR B 1 31 ? -15.094 -28.516 -5.957 1 97.31 31 THR B N 1
ATOM 2886 C CA . THR B 1 31 ? -15.07 -27.516 -4.902 1 97.31 31 THR B CA 1
ATOM 2887 C C . THR B 1 31 ? -14.617 -26.172 -5.449 1 97.31 31 THR B C 1
ATOM 2889 O O . THR B 1 31 ? -15.211 -25.125 -5.129 1 97.31 31 THR B O 1
ATOM 2892 N N . ALA B 1 32 ? -13.625 -26.172 -6.297 1 98 32 ALA B N 1
ATOM 2893 C CA . ALA B 1 32 ? -13.109 -24.938 -6.887 1 98 32 ALA B CA 1
ATOM 2894 C C . ALA B 1 32 ? -14.188 -24.234 -7.715 1 98 32 ALA B C 1
ATOM 2896 O O . ALA B 1 32 ? -14.469 -23.047 -7.504 1 98 32 ALA B O 1
ATOM 2897 N N . PHE B 1 33 ? -14.844 -25 -8.555 1 97.62 33 PHE B N 1
ATOM 2898 C CA . PHE B 1 33 ? -15.852 -24.422 -9.445 1 97.62 33 PHE B CA 1
ATOM 2899 C C . PHE B 1 33 ? -1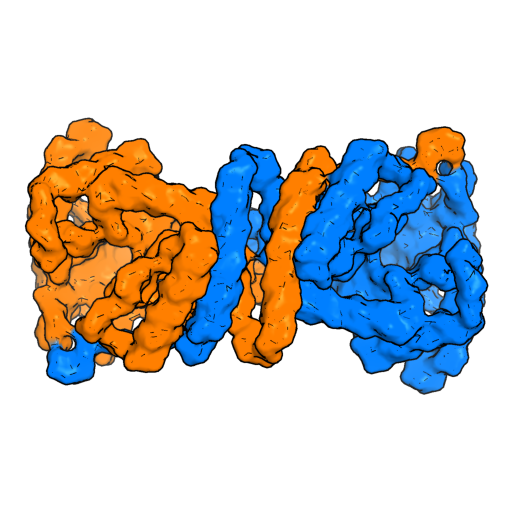7.062 -23.938 -8.648 1 97.62 33 PHE B C 1
ATOM 2901 O O . PHE B 1 33 ? -17.594 -22.859 -8.922 1 97.62 33 PHE B O 1
ATOM 2908 N N . GLN B 1 34 ? -17.406 -24.625 -7.645 1 97.06 34 GLN B N 1
ATOM 2909 C CA . GLN B 1 34 ? -18.547 -24.25 -6.82 1 97.06 34 GLN B CA 1
ATOM 2910 C C . GLN B 1 34 ? -18.281 -22.969 -6.055 1 97.06 34 GLN B C 1
ATOM 2912 O O . GLN B 1 34 ? -19.219 -22.266 -5.66 1 97.06 34 GLN B O 1
ATOM 2917 N N . ASN B 1 35 ? -17.047 -22.672 -5.922 1 95.44 35 ASN B N 1
ATOM 2918 C CA . ASN B 1 35 ? -16.703 -21.484 -5.137 1 95.44 35 ASN B CA 1
ATOM 2919 C C . ASN B 1 35 ? -16.188 -20.359 -6.02 1 95.44 35 ASN B C 1
ATOM 2921 O O . ASN B 1 35 ? -15.492 -19.453 -5.543 1 95.44 35 ASN B O 1
ATOM 2925 N N . GLY B 1 36 ? -16.391 -20.406 -7.305 1 94.69 36 GLY B N 1
ATOM 2926 C CA . GLY B 1 36 ? -16.203 -19.266 -8.18 1 94.69 36 GLY B CA 1
ATOM 2927 C C . GLY B 1 36 ? -14.875 -19.266 -8.906 1 94.69 36 GLY B C 1
ATOM 2928 O O . GLY B 1 36 ? -14.586 -18.375 -9.695 1 94.69 36 GLY B O 1
ATOM 2929 N N . ILE B 1 37 ? -14.047 -20.25 -8.641 1 97.12 37 ILE B N 1
ATOM 2930 C CA . ILE B 1 37 ? -12.836 -20.422 -9.438 1 97.12 37 ILE B CA 1
ATOM 2931 C C . ILE B 1 37 ? -13.195 -20.953 -10.82 1 97.12 37 ILE B C 1
ATOM 2933 O O . ILE B 1 37 ? -13.781 -22.031 -10.945 1 97.12 37 ILE B O 1
ATOM 2937 N N . ASN B 1 38 ? -12.719 -20.203 -11.867 1 97.62 38 ASN B N 1
ATOM 2938 C CA . ASN B 1 38 ? -13.32 -20.531 -13.156 1 97.62 38 ASN B CA 1
ATOM 2939 C C . ASN B 1 38 ? -12.258 -20.859 -14.203 1 97.62 38 ASN B C 1
ATOM 2941 O O . ASN B 1 38 ? -12.516 -20.766 -15.406 1 97.62 38 ASN B O 1
ATOM 2945 N N . TRP B 1 39 ? -11.055 -21.188 -13.773 1 98.38 39 TRP B N 1
ATOM 2946 C CA . TRP B 1 39 ? -10.055 -21.609 -14.75 1 98.38 39 TRP B CA 1
ATOM 2947 C C . TRP B 1 39 ? -9.078 -22.594 -14.141 1 98.38 39 TRP B C 1
ATOM 2949 O O . TRP B 1 39 ? -8.82 -22.562 -12.93 1 98.38 39 TRP B O 1
ATOM 2959 N N . VAL B 1 40 ? -8.641 -23.562 -14.992 1 98.56 40 VAL B N 1
ATOM 2960 C CA . VAL B 1 40 ? -7.695 -24.609 -14.625 1 98.56 40 VAL B CA 1
ATOM 2961 C C . VAL B 1 40 ? -6.516 -24.594 -15.594 1 98.56 40 VAL B C 1
ATOM 2963 O O . VAL B 1 40 ? -6.695 -24.438 -16.797 1 98.56 40 VAL B O 1
ATOM 2966 N N . ASP B 1 41 ? -5.328 -24.781 -14.984 1 98.62 41 ASP B N 1
ATOM 2967 C CA . ASP B 1 41 ? -4.094 -24.797 -15.758 1 98.62 41 ASP B CA 1
ATOM 2968 C C . ASP B 1 41 ? -3.43 -26.172 -15.703 1 98.62 41 ASP B C 1
ATOM 2970 O O . ASP B 1 41 ? -3.332 -26.766 -14.633 1 98.62 41 ASP B O 1
ATOM 2974 N N . THR B 1 42 ? -2.986 -26.641 -16.875 1 98.25 42 THR B N 1
ATOM 2975 C CA . THR B 1 42 ? -2.287 -27.922 -16.969 1 98.25 42 THR B CA 1
ATOM 2976 C C . THR B 1 42 ? -1.233 -27.875 -18.078 1 98.25 42 THR B C 1
ATOM 2978 O O . THR B 1 42 ? -0.772 -26.797 -18.469 1 98.25 42 THR B O 1
ATOM 2981 N N . SER B 1 43 ? -0.683 -29.109 -18.391 1 98 43 SER B N 1
ATOM 2982 C CA . SER B 1 43 ? 0.379 -29.203 -19.391 1 98 43 SER B CA 1
ATOM 2983 C C . SER B 1 43 ? 0.625 -30.656 -19.797 1 98 43 SER B C 1
ATOM 2985 O O . SER B 1 43 ? 0.457 -31.578 -18.984 1 98 43 SER B O 1
ATOM 2987 N N . PRO B 1 44 ? 1.083 -30.812 -21.031 1 97 44 PRO B N 1
ATOM 2988 C CA . PRO B 1 44 ? 1.535 -32.156 -21.391 1 97 44 PRO B CA 1
ATOM 2989 C C . PRO B 1 44 ? 2.768 -32.594 -20.609 1 97 44 PRO B C 1
ATOM 2991 O O . PRO B 1 44 ? 3.045 -33.812 -20.5 1 97 44 PRO B O 1
ATOM 2994 N N . TYR B 1 45 ? 3.486 -31.734 -20.047 1 95 45 TYR B N 1
ATOM 2995 C CA . TYR B 1 45 ? 4.672 -32.031 -19.25 1 95 45 TYR B CA 1
ATOM 2996 C C . TYR B 1 45 ? 4.289 -32.625 -17.891 1 95 45 TYR B C 1
ATOM 2998 O O . TYR B 1 45 ? 5.105 -33.281 -17.25 1 95 45 TYR B O 1
ATOM 3006 N N . TYR B 1 46 ? 3.068 -32.406 -17.5 1 93.81 46 TYR B N 1
ATOM 3007 C CA . TYR B 1 46 ? 2.629 -32.781 -16.172 1 93.81 46 TYR B CA 1
ATOM 3008 C C . TYR B 1 46 ? 2.072 -34.219 -16.172 1 93.81 46 TYR B C 1
ATOM 3010 O O . TYR B 1 46 ? 0.926 -34.438 -15.781 1 93.81 46 TYR B O 1
ATOM 3018 N N . GLY B 1 47 ? 2.801 -35.125 -16.672 1 91 47 GLY B N 1
ATOM 3019 C CA . GLY B 1 47 ? 2.387 -36.531 -16.656 1 91 47 GLY B CA 1
ATOM 3020 C C . GLY B 1 47 ? 1.005 -36.75 -17.234 1 91 47 GLY B C 1
ATOM 3021 O O . GLY B 1 47 ? 0.735 -36.344 -18.375 1 91 47 GLY B O 1
ATOM 3022 N N . ASP B 1 48 ? 0.136 -37.312 -16.344 1 91.5 48 ASP B N 1
ATOM 3023 C CA . ASP B 1 48 ? -1.204 -37.656 -16.812 1 91.5 48 ASP B CA 1
ATOM 3024 C C . ASP B 1 48 ? -2.209 -36.562 -16.422 1 91.5 48 ASP B C 1
ATOM 3026 O O . ASP B 1 48 ? -3.416 -36.812 -16.391 1 91.5 48 ASP B O 1
ATOM 3030 N N . SER B 1 49 ? -1.752 -35.438 -16.141 1 95.31 49 SER B N 1
ATOM 3031 C CA . SER B 1 49 ? -2.605 -34.375 -15.617 1 95.31 49 SER B CA 1
ATOM 3032 C C . SER B 1 49 ? -3.725 -34.031 -16.594 1 95.31 49 SER B C 1
ATOM 3034 O O . SER B 1 49 ? -4.891 -33.938 -16.203 1 95.31 49 SER B O 1
ATOM 3036 N N . GLU B 1 50 ? -3.4 -33.875 -17.891 1 97.62 50 GLU B N 1
ATOM 3037 C CA . GLU B 1 50 ? -4.422 -33.531 -18.875 1 97.62 50 GLU B CA 1
ATOM 3038 C C . GLU B 1 50 ? -5.496 -34.625 -18.953 1 97.62 50 GLU B C 1
ATOM 3040 O O . GLU B 1 50 ? -6.684 -34.312 -19.047 1 97.62 50 GLU B O 1
ATOM 3045 N N . ILE B 1 51 ? -5.051 -35.812 -18.844 1 95.69 51 ILE B N 1
ATOM 3046 C CA . ILE B 1 51 ? -5.973 -36.938 -18.953 1 95.69 51 ILE B CA 1
ATOM 3047 C C . ILE B 1 51 ? -6.887 -36.969 -17.734 1 95.69 51 ILE B C 1
ATOM 3049 O O . ILE B 1 51 ? -8.109 -37.094 -17.875 1 95.69 51 ILE B O 1
ATOM 3053 N N . ARG B 1 52 ? -6.32 -36.844 -16.625 1 94.38 52 ARG B N 1
ATOM 3054 C CA . ARG B 1 52 ? -7.09 -36.906 -15.383 1 94.38 52 ARG B CA 1
ATOM 3055 C C . ARG B 1 52 ? -8.047 -35.719 -15.289 1 94.38 52 ARG B C 1
ATOM 3057 O O . ARG B 1 52 ? -9.203 -35.875 -14.875 1 94.38 52 ARG B O 1
ATOM 3064 N N . LEU B 1 53 ? -7.582 -34.594 -15.648 1 97.06 53 LEU B N 1
ATOM 3065 C CA . LEU B 1 53 ? -8.438 -33.406 -15.656 1 97.06 53 LEU B CA 1
ATOM 3066 C C . LEU B 1 53 ? -9.586 -33.562 -16.641 1 97.06 53 LEU B C 1
ATOM 3068 O O . LEU B 1 53 ? -10.734 -33.25 -16.328 1 97.06 53 LEU B O 1
ATOM 3072 N N . GLY B 1 54 ? -9.242 -34.062 -17.859 1 97.56 54 GLY B N 1
ATOM 3073 C CA . GLY B 1 54 ? -10.273 -34.312 -18.859 1 97.56 54 GLY B CA 1
ATOM 3074 C C . GLY B 1 54 ? -11.375 -35.219 -18.359 1 97.56 54 GLY B C 1
ATOM 3075 O O . GLY B 1 54 ? -12.555 -34.969 -18.594 1 97.56 54 GLY B O 1
ATOM 3076 N N . LYS B 1 55 ? -10.977 -36.25 -17.688 1 95.94 55 LYS B N 1
ATOM 3077 C CA . LYS B 1 55 ? -11.945 -37.188 -17.125 1 95.94 55 LYS B CA 1
ATOM 3078 C C . LYS B 1 55 ? -12.875 -36.5 -16.141 1 95.94 55 LYS B C 1
ATOM 3080 O O . LYS B 1 55 ? -14.094 -36.656 -16.203 1 95.94 55 LYS B O 1
ATOM 3085 N N . VAL B 1 56 ? -12.344 -35.75 -15.234 1 96.56 56 VAL B N 1
ATOM 3086 C CA . VAL B 1 56 ? -13.141 -35.031 -14.227 1 96.56 56 VAL B CA 1
ATOM 3087 C C . VAL B 1 56 ? -14.102 -34.062 -14.914 1 96.56 56 VAL B C 1
ATOM 3089 O O . VAL B 1 56 ? -15.289 -34.031 -14.57 1 96.56 56 VAL B O 1
ATOM 3092 N N . LEU B 1 57 ? -13.656 -33.312 -15.898 1 97.75 57 LEU B N 1
ATOM 3093 C CA . LEU B 1 57 ? -14.469 -32.312 -16.578 1 97.75 57 LEU B CA 1
ATOM 3094 C C . LEU B 1 57 ? -15.641 -32.969 -17.297 1 97.75 57 LEU B C 1
ATOM 3096 O O . LEU B 1 57 ? -16.734 -32.406 -17.328 1 97.75 57 LEU B O 1
ATOM 3100 N N . GLN B 1 58 ? -15.352 -34.094 -17.844 1 96.94 58 GLN B N 1
ATOM 3101 C CA . GLN B 1 58 ? -16.422 -34.812 -18.484 1 96.94 58 GLN B CA 1
ATOM 3102 C C . GLN B 1 58 ? -17.469 -35.281 -17.484 1 96.94 58 GLN B C 1
ATOM 3104 O O . GLN B 1 58 ? -18.672 -35.125 -17.719 1 96.94 58 GLN B O 1
ATOM 3109 N N . GLU B 1 59 ? -17.031 -35.719 -16.406 1 96.5 59 GLU B N 1
ATOM 3110 C CA . GLU B 1 59 ? -17.922 -36.25 -15.367 1 96.5 59 GLU B CA 1
ATOM 3111 C C . GLU B 1 59 ? -18.828 -35.156 -14.82 1 96.5 59 GLU B C 1
ATOM 3113 O O . GLU B 1 59 ? -19.969 -35.406 -14.43 1 96.5 59 GLU B O 1
ATOM 3118 N N . ILE B 1 60 ? -18.344 -33.938 -14.812 1 97 60 ILE B N 1
ATOM 3119 C CA . ILE B 1 60 ? -19.109 -32.906 -14.156 1 97 60 ILE B CA 1
ATOM 3120 C C . ILE B 1 60 ? -19.734 -31.984 -15.203 1 97 60 ILE B C 1
ATOM 3122 O O . ILE B 1 60 ? -20.203 -30.891 -14.883 1 97 60 ILE B O 1
ATOM 3126 N N . SER B 1 61 ? -19.828 -32.344 -16.469 1 97.25 61 SER B N 1
ATOM 3127 C CA . SER B 1 61 ? -20.188 -31.5 -17.594 1 97.25 61 SER B CA 1
ATOM 3128 C C . SER B 1 61 ? -21.641 -31.047 -17.516 1 97.25 61 SER B C 1
ATOM 3130 O O . SER B 1 61 ? -22 -30 -18.047 1 97.25 61 SER B O 1
ATOM 3132 N N . LYS B 1 62 ? -22.469 -31.734 -16.891 1 97.12 62 LYS B N 1
ATOM 3133 C CA . LYS B 1 62 ? -23.875 -31.344 -16.734 1 97.12 62 LYS B CA 1
ATOM 3134 C C . LYS B 1 62 ? -24 -30.125 -15.82 1 97.12 62 LYS B C 1
ATOM 3136 O O . LYS B 1 62 ? -24.781 -29.219 -16.109 1 97.12 62 LYS B O 1
ATOM 3141 N N . ASP B 1 63 ? -23.281 -30.125 -14.758 1 96.88 63 ASP B N 1
ATOM 3142 C CA . ASP B 1 63 ? -23.328 -29.031 -13.781 1 96.88 63 ASP B CA 1
ATOM 3143 C C . ASP B 1 63 ? -22.469 -27.859 -14.219 1 96.88 63 ASP B C 1
ATOM 3145 O O . ASP B 1 63 ? -22.781 -26.703 -13.898 1 96.88 63 ASP B O 1
ATOM 3149 N N . PHE B 1 64 ? -21.391 -28.188 -14.93 1 97.38 64 PHE B N 1
ATOM 3150 C CA . PHE B 1 64 ? -20.469 -27.172 -15.414 1 97.38 64 PHE B CA 1
ATOM 3151 C C . PHE B 1 64 ? -20.172 -27.359 -16.891 1 97.38 64 PHE B C 1
ATOM 3153 O O . PHE B 1 64 ? -19.125 -27.922 -17.25 1 97.38 64 PHE B O 1
ATOM 3160 N N . PRO B 1 65 ? -21.016 -26.812 -17.672 1 97.31 65 PRO B N 1
ATOM 3161 C CA . PRO B 1 65 ? -20.797 -26.906 -19.125 1 97.31 65 PRO B CA 1
ATOM 3162 C C . PRO B 1 65 ? -19.5 -26.203 -19.562 1 97.31 65 PRO B C 1
ATOM 3164 O O . PRO B 1 65 ? -19.031 -25.281 -18.891 1 97.31 65 PRO B O 1
ATOM 3167 N N . ARG B 1 66 ? -18.984 -26.594 -20.688 1 97.62 66 ARG B N 1
ATOM 3168 C CA . ARG B 1 66 ? -17.656 -26.219 -21.156 1 97.62 66 ARG B CA 1
ATOM 3169 C C . ARG B 1 66 ? -17.516 -24.703 -21.25 1 97.62 66 ARG B C 1
ATOM 3171 O O . ARG B 1 66 ? -16.438 -24.156 -20.984 1 97.62 66 ARG B O 1
ATOM 3178 N N . ASN B 1 67 ? -18.562 -24 -21.5 1 96.19 67 ASN B N 1
ATOM 3179 C CA . ASN B 1 67 ? -18.484 -22.562 -21.719 1 96.19 67 ASN B CA 1
ATOM 3180 C C . ASN B 1 67 ? -18.531 -21.797 -20.406 1 96.19 67 ASN B C 1
ATOM 3182 O O . ASN B 1 67 ? -18.516 -20.562 -20.391 1 96.19 67 ASN B O 1
ATOM 3186 N N . THR B 1 68 ? -18.5 -22.516 -19.234 1 96.25 68 THR B N 1
ATOM 3187 C CA . THR B 1 68 ? -18.625 -21.859 -17.938 1 96.25 68 THR B CA 1
ATOM 3188 C C . THR B 1 68 ? -17.266 -21.766 -17.234 1 96.25 68 THR B C 1
ATOM 3190 O O . THR B 1 68 ? -17.172 -21.203 -16.141 1 96.25 68 THR B O 1
ATOM 3193 N N . TYR B 1 69 ? -16.281 -22.328 -17.797 1 98 69 TYR B N 1
ATOM 3194 C CA . TYR B 1 69 ? -14.922 -22.266 -17.266 1 98 69 TYR B CA 1
ATOM 3195 C C . TYR B 1 69 ? -13.898 -22.172 -18.375 1 98 69 TYR B C 1
ATOM 3197 O O . TYR B 1 69 ? -14.242 -22.312 -19.562 1 98 69 TYR B O 1
ATOM 3205 N N . MET B 1 70 ? -12.633 -21.922 -17.984 1 98.62 70 MET B N 1
ATOM 3206 C CA . MET B 1 70 ? -11.547 -21.797 -18.953 1 98.62 70 MET B CA 1
ATOM 3207 C C . MET B 1 70 ? -10.453 -22.828 -18.688 1 98.62 70 MET B C 1
ATOM 3209 O O . MET B 1 70 ? -10.211 -23.188 -17.531 1 98.62 70 MET B O 1
ATOM 3213 N N . ILE B 1 71 ? -9.789 -23.266 -19.766 1 98.75 71 ILE B N 1
ATOM 3214 C CA . ILE B 1 71 ? -8.695 -24.219 -19.672 1 98.75 71 ILE B CA 1
ATOM 3215 C C . ILE B 1 71 ? -7.438 -23.625 -20.297 1 98.75 71 ILE B C 1
ATOM 3217 O O . ILE B 1 71 ? -7.484 -23.094 -21.422 1 98.75 71 ILE B O 1
ATOM 3221 N N . SER B 1 72 ? -6.371 -23.641 -19.531 1 98.56 72 SER B N 1
ATOM 3222 C CA . SER B 1 72 ? -5.059 -23.312 -20.078 1 98.56 72 SER B CA 1
ATOM 3223 C C . SER B 1 72 ? -4.141 -24.531 -20.109 1 98.56 72 SER B C 1
ATOM 3225 O O . SER B 1 72 ? -4.148 -25.344 -19.172 1 98.56 72 SER B O 1
ATOM 3227 N N . THR B 1 73 ? -3.438 -24.719 -21.188 1 98.69 73 THR B N 1
ATOM 3228 C CA . THR B 1 73 ? -2.389 -25.734 -21.281 1 98.69 73 THR B CA 1
ATOM 3229 C C . THR B 1 73 ? -1.165 -25.172 -22 1 98.69 73 THR B C 1
ATOM 3231 O O . THR B 1 73 ? -0.988 -23.953 -22.078 1 98.69 73 THR B O 1
ATOM 3234 N N . LYS B 1 74 ? -0.245 -26.078 -22.375 1 98.62 74 LYS B N 1
ATOM 3235 C CA . LYS B 1 74 ? 1.031 -25.547 -22.859 1 98.62 74 LYS B CA 1
ATOM 3236 C C . LYS B 1 74 ? 1.585 -26.422 -23.984 1 98.62 74 LYS B C 1
ATOM 3238 O O . LYS B 1 74 ? 1.106 -27.531 -24.203 1 98.62 74 LYS B O 1
ATOM 3243 N N . VAL B 1 75 ? 2.668 -25.875 -24.672 1 98.44 75 VAL B N 1
ATOM 3244 C CA . VAL B 1 75 ? 3.41 -26.594 -25.688 1 98.44 75 VAL B CA 1
ATOM 3245 C C . VAL B 1 75 ? 4.906 -26.328 -25.531 1 98.44 75 VAL B C 1
ATOM 3247 O O . VAL B 1 75 ? 5.305 -25.359 -24.891 1 98.44 75 VAL B O 1
ATOM 3250 N N . GLY B 1 76 ? 5.734 -27.281 -26.078 1 96.94 76 GLY B N 1
ATOM 3251 C CA . GLY B 1 76 ? 7.152 -27 -26.234 1 96.94 76 GLY B CA 1
ATOM 3252 C C . GLY B 1 76 ? 8.023 -27.781 -25.266 1 96.94 76 GLY B C 1
ATOM 3253 O O . GLY B 1 76 ? 9.164 -28.125 -25.578 1 96.94 76 GLY B O 1
ATOM 3254 N N . ARG B 1 77 ? 7.484 -28.094 -24.062 1 95.38 77 ARG B N 1
ATOM 3255 C CA . ARG B 1 77 ? 8.219 -28.906 -23.109 1 95.38 77 ARG B CA 1
ATOM 3256 C C . ARG B 1 77 ? 7.523 -30.25 -22.875 1 95.38 77 ARG B C 1
ATOM 3258 O O . ARG B 1 77 ? 6.395 -30.281 -22.391 1 95.38 77 ARG B O 1
ATOM 3265 N N . TYR B 1 78 ? 8.281 -31.375 -23.078 1 94.94 78 TYR B N 1
ATOM 3266 C CA . TYR B 1 78 ? 7.641 -32.688 -23.047 1 94.94 78 TYR B CA 1
ATOM 3267 C C . TYR B 1 78 ? 8.406 -33.656 -22.156 1 94.94 78 TYR B C 1
ATOM 3269 O O . TYR B 1 78 ? 8.078 -34.844 -22.094 1 94.94 78 TYR B O 1
ATOM 3277 N N . GLY B 1 79 ? 9.484 -33.031 -21.484 1 89.81 79 GLY B N 1
ATOM 3278 C CA . GLY B 1 79 ? 10.297 -33.812 -20.562 1 89.81 79 GLY B CA 1
ATOM 3279 C C . GLY B 1 79 ? 11.234 -32.969 -19.719 1 89.81 79 GLY B C 1
ATOM 3280 O O . GLY B 1 79 ? 11.188 -31.734 -19.797 1 89.81 79 GLY B O 1
ATOM 3281 N N . TYR B 1 80 ? 12.062 -33.656 -18.984 1 86 80 TYR B N 1
ATOM 3282 C CA . TYR B 1 80 ? 12.875 -32.969 -17.984 1 86 80 TYR B CA 1
ATOM 3283 C C . TYR B 1 80 ? 14.125 -32.375 -18.594 1 86 80 TYR B C 1
ATOM 3285 O O . TYR B 1 80 ? 14.633 -31.344 -18.125 1 86 80 TYR B O 1
ATOM 3293 N N . HIS B 1 81 ? 14.562 -32.906 -19.688 1 86.94 81 HIS B N 1
ATOM 3294 C CA . HIS B 1 81 ? 15.844 -32.5 -20.25 1 86.94 81 HIS B CA 1
ATOM 3295 C C . HIS B 1 81 ? 15.672 -31.406 -21.297 1 86.94 81 HIS B C 1
ATOM 3297 O O . HIS B 1 81 ? 14.594 -31.281 -21.891 1 86.94 81 HIS B O 1
ATOM 3303 N N . LYS B 1 82 ? 16.766 -30.734 -21.5 1 86.81 82 LYS B N 1
ATOM 3304 C CA . LYS B 1 82 ? 16.75 -29.672 -22.516 1 86.81 82 LYS B CA 1
ATOM 3305 C C . LYS B 1 82 ? 16.359 -30.234 -23.875 1 86.81 82 LYS B C 1
ATOM 3307 O O . LYS B 1 82 ? 15.672 -29.562 -24.641 1 86.81 82 LYS B O 1
ATOM 3312 N N . LYS B 1 83 ? 16.75 -31.422 -24.156 1 88.69 83 LYS B N 1
ATOM 3313 C CA . LYS B 1 83 ? 16.484 -32.031 -25.453 1 88.69 83 LYS B CA 1
ATOM 3314 C C . LYS B 1 83 ? 15.008 -32.344 -25.625 1 88.69 83 LYS B C 1
ATOM 3316 O O . LYS B 1 83 ? 14.547 -32.656 -26.719 1 88.69 83 LYS B O 1
ATOM 3321 N N . ASP B 1 84 ? 14.336 -32.281 -24.531 1 91.81 84 ASP B N 1
ATOM 3322 C CA . ASP B 1 84 ? 12.914 -32.625 -24.578 1 91.81 84 ASP B CA 1
ATOM 3323 C C . ASP B 1 84 ? 12.07 -31.438 -25 1 91.81 84 ASP B C 1
ATOM 3325 O O . ASP B 1 84 ? 10.852 -31.547 -25.141 1 91.81 84 ASP B O 1
ATOM 3329 N N . PHE B 1 85 ? 12.711 -30.297 -25.234 1 94 85 PHE B N 1
ATOM 3330 C CA . PHE B 1 85 ? 12.016 -29.109 -25.75 1 94 85 PHE B CA 1
ATOM 3331 C C . PHE B 1 85 ? 11.883 -29.172 -27.266 1 94 85 PHE B C 1
ATOM 3333 O O . PHE B 1 85 ? 12.828 -29.562 -27.953 1 94 85 PHE B O 1
ATOM 3340 N N . ASP B 1 86 ? 10.719 -28.859 -27.781 1 96.38 86 ASP B N 1
ATOM 3341 C CA . ASP B 1 86 ? 10.477 -28.828 -29.219 1 96.38 86 ASP B CA 1
ATOM 3342 C C . ASP B 1 86 ? 9.375 -27.828 -29.562 1 96.38 86 ASP B C 1
ATOM 3344 O O . ASP B 1 86 ? 8.195 -28.078 -29.312 1 96.38 86 ASP B O 1
ATOM 3348 N N . TYR B 1 87 ? 9.797 -26.703 -30.234 1 96.44 87 TYR B N 1
ATOM 3349 C CA . TYR B 1 87 ? 8.859 -25.625 -30.578 1 96.44 87 TYR B CA 1
ATOM 3350 C C . TYR B 1 87 ? 8.633 -25.578 -32.094 1 96.44 87 TYR B C 1
ATOM 3352 O O . TYR B 1 87 ? 8.227 -24.547 -32.625 1 96.44 87 TYR B O 1
ATOM 3360 N N . SER B 1 88 ? 8.922 -26.656 -32.719 1 97.06 88 SER B N 1
ATOM 3361 C CA . SER B 1 88 ? 8.672 -26.703 -34.156 1 97.06 88 SER B CA 1
ATOM 3362 C C . SER B 1 88 ? 7.184 -26.609 -34.469 1 97.06 88 SER B C 1
ATOM 3364 O O . SER B 1 88 ? 6.352 -27 -33.625 1 97.06 88 SER B O 1
ATOM 3366 N N . ALA B 1 89 ? 6.891 -26.109 -35.625 1 97.44 89 ALA B N 1
ATOM 3367 C CA . ALA B 1 89 ? 5.496 -25.906 -36 1 97.44 89 ALA B CA 1
ATOM 3368 C C . ALA B 1 89 ? 4.723 -27.219 -35.969 1 97.44 89 ALA B C 1
ATOM 3370 O O . ALA B 1 89 ? 3.594 -27.266 -35.469 1 97.44 89 ALA B O 1
ATOM 3371 N N . GLU B 1 90 ? 5.359 -28.234 -36.469 1 98 90 GLU B N 1
ATOM 3372 C CA . GLU B 1 90 ? 4.715 -29.547 -36.5 1 98 90 GLU B CA 1
ATOM 3373 C C . GLU B 1 90 ? 4.434 -30.062 -35.094 1 98 90 GLU B C 1
ATOM 3375 O O . GLU B 1 90 ? 3.328 -30.531 -34.812 1 98 90 GLU B O 1
ATOM 33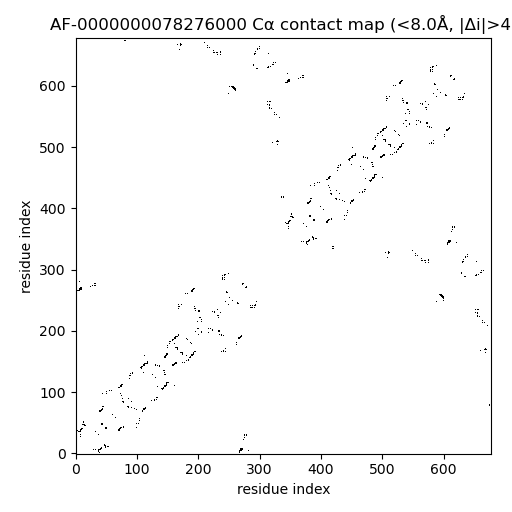80 N N . ARG B 1 91 ? 5.395 -30 -34.25 1 98.12 91 ARG B N 1
ATOM 3381 C CA . ARG B 1 91 ? 5.234 -30.5 -32.875 1 98.12 91 ARG B CA 1
ATOM 3382 C C . ARG B 1 91 ? 4.219 -29.672 -32.094 1 98.12 91 ARG B C 1
ATOM 3384 O O . ARG B 1 91 ? 3.451 -30.219 -31.297 1 98.12 91 ARG B O 1
ATOM 3391 N N . VAL B 1 92 ? 4.211 -28.422 -32.344 1 98.19 92 VAL B N 1
ATOM 3392 C CA . VAL B 1 92 ? 3.264 -27.516 -31.703 1 98.19 92 VAL B CA 1
ATOM 3393 C C . VAL B 1 92 ? 1.837 -27.891 -32.094 1 98.19 92 VAL B C 1
ATOM 3395 O O . VAL B 1 92 ? 0.965 -28.031 -31.234 1 98.19 92 VAL B O 1
ATOM 3398 N N . GLU B 1 93 ? 1.625 -28.047 -33.312 1 98.12 93 GLU B N 1
ATOM 3399 C CA . GLU B 1 93 ? 0.293 -28.422 -33.781 1 98.12 93 GLU B CA 1
ATOM 3400 C C . GLU B 1 93 ? -0.133 -29.781 -33.219 1 98.12 93 GLU B C 1
ATOM 3402 O O . GLU B 1 93 ? -1.25 -29.922 -32.719 1 98.12 93 GLU B O 1
ATOM 3407 N N . LYS B 1 94 ? 0.75 -30.719 -33.344 1 98.5 94 LYS B N 1
ATOM 3408 C CA . LYS B 1 94 ? 0.457 -32.062 -32.812 1 98.5 94 LYS B CA 1
ATOM 3409 C C . LYS B 1 94 ? 0.144 -32 -31.312 1 98.5 94 LYS B C 1
ATOM 3411 O O . LYS B 1 94 ? -0.762 -32.688 -30.844 1 98.5 94 LYS B O 1
ATOM 3416 N N . SER B 1 95 ? 0.898 -31.234 -30.625 1 98.69 95 SER B N 1
ATOM 3417 C CA . SER B 1 95 ? 0.704 -31.109 -29.188 1 98.69 95 SER B CA 1
ATOM 3418 C C . SER B 1 95 ? -0.675 -30.547 -28.859 1 98.69 95 SER B C 1
ATOM 3420 O O . SER B 1 95 ? -1.371 -31.047 -27.984 1 98.69 95 SER B O 1
ATOM 3422 N N . VAL B 1 96 ? -1.097 -29.5 -29.531 1 98.75 96 VAL B N 1
ATOM 3423 C CA . VAL B 1 96 ? -2.402 -28.891 -29.312 1 98.75 96 VAL B CA 1
ATOM 3424 C C . VAL B 1 96 ? -3.506 -29.922 -29.578 1 98.75 96 VAL B C 1
ATOM 3426 O O . VAL B 1 96 ? -4.426 -30.078 -28.781 1 98.75 96 VAL B O 1
ATOM 3429 N N . MET B 1 97 ? -3.357 -30.656 -30.641 1 98.44 97 MET B N 1
ATOM 3430 C CA . MET B 1 97 ? -4.371 -31.641 -31 1 98.44 97 MET B CA 1
ATOM 3431 C C . MET B 1 97 ? -4.441 -32.75 -29.953 1 98.44 97 MET B C 1
ATOM 3433 O O . MET B 1 97 ? -5.535 -33.156 -29.562 1 98.44 97 MET B O 1
ATOM 3437 N N . THR B 1 98 ? -3.314 -33.188 -29.516 1 98.56 98 THR B N 1
ATOM 3438 C CA . THR B 1 98 ? -3.26 -34.219 -28.484 1 98.56 98 THR B CA 1
ATOM 3439 C C . THR B 1 98 ? -3.889 -33.719 -27.188 1 98.56 98 THR B C 1
ATOM 3441 O O . THR B 1 98 ? -4.621 -34.438 -26.516 1 98.56 98 THR B O 1
ATOM 3444 N N . SER B 1 99 ? -3.602 -32.469 -26.828 1 98.81 99 SER B N 1
ATOM 3445 C CA . SER B 1 99 ? -4.176 -31.891 -25.625 1 98.81 99 SER B CA 1
ATOM 3446 C C . SER B 1 99 ? -5.695 -31.812 -25.719 1 98.81 99 SER B C 1
ATOM 3448 O O . SER B 1 99 ? -6.395 -32.062 -24.734 1 98.81 99 SER B O 1
ATOM 3450 N N . LEU B 1 100 ? -6.234 -31.422 -26.875 1 98.75 100 LEU B N 1
ATOM 3451 C CA . LEU B 1 100 ? -7.68 -31.391 -27.078 1 98.75 100 LEU B CA 1
ATOM 3452 C C . LEU B 1 100 ? -8.297 -32.75 -26.812 1 98.75 100 LEU B C 1
ATOM 3454 O O . LEU B 1 100 ? -9.32 -32.875 -26.141 1 98.75 100 LEU B O 1
ATOM 3458 N N . GLU B 1 101 ? -7.625 -33.781 -27.312 1 98.44 101 GLU B N 1
ATOM 3459 C CA . GLU B 1 101 ? -8.102 -35.156 -27.141 1 98.44 101 GLU B CA 1
ATOM 3460 C C . GLU B 1 101 ? -8.062 -35.562 -25.656 1 98.44 101 GLU B C 1
ATOM 3462 O O . GLU B 1 101 ? -9.055 -36.062 -25.141 1 98.44 101 GLU B O 1
ATOM 3467 N N . ARG B 1 102 ? -7.008 -35.344 -25.016 1 98.25 102 ARG B N 1
ATOM 3468 C CA . ARG B 1 102 ? -6.816 -35.75 -23.625 1 98.25 102 ARG B CA 1
ATOM 3469 C C . ARG B 1 102 ? -7.785 -35 -22.703 1 98.25 102 ARG B C 1
ATOM 3471 O O . ARG B 1 102 ? -8.305 -35.594 -21.75 1 98.25 102 ARG B O 1
ATOM 3478 N N . LEU B 1 103 ? -8.078 -33.75 -23 1 98.56 103 LEU B N 1
ATOM 3479 C CA . LEU B 1 103 ? -8.922 -32.906 -22.156 1 98.56 103 LEU B CA 1
ATOM 3480 C C . LEU B 1 103 ? -10.391 -33.062 -22.516 1 98.56 103 LEU B C 1
ATOM 3482 O O . LEU B 1 103 ? -11.273 -32.625 -21.766 1 98.56 103 LEU B O 1
ATOM 3486 N N . GLY B 1 104 ? -10.68 -33.688 -23.672 1 97.81 104 GLY B N 1
ATOM 3487 C CA . GLY B 1 104 ? -12.047 -33.938 -24.094 1 97.81 104 GLY B CA 1
ATOM 3488 C C . GLY B 1 104 ? -12.797 -32.656 -24.469 1 97.81 104 GLY B C 1
ATOM 3489 O O . GLY B 1 104 ? -13.93 -32.469 -24.047 1 97.81 104 GLY B O 1
ATOM 3490 N N . THR B 1 105 ? -12.18 -31.797 -25.219 1 98.25 105 THR B N 1
ATOM 3491 C CA . THR B 1 105 ? -12.789 -30.531 -25.641 1 98.25 105 THR B CA 1
ATOM 3492 C C . THR B 1 105 ? -12.383 -30.188 -27.062 1 98.25 105 THR B C 1
ATOM 3494 O O . THR B 1 105 ? -11.414 -30.734 -27.594 1 98.25 105 THR B O 1
ATOM 3497 N N . ASP B 1 106 ? -13.086 -29.219 -27.672 1 97.62 106 ASP B N 1
ATOM 3498 C CA . ASP B 1 106 ? -12.836 -28.891 -29.062 1 97.62 106 ASP B CA 1
ATOM 3499 C C . ASP B 1 106 ? -12.062 -27.578 -29.188 1 97.62 106 ASP B C 1
ATOM 3501 O O . ASP B 1 106 ? -11.656 -27.188 -30.281 1 97.62 106 ASP B O 1
ATOM 3505 N N . TYR B 1 107 ? -11.891 -26.891 -28.062 1 98.44 107 TYR B N 1
ATOM 3506 C CA . TYR B 1 107 ? -11.086 -25.672 -28.078 1 98.44 107 TYR B CA 1
ATOM 3507 C C . TYR B 1 107 ? -10.367 -25.469 -26.75 1 98.44 107 TYR B C 1
ATOM 3509 O O . TYR B 1 107 ? -10.734 -26.078 -25.734 1 98.44 107 TYR B O 1
ATOM 3517 N N . LEU B 1 108 ? -9.398 -24.641 -26.797 1 98.75 108 LEU B N 1
ATOM 3518 C CA . LEU B 1 108 ? -8.633 -24.234 -25.641 1 98.75 108 LEU B CA 1
ATOM 3519 C C . LEU B 1 108 ? -8.703 -22.719 -25.438 1 98.75 108 LEU B C 1
ATOM 3521 O O . LEU B 1 108 ? -8.641 -21.953 -26.422 1 98.75 108 LEU B O 1
ATOM 3525 N N . ASP B 1 109 ? -8.859 -22.297 -24.188 1 98.69 109 ASP B N 1
ATOM 3526 C CA . ASP B 1 109 ? -8.977 -20.875 -23.922 1 98.69 109 ASP B CA 1
ATOM 3527 C C . ASP B 1 109 ? -7.609 -20.188 -23.953 1 98.69 109 ASP B C 1
ATOM 3529 O O . ASP B 1 109 ? -7.484 -19.062 -24.453 1 98.69 109 ASP B O 1
ATOM 3533 N N . TYR B 1 110 ? -6.59 -20.891 -23.406 1 98.44 110 TYR B N 1
ATOM 3534 C CA . TYR B 1 110 ? -5.234 -20.344 -23.406 1 98.44 110 TYR B CA 1
ATOM 3535 C C . TYR B 1 110 ? -4.215 -21.438 -23.719 1 98.44 110 TYR B C 1
ATOM 3537 O O . TYR B 1 110 ? -4.297 -22.547 -23.188 1 98.44 110 TYR B O 1
ATOM 3545 N N . VAL B 1 111 ? -3.213 -21.094 -24.531 1 98.75 111 VAL B N 1
ATOM 3546 C CA . VAL B 1 111 ? -2.072 -21.969 -24.766 1 98.75 111 VAL B CA 1
ATOM 3547 C C . VAL B 1 111 ? -0.773 -21.172 -24.625 1 98.75 111 VAL B C 1
ATOM 3549 O O . VAL B 1 111 ? -0.607 -20.141 -25.266 1 98.75 111 VAL B O 1
ATOM 3552 N N . PHE B 1 112 ? 0.089 -21.734 -23.797 1 97.94 112 PHE B N 1
ATOM 3553 C CA . PHE B 1 112 ? 1.373 -21.094 -23.562 1 97.94 112 PHE B CA 1
ATOM 3554 C C . PHE B 1 112 ? 2.502 -21.859 -24.234 1 97.94 112 PHE B C 1
ATOM 3556 O O . PHE B 1 112 ? 2.521 -23.094 -24.203 1 97.94 112 PHE B O 1
ATOM 3563 N N . CYS B 1 113 ? 3.492 -21.125 -24.812 1 96.62 113 CYS B N 1
ATOM 3564 C CA . CYS B 1 113 ? 4.809 -21.734 -24.953 1 96.62 113 CYS B CA 1
ATOM 3565 C C . CYS B 1 113 ? 5.469 -21.922 -23.594 1 96.62 113 CYS B C 1
ATOM 3567 O O . CYS B 1 113 ? 5.703 -20.953 -22.875 1 96.62 113 CYS B O 1
ATOM 3569 N N . HIS B 1 114 ? 5.805 -23.172 -23.297 1 96.38 114 HIS B N 1
ATOM 3570 C CA . HIS B 1 114 ? 6.16 -23.578 -21.938 1 96.38 114 HIS B CA 1
ATOM 3571 C C . HIS B 1 114 ? 7.621 -23.266 -21.641 1 96.38 114 HIS B C 1
ATOM 3573 O O . HIS B 1 114 ? 8.516 -23.688 -22.375 1 96.38 114 HIS B O 1
ATOM 3579 N N . ASP B 1 115 ? 7.863 -22.5 -20.5 1 93.31 115 ASP B N 1
ATOM 3580 C CA . ASP B 1 115 ? 9.18 -22.312 -19.891 1 93.31 115 ASP B CA 1
ATOM 3581 C C . ASP B 1 115 ? 10.18 -21.75 -20.891 1 93.31 115 ASP B C 1
ATOM 3583 O O . ASP B 1 115 ? 11.305 -22.25 -21 1 93.31 115 ASP B O 1
ATOM 3587 N N . VAL B 1 116 ? 9.812 -20.75 -21.531 1 91.25 116 VAL B N 1
ATOM 3588 C CA . VAL B 1 116 ? 10.633 -20.109 -22.547 1 91.25 116 VAL B CA 1
ATOM 3589 C C . VAL B 1 116 ? 11.867 -19.484 -21.906 1 91.25 116 VAL B C 1
ATOM 3591 O O . VAL B 1 116 ? 12.922 -19.375 -22.531 1 91.25 116 VAL B O 1
ATOM 3594 N N . GLU B 1 117 ? 11.797 -19.203 -20.672 1 86.88 117 GLU B N 1
ATOM 3595 C CA . GLU B 1 117 ? 12.898 -18.547 -19.953 1 86.88 117 GLU B CA 1
ATOM 3596 C C . GLU B 1 117 ? 14.094 -19.484 -19.812 1 86.88 117 GLU B C 1
ATOM 3598 O O . GLU B 1 117 ? 15.203 -19.047 -19.516 1 86.88 117 GLU B O 1
ATOM 3603 N N . PHE B 1 118 ? 13.906 -20.734 -20.125 1 86.44 118 PHE B N 1
ATOM 3604 C CA . PHE B 1 118 ? 14.961 -21.703 -19.844 1 86.44 118 PHE B CA 1
ATOM 3605 C C . PHE B 1 118 ? 15.578 -22.219 -21.141 1 86.44 118 PHE B C 1
ATOM 3607 O O . PHE B 1 118 ? 16.359 -23.172 -21.125 1 86.44 118 PHE B O 1
ATOM 3614 N N . ILE B 1 119 ? 15.18 -21.641 -22.172 1 85 119 ILE B N 1
ATOM 3615 C CA . ILE B 1 119 ? 15.734 -22.125 -23.438 1 85 119 ILE B CA 1
ATOM 3616 C C . ILE B 1 119 ? 16.625 -21.062 -24.047 1 85 119 ILE B C 1
ATOM 3618 O O . ILE B 1 119 ? 16.453 -19.875 -23.797 1 85 119 ILE B O 1
ATOM 3622 N N . ASP B 1 120 ? 17.516 -21.531 -24.875 1 79.81 120 ASP B N 1
ATOM 3623 C CA . ASP B 1 120 ? 18.469 -20.625 -25.516 1 79.81 120 ASP B CA 1
ATOM 3624 C C . ASP B 1 120 ? 17.922 -20.109 -26.844 1 79.81 120 ASP B C 1
ATOM 3626 O O . ASP B 1 120 ? 18.203 -18.969 -27.234 1 79.81 120 ASP B O 1
ATOM 3630 N N . ASP B 1 121 ? 17.156 -20.906 -27.453 1 80.5 121 ASP B N 1
ATOM 3631 C CA . ASP B 1 121 ? 16.688 -20.547 -28.781 1 80.5 121 ASP B CA 1
ATOM 3632 C C . ASP B 1 121 ? 15.328 -19.844 -28.734 1 80.5 121 ASP B C 1
ATOM 3634 O O . ASP B 1 121 ? 14.328 -20.406 -29.188 1 80.5 121 ASP B O 1
ATOM 3638 N N . ILE B 1 122 ? 15.289 -18.641 -28.469 1 86.38 122 ILE B N 1
ATOM 3639 C CA . ILE B 1 122 ? 14.07 -17.859 -28.312 1 86.38 122 ILE B CA 1
ATOM 3640 C C . ILE B 1 122 ? 13.5 -17.516 -29.688 1 86.38 122 ILE B C 1
ATOM 3642 O O . ILE B 1 122 ? 12.289 -17.312 -29.828 1 86.38 122 ILE B O 1
ATOM 3646 N N . ASP B 1 123 ? 14.273 -17.531 -30.672 1 87.31 123 ASP B N 1
ATOM 3647 C CA . ASP B 1 123 ? 13.844 -17.188 -32.031 1 87.31 123 ASP B CA 1
ATOM 3648 C C . ASP B 1 123 ? 12.812 -18.188 -32.531 1 87.31 123 ASP B C 1
ATOM 3650 O O . ASP B 1 123 ? 11.844 -17.797 -33.188 1 87.31 123 ASP B O 1
ATOM 3654 N N . THR B 1 124 ? 13.102 -19.453 -32.25 1 91.88 124 THR B N 1
ATOM 3655 C CA . THR B 1 124 ? 12.148 -20.469 -32.688 1 91.88 124 THR B CA 1
ATOM 3656 C C . THR B 1 124 ? 10.781 -20.25 -32.031 1 91.88 124 THR B C 1
ATOM 3658 O O . THR B 1 124 ? 9.742 -20.453 -32.656 1 91.88 124 THR B O 1
ATOM 3661 N N . VAL B 1 125 ? 10.781 -19.812 -30.859 1 93 125 VAL B N 1
ATOM 3662 C CA . VAL B 1 125 ? 9.523 -19.516 -30.172 1 93 125 VAL B CA 1
ATOM 3663 C C . VAL B 1 125 ? 8.828 -18.328 -30.828 1 93 125 VAL B C 1
ATOM 3665 O O . VAL B 1 125 ? 7.648 -18.422 -31.188 1 93 125 VAL B O 1
ATOM 3668 N N . ILE B 1 126 ? 9.555 -17.312 -31.109 1 89.94 126 ILE B N 1
ATOM 3669 C CA . ILE B 1 126 ? 9.016 -16.047 -31.578 1 89.94 126 ILE B CA 1
ATOM 3670 C C . ILE B 1 126 ? 8.57 -16.188 -33.031 1 89.94 126 ILE B C 1
ATOM 3672 O O . ILE B 1 126 ? 7.508 -15.695 -33.406 1 89.94 126 ILE B O 1
ATOM 3676 N N . HIS B 1 127 ? 9.289 -16.906 -33.781 1 91.88 127 HIS B N 1
ATOM 3677 C CA . HIS B 1 127 ? 9.07 -16.844 -35.219 1 91.88 127 HIS B CA 1
ATOM 3678 C C . HIS B 1 127 ? 8.383 -18.109 -35.719 1 91.88 127 HIS B C 1
ATOM 3680 O O . HIS B 1 127 ? 7.922 -18.156 -36.875 1 91.88 127 HIS B O 1
ATOM 3686 N N . VAL B 1 128 ? 8.281 -19.094 -34.875 1 94.62 128 VAL B N 1
ATOM 3687 C CA . VAL B 1 128 ? 7.711 -20.344 -35.375 1 94.62 128 VAL B CA 1
ATOM 3688 C C . VAL B 1 128 ? 6.535 -20.75 -34.5 1 94.62 128 VAL B C 1
ATOM 3690 O O . VAL B 1 128 ? 5.387 -20.766 -34.938 1 94.62 128 VAL B O 1
ATOM 3693 N N . ALA B 1 129 ? 6.777 -20.984 -33.25 1 96.06 129 ALA B N 1
ATOM 3694 C CA . ALA B 1 129 ? 5.758 -21.531 -32.375 1 96.06 129 ALA B CA 1
ATOM 3695 C C . ALA B 1 129 ? 4.594 -20.547 -32.188 1 96.06 129 ALA B C 1
ATOM 3697 O O . ALA B 1 129 ? 3.43 -20.938 -32.344 1 96.06 129 ALA B O 1
ATOM 3698 N N . ILE B 1 130 ? 4.934 -19.297 -31.953 1 94.81 130 ILE B N 1
ATOM 3699 C CA . ILE B 1 130 ? 3.902 -18.297 -31.703 1 94.81 130 ILE B CA 1
ATOM 3700 C C . ILE B 1 130 ? 3.062 -18.078 -32.969 1 94.81 130 ILE B C 1
ATOM 3702 O O . ILE B 1 130 ? 1.832 -18.172 -32.906 1 94.81 130 ILE B O 1
ATOM 3706 N N . PRO B 1 131 ? 3.672 -17.875 -34.062 1 95.12 131 PRO B N 1
ATOM 3707 C CA . PRO B 1 131 ? 2.865 -17.75 -35.281 1 95.12 131 PRO B CA 1
ATOM 3708 C C . PRO B 1 131 ? 1.99 -18.984 -35.531 1 95.12 131 PRO B C 1
ATOM 3710 O O . PRO B 1 131 ? 0.846 -18.844 -35.969 1 95.12 131 PRO B O 1
ATOM 3713 N N . GLN B 1 132 ? 2.539 -20.156 -35.25 1 97.44 132 GLN B N 1
ATOM 3714 C CA . GLN B 1 132 ? 1.753 -21.375 -35.438 1 97.44 132 GLN B CA 1
ATOM 3715 C C . GLN B 1 132 ? 0.541 -21.391 -34.5 1 97.44 132 GLN B C 1
ATOM 3717 O O . GLN B 1 132 ? -0.551 -21.797 -34.906 1 97.44 132 GLN B O 1
ATOM 3722 N N . LEU B 1 133 ? 0.654 -20.953 -33.344 1 98.06 133 LEU B N 1
ATOM 3723 C CA . LEU B 1 133 ? -0.453 -20.875 -32.406 1 98.06 133 LEU B CA 1
ATOM 3724 C C . LEU B 1 133 ? -1.493 -19.859 -32.875 1 98.06 133 LEU B C 1
ATOM 3726 O O . LEU B 1 133 ? -2.697 -20.094 -32.719 1 98.06 133 LEU B O 1
ATOM 3730 N N . PHE B 1 134 ? -1.038 -18.797 -33.406 1 96.44 134 PHE B N 1
ATOM 3731 C CA . PHE B 1 134 ? -1.979 -17.781 -33.875 1 96.44 134 PHE B CA 1
ATOM 3732 C C . PHE B 1 134 ? -2.777 -18.297 -35.062 1 96.44 134 PHE B C 1
ATOM 3734 O O . PHE B 1 134 ? -3.951 -17.953 -35.25 1 96.44 134 PHE B O 1
ATOM 3741 N N . LYS B 1 135 ? -2.135 -19.109 -35.875 1 97.5 135 LYS B N 1
ATOM 3742 C CA . LYS B 1 135 ? -2.881 -19.75 -36.969 1 97.5 135 LYS B CA 1
ATOM 3743 C C . LYS B 1 135 ? -4 -20.641 -36.406 1 97.5 135 LYS B C 1
ATOM 3745 O O . LYS B 1 135 ? -5.109 -20.641 -36.938 1 97.5 135 LYS B O 1
ATOM 3750 N N . LEU B 1 136 ? -3.643 -21.359 -35.375 1 98.06 136 LEU B N 1
ATOM 3751 C CA . LEU B 1 136 ? -4.641 -22.203 -34.75 1 98.06 136 LEU B CA 1
ATOM 3752 C C . LEU B 1 136 ? -5.734 -21.359 -34.094 1 98.06 136 LEU B C 1
ATOM 3754 O O . LEU B 1 136 ? -6.895 -21.781 -34.031 1 98.06 136 LEU B O 1
ATOM 3758 N N . LYS B 1 137 ? -5.422 -20.219 -33.625 1 97.69 137 LYS B N 1
ATOM 3759 C CA . LYS B 1 137 ? -6.402 -19.266 -33.094 1 97.69 137 LYS B CA 1
ATOM 3760 C C . LYS B 1 137 ? -7.363 -18.812 -34.188 1 97.69 137 LYS B C 1
ATOM 3762 O O . LYS B 1 137 ? -8.578 -18.75 -33.969 1 97.69 137 LYS B O 1
ATOM 3767 N N . GLU B 1 138 ? -6.863 -18.547 -35.312 1 97.12 138 GLU B N 1
ATOM 3768 C CA . GLU B 1 138 ? -7.691 -18.125 -36.469 1 97.12 138 GLU B CA 1
ATOM 3769 C C . GLU B 1 138 ? -8.68 -19.219 -36.844 1 97.12 138 GLU B C 1
ATOM 3771 O O . GLU B 1 138 ? -9.789 -18.938 -37.281 1 97.12 138 GLU B O 1
ATOM 3776 N N . LYS B 1 139 ? -8.227 -20.391 -36.594 1 97.56 139 LYS B N 1
ATOM 3777 C CA . LYS B 1 139 ? -9.07 -21.531 -36.938 1 97.56 139 LYS B CA 1
ATOM 3778 C C . LYS B 1 139 ? -10.094 -21.812 -35.844 1 97.56 139 LYS B C 1
ATOM 3780 O O . LYS B 1 139 ? -10.922 -22.719 -35.969 1 97.56 139 LYS B O 1
ATOM 3785 N N . GLY B 1 140 ? -9.992 -21.125 -34.719 1 97.19 140 GLY B N 1
ATOM 3786 C CA . GLY B 1 140 ? -10.977 -21.234 -33.656 1 97.19 140 GLY B CA 1
ATOM 3787 C C . GLY B 1 140 ? -10.641 -22.312 -32.625 1 97.19 140 GLY B C 1
ATOM 3788 O O . GLY B 1 140 ? -11.43 -22.594 -31.719 1 97.19 140 GLY B O 1
ATOM 3789 N N . VAL B 1 141 ? -9.445 -22.906 -32.688 1 97.62 141 VAL B N 1
ATOM 3790 C CA . VAL B 1 141 ? -9.008 -24.016 -31.844 1 97.62 141 VAL B CA 1
ATOM 3791 C C . VAL B 1 141 ? -8.484 -23.453 -30.516 1 97.62 141 VAL B C 1
ATOM 3793 O O . VAL B 1 141 ? -8.617 -24.094 -29.469 1 97.62 141 VAL B O 1
ATOM 3796 N N . ILE B 1 142 ? -7.941 -22.312 -30.625 1 98.31 142 ILE B N 1
ATOM 3797 C CA . ILE B 1 142 ? -7.383 -21.594 -29.469 1 98.31 142 ILE B CA 1
ATOM 3798 C C . ILE B 1 142 ? -7.992 -20.203 -29.391 1 98.31 142 ILE B C 1
ATOM 3800 O O . ILE B 1 142 ? -8.219 -19.547 -30.406 1 98.31 142 ILE B O 1
ATOM 3804 N N . ARG B 1 143 ? -8.164 -19.75 -28.172 1 98 143 ARG B N 1
ATOM 3805 C CA . ARG B 1 143 ? -8.742 -18.406 -28.031 1 98 143 ARG B CA 1
ATOM 3806 C C . ARG B 1 143 ? -7.664 -17.375 -27.75 1 98 143 ARG B C 1
ATOM 3808 O O . ARG B 1 143 ? -7.734 -16.234 -28.234 1 98 143 ARG B O 1
ATOM 3815 N N . ASN B 1 144 ? -6.668 -17.719 -26.922 1 97.81 144 ASN B N 1
ATOM 3816 C CA . ASN B 1 144 ? -5.605 -16.797 -26.531 1 97.81 144 ASN B CA 1
ATOM 3817 C C . ASN B 1 144 ? -4.234 -17.469 -26.578 1 97.81 144 ASN B C 1
ATOM 3819 O O . ASN B 1 144 ? -4.09 -18.609 -26.125 1 97.81 144 ASN B O 1
ATOM 3823 N N . VAL B 1 145 ? -3.234 -16.719 -27.031 1 97 145 VAL B N 1
ATOM 3824 C CA . VAL B 1 145 ? -1.877 -17.234 -27.188 1 97 145 VAL B CA 1
ATOM 3825 C C . VAL B 1 145 ? -0.931 -16.484 -26.25 1 97 145 VAL B C 1
ATOM 3827 O O . VAL B 1 145 ? -1.002 -15.266 -26.125 1 97 145 VAL B O 1
ATOM 3830 N N . GLY B 1 146 ? -0.064 -17.312 -25.547 1 96 146 GLY B N 1
ATOM 3831 C CA . GLY B 1 146 ? 0.882 -16.656 -24.656 1 96 146 GLY B CA 1
ATOM 3832 C C . GLY B 1 146 ? 2.162 -17.453 -24.469 1 96 146 GLY B C 1
ATOM 3833 O O . GLY B 1 146 ? 2.449 -18.375 -25.234 1 96 146 GLY B O 1
ATOM 3834 N N . ILE B 1 147 ? 3.029 -16.953 -23.5 1 94.44 147 ILE B N 1
ATOM 3835 C CA . ILE B 1 147 ? 4.281 -17.625 -23.141 1 94.44 147 ILE B CA 1
ATOM 3836 C C . ILE B 1 147 ? 4.461 -17.594 -21.625 1 94.44 147 ILE B C 1
ATOM 3838 O O . ILE B 1 147 ? 3.895 -16.734 -20.938 1 94.44 147 ILE B O 1
ATOM 3842 N N . SER B 1 148 ? 5.109 -18.609 -21.109 1 93.38 148 SER B N 1
ATOM 3843 C CA . SER B 1 148 ? 5.668 -18.531 -19.766 1 93.38 148 SER B CA 1
ATOM 3844 C C . SER B 1 148 ? 7.086 -17.984 -19.781 1 93.38 148 SER B C 1
ATOM 3846 O O . SER B 1 148 ? 8.008 -18.625 -20.281 1 93.38 148 SER B O 1
ATOM 3848 N N . GLU B 1 149 ? 7.234 -16.703 -19.281 1 82.56 149 GLU B N 1
ATOM 3849 C CA . GLU B 1 149 ? 8.469 -15.938 -19.453 1 82.56 149 GLU B CA 1
ATOM 3850 C C . GLU B 1 149 ? 8.516 -14.758 -18.5 1 82.56 149 GLU B C 1
ATOM 3852 O O . GLU B 1 149 ? 7.48 -14.234 -18.078 1 82.56 149 GLU B O 1
ATOM 3857 N N . ILE B 1 150 ? 9.875 -14.359 -18.219 1 76.12 150 ILE B N 1
ATOM 3858 C CA . ILE B 1 150 ? 10.008 -13.203 -17.344 1 76.12 150 ILE B CA 1
ATOM 3859 C C . ILE B 1 150 ? 10.617 -12.039 -18.125 1 76.12 150 ILE B C 1
ATOM 3861 O O . ILE B 1 150 ? 10.445 -10.875 -17.734 1 76.12 150 ILE B O 1
ATOM 3865 N N . GLN B 1 151 ? 11.266 -12.242 -19.125 1 72.31 151 GLN B N 1
ATOM 3866 C CA . GLN B 1 151 ? 12.008 -11.18 -19.812 1 72.31 151 GLN B CA 1
ATOM 3867 C C . GLN B 1 151 ? 11.359 -10.836 -21.141 1 72.31 151 GLN B C 1
ATOM 3869 O O . GLN B 1 151 ? 12.023 -10.305 -22.047 1 72.31 151 GLN B O 1
ATOM 3874 N N . TYR B 1 152 ? 10.141 -10.742 -21.25 1 74.12 152 TYR B N 1
ATOM 3875 C CA . TYR B 1 152 ? 9.508 -10.438 -22.531 1 74.12 152 TYR B CA 1
ATOM 3876 C C . TYR B 1 152 ? 9.594 -8.945 -22.844 1 74.12 152 TYR B C 1
ATOM 3878 O O . TYR B 1 152 ? 9.195 -8.109 -22.031 1 74.12 152 TYR B O 1
ATOM 3886 N N . LYS B 1 153 ? 10.422 -8.328 -23.781 1 64.44 153 LYS B N 1
ATOM 3887 C CA . LYS B 1 153 ? 10.586 -6.91 -24.094 1 64.44 153 LYS B CA 1
ATOM 3888 C C . LYS B 1 153 ? 9.914 -6.562 -25.422 1 64.44 153 LYS B C 1
ATOM 3890 O O . LYS B 1 153 ? 9.586 -5.402 -25.672 1 64.44 153 LYS B O 1
ATOM 3895 N N . LYS B 1 154 ? 10 -7.332 -26.422 1 61.59 154 LYS B N 1
ATOM 3896 C CA . LYS B 1 154 ? 9.633 -6.883 -27.766 1 61.59 154 LYS B CA 1
ATOM 3897 C C . LYS B 1 154 ? 9.141 -8.055 -28.609 1 61.59 154 LYS B C 1
ATOM 3899 O O . LYS B 1 154 ? 9.484 -9.203 -28.344 1 61.59 154 LYS B O 1
ATOM 3904 N N . GLY B 1 155 ? 7.891 -7.879 -29.312 1 58.66 155 GLY B N 1
ATOM 3905 C CA . GLY B 1 155 ? 7.441 -8.75 -30.391 1 58.66 155 GLY B CA 1
ATOM 3906 C C . GLY B 1 155 ? 5.953 -8.633 -30.672 1 58.66 155 GLY B C 1
ATOM 3907 O O . GLY B 1 155 ? 5.344 -7.602 -30.391 1 58.66 155 GLY B O 1
ATOM 3908 N N . GLN B 1 156 ? 5.441 -9.633 -31.312 1 60.84 156 GLN B N 1
ATOM 3909 C CA . GLN B 1 156 ? 4.008 -9.68 -31.578 1 60.84 156 GLN B CA 1
ATOM 3910 C C . GLN B 1 156 ? 3.199 -9.586 -30.281 1 60.84 156 GLN B C 1
ATOM 3912 O O . GLN B 1 156 ? 3.582 -10.172 -29.266 1 60.84 156 GLN B O 1
ATOM 3917 N N . PRO B 1 157 ? 2.355 -8.82 -30.25 1 76.75 157 PRO B N 1
ATOM 3918 C CA . PRO B 1 157 ? 1.509 -8.68 -29.062 1 76.75 157 PRO B CA 1
ATOM 3919 C C . PRO B 1 157 ? 0.923 -10.008 -28.594 1 76.75 157 PRO B C 1
ATOM 3921 O O . PRO B 1 157 ? 0.289 -10.719 -29.375 1 76.75 157 PRO B O 1
ATOM 3924 N N . LEU B 1 158 ? 1.344 -10.477 -27.484 1 91.12 158 LEU B N 1
ATOM 3925 C CA . LEU B 1 158 ? 0.805 -11.672 -26.844 1 91.12 158 LEU B CA 1
ATOM 3926 C C . LEU B 1 158 ? -0.488 -11.352 -26.094 1 91.12 158 LEU B C 1
ATOM 3928 O O . LEU B 1 158 ? -0.679 -10.227 -25.625 1 91.12 158 LEU B O 1
ATOM 3932 N N . ASP B 1 159 ? -1.329 -12.344 -26.078 1 94.88 159 ASP B N 1
ATOM 3933 C CA . ASP B 1 159 ? -2.586 -12.164 -25.359 1 94.88 159 ASP B CA 1
ATOM 3934 C C . ASP B 1 159 ? -2.375 -12.297 -23.844 1 94.88 159 ASP B C 1
ATOM 3936 O O . ASP B 1 159 ? -3.049 -11.633 -23.062 1 94.88 159 ASP B O 1
ATOM 3940 N N . ILE B 1 160 ? -1.411 -13.164 -23.516 1 95.25 160 ILE B N 1
ATOM 3941 C CA . ILE B 1 160 ? -1.25 -13.477 -22.094 1 95.25 160 ILE B CA 1
ATOM 3942 C C . ILE B 1 160 ? 0.205 -13.844 -21.812 1 95.25 160 ILE B C 1
ATOM 3944 O O . ILE B 1 160 ? 0.892 -14.398 -22.672 1 95.25 160 ILE B O 1
ATOM 3948 N N . ILE B 1 161 ? 0.657 -13.516 -20.562 1 95.44 161 ILE B N 1
ATOM 3949 C CA . ILE B 1 161 ? 1.96 -13.953 -20.078 1 95.44 161 ILE B CA 1
ATOM 3950 C C . ILE B 1 161 ? 1.81 -14.555 -18.672 1 95.44 161 ILE B C 1
ATOM 3952 O O . ILE B 1 161 ? 1.052 -14.039 -17.844 1 95.44 161 ILE B O 1
ATOM 3956 N N . LEU B 1 162 ? 2.51 -15.664 -18.453 1 96.81 162 LEU B N 1
ATOM 3957 C CA . LEU B 1 162 ? 2.586 -16.312 -17.156 1 96.81 162 LEU B CA 1
ATOM 3958 C C . LEU B 1 162 ? 4.004 -16.25 -16.594 1 96.81 162 LEU B C 1
ATOM 3960 O O . LEU B 1 162 ? 4.957 -16.625 -17.266 1 96.81 162 LEU B O 1
ATOM 3964 N N . THR B 1 163 ? 4.148 -15.695 -15.375 1 94.44 163 THR B N 1
ATOM 3965 C CA . THR B 1 163 ? 5.434 -15.742 -14.688 1 94.44 163 THR B CA 1
ATOM 3966 C C . THR B 1 163 ? 5.43 -16.844 -13.617 1 94.44 163 THR B C 1
ATOM 3968 O O . THR B 1 163 ? 4.441 -17.016 -12.906 1 94.44 163 THR B O 1
ATOM 3971 N N . TYR B 1 164 ? 6.543 -17.578 -13.594 1 93.31 164 TYR B N 1
ATOM 3972 C CA . TYR B 1 164 ? 6.66 -18.75 -12.734 1 93.31 164 TYR B CA 1
ATOM 3973 C C . TYR B 1 164 ? 7.707 -18.531 -11.648 1 93.31 164 TYR B C 1
ATOM 3975 O O . TYR B 1 164 ? 8.883 -18.312 -11.945 1 93.31 164 TYR B O 1
ATOM 3983 N N . CYS B 1 165 ? 7.301 -18.5 -10.297 1 92.06 165 CYS B N 1
ATOM 3984 C CA . CYS B 1 165 ? 8.148 -18.422 -9.109 1 92.06 165 CYS B CA 1
ATOM 3985 C C . CYS B 1 165 ? 8.742 -17.031 -8.961 1 92.06 165 CYS B C 1
ATOM 3987 O O . CYS B 1 165 ? 9.766 -16.844 -8.305 1 92.06 165 CYS B O 1
ATOM 3989 N N . HIS B 1 166 ? 8.078 -16.031 -9.562 1 92.44 166 HIS B N 1
ATOM 3990 C CA . HIS B 1 166 ? 8.672 -14.703 -9.539 1 92.44 166 HIS B CA 1
ATOM 3991 C C . HIS B 1 166 ? 7.758 -13.711 -8.836 1 92.44 166 HIS B C 1
ATOM 3993 O O . HIS B 1 166 ? 7.93 -12.5 -8.977 1 92.44 166 HIS B O 1
ATOM 3999 N N . ALA B 1 167 ? 6.781 -14.188 -8.188 1 90.38 167 ALA B N 1
ATOM 4000 C CA . ALA B 1 167 ? 5.887 -13.336 -7.402 1 90.38 167 ALA B CA 1
ATOM 4001 C C . ALA B 1 167 ? 5.586 -13.969 -6.047 1 90.38 167 ALA B C 1
ATOM 4003 O O . ALA B 1 167 ? 4.449 -14.375 -5.777 1 90.38 167 ALA B O 1
ATOM 4004 N N . ASN B 1 168 ? 6.566 -14 -5.203 1 90.44 168 ASN B N 1
ATOM 4005 C CA . ASN B 1 168 ? 6.469 -14.555 -3.857 1 90.44 168 ASN B CA 1
ATOM 4006 C C . ASN B 1 168 ? 7.344 -13.781 -2.871 1 90.44 168 ASN B C 1
ATOM 4008 O O . ASN B 1 168 ? 7.883 -12.727 -3.207 1 90.44 168 ASN B O 1
ATOM 4012 N N . ILE B 1 169 ? 7.441 -14.305 -1.668 1 84.88 169 ILE B N 1
ATOM 4013 C CA . ILE B 1 169 ? 8.008 -13.516 -0.576 1 84.88 169 ILE B CA 1
ATOM 4014 C C . ILE B 1 169 ? 9.5 -13.297 -0.814 1 84.88 169 ILE B C 1
ATOM 4016 O O . ILE B 1 169 ? 10.062 -12.297 -0.361 1 84.88 169 ILE B O 1
ATOM 4020 N N . HIS B 1 170 ? 10.188 -14.188 -1.598 1 86.06 170 HIS B N 1
ATOM 4021 C CA . HIS B 1 170 ? 11.617 -14.008 -1.795 1 86.06 170 HIS B CA 1
ATOM 4022 C C . HIS B 1 170 ? 11.914 -13.406 -3.164 1 86.06 170 HIS B C 1
ATOM 4024 O O . HIS B 1 170 ? 13.039 -12.961 -3.424 1 86.06 170 HIS B O 1
ATOM 4030 N N . ASN B 1 171 ? 10.969 -13.383 -4.094 1 86.88 171 ASN B N 1
ATOM 4031 C CA . ASN B 1 171 ? 11.18 -12.906 -5.457 1 86.88 171 ASN B CA 1
ATOM 4032 C C . ASN B 1 171 ? 9.961 -12.141 -5.977 1 86.88 171 ASN B C 1
ATOM 4034 O O . ASN B 1 171 ? 8.906 -12.734 -6.215 1 86.88 171 ASN B O 1
ATOM 4038 N N . LYS B 1 172 ? 10.125 -10.859 -6.27 1 83.19 172 LYS B N 1
ATOM 4039 C CA . LYS B 1 172 ? 8.992 -10.031 -6.688 1 83.19 172 LYS B CA 1
ATOM 4040 C C . LYS B 1 172 ? 9.164 -9.555 -8.125 1 83.19 172 LYS B C 1
ATOM 4042 O O . LYS B 1 172 ? 8.477 -8.633 -8.57 1 83.19 172 LYS B O 1
ATOM 4047 N N . GLN B 1 173 ? 10.07 -10.102 -8.906 1 85.56 173 GLN B N 1
ATOM 4048 C CA . GLN B 1 173 ? 10.391 -9.648 -10.25 1 85.56 173 GLN B CA 1
ATOM 4049 C C . GLN B 1 173 ? 9.164 -9.711 -11.164 1 85.56 173 GLN B C 1
ATOM 4051 O O . GLN B 1 173 ? 8.977 -8.844 -12.023 1 85.56 173 GLN B O 1
ATOM 4056 N N . GLY B 1 174 ? 8.406 -10.75 -10.977 1 89.75 174 GLY B N 1
ATOM 4057 C CA . GLY B 1 174 ? 7.207 -10.875 -11.797 1 89.75 174 GLY B CA 1
ATOM 4058 C C . GLY B 1 174 ? 6.258 -9.703 -11.641 1 89.75 174 GLY B C 1
ATOM 4059 O O . GLY B 1 174 ? 5.691 -9.227 -12.625 1 89.75 174 GLY B O 1
ATOM 4060 N N . VAL B 1 175 ? 6.145 -9.266 -10.422 1 85.75 175 VAL B N 1
ATOM 4061 C CA . VAL B 1 175 ? 5.258 -8.141 -10.133 1 85.75 175 VAL B CA 1
ATOM 4062 C C . VAL B 1 175 ? 5.848 -6.855 -10.703 1 85.75 175 VAL B C 1
ATOM 4064 O O . VAL B 1 175 ? 5.133 -6.055 -11.312 1 85.75 175 VAL B O 1
ATOM 4067 N N . GLU B 1 176 ? 7.094 -6.707 -10.617 1 79.5 176 GLU B N 1
ATOM 4068 C CA . GLU B 1 176 ? 7.789 -5.508 -11.086 1 79.5 176 GLU B CA 1
ATOM 4069 C C . GLU B 1 176 ? 7.734 -5.398 -12.602 1 79.5 176 GLU B C 1
ATOM 4071 O O . GLU B 1 176 ? 7.84 -4.301 -13.156 1 79.5 176 GLU B O 1
ATOM 4076 N N . LYS B 1 177 ? 7.504 -6.465 -13.273 1 87.69 177 LYS B N 1
ATOM 4077 C CA . LYS B 1 177 ? 7.547 -6.488 -14.734 1 87.69 177 LYS B CA 1
ATOM 4078 C C . LYS B 1 177 ? 6.156 -6.293 -15.328 1 87.69 177 LYS B C 1
ATOM 4080 O O . LYS B 1 177 ? 6.008 -6.148 -16.547 1 87.69 177 LYS B O 1
ATOM 4085 N N . ILE B 1 178 ? 5.137 -6.223 -14.555 1 87.25 178 ILE B N 1
ATOM 4086 C CA . ILE B 1 178 ? 3.771 -6.152 -15.07 1 87.25 178 ILE B CA 1
ATOM 4087 C C . ILE B 1 178 ? 3.621 -4.93 -15.969 1 87.25 178 ILE B C 1
ATOM 4089 O O . ILE B 1 178 ? 3.066 -5.023 -17.062 1 87.25 178 ILE B O 1
ATOM 4093 N N . LYS B 1 179 ? 4.168 -3.867 -15.523 1 81.19 179 LYS B N 1
ATOM 4094 C CA . LYS B 1 179 ? 4.051 -2.639 -16.312 1 81.19 179 LYS B CA 1
ATOM 4095 C C . LYS B 1 179 ? 4.715 -2.789 -17.672 1 81.19 179 LYS B C 1
ATOM 4097 O O . LYS B 1 179 ? 4.184 -2.32 -18.688 1 81.19 179 LYS B O 1
ATOM 4102 N N . ASP B 1 180 ? 5.844 -3.377 -17.672 1 84.88 180 ASP B N 1
ATOM 4103 C CA . ASP B 1 180 ? 6.555 -3.596 -18.922 1 84.88 180 ASP B CA 1
ATOM 4104 C C . ASP B 1 180 ? 5.762 -4.508 -19.859 1 84.88 180 ASP B C 1
ATOM 4106 O O . ASP B 1 180 ? 5.707 -4.273 -21.062 1 84.88 180 ASP B O 1
ATOM 4110 N N . PHE B 1 181 ? 5.141 -5.52 -19.359 1 89.44 181 PHE B N 1
ATOM 4111 C CA . PHE B 1 181 ? 4.309 -6.418 -20.156 1 89.44 181 PHE B CA 1
ATOM 4112 C C . PHE B 1 181 ? 3.137 -5.668 -20.781 1 89.44 181 PHE B C 1
ATOM 4114 O O . PHE B 1 181 ? 2.844 -5.832 -21.969 1 89.44 181 PHE B O 1
ATOM 4121 N N . ARG B 1 182 ? 2.555 -4.844 -19.938 1 86.62 182 ARG B N 1
ATOM 4122 C CA . ARG B 1 182 ? 1.402 -4.086 -20.422 1 86.62 182 ARG B CA 1
ATOM 4123 C C . ARG B 1 182 ? 1.809 -3.1 -21.516 1 86.62 182 ARG B C 1
ATOM 4125 O O . ARG B 1 182 ? 1.112 -2.955 -22.516 1 86.62 182 ARG B O 1
ATOM 4132 N N . ARG B 1 183 ? 2.84 -2.488 -21.344 1 82.94 183 ARG B N 1
ATOM 4133 C CA . ARG B 1 183 ? 3.355 -1.56 -22.344 1 82.94 183 ARG B CA 1
ATOM 4134 C C . ARG B 1 183 ? 3.67 -2.281 -23.656 1 82.94 183 ARG B C 1
ATOM 4136 O O . ARG B 1 183 ? 3.531 -1.706 -24.734 1 82.94 183 ARG B O 1
ATOM 4143 N N . ALA B 1 184 ? 4.023 -3.479 -23.531 1 86.19 184 ALA B N 1
ATOM 4144 C CA . ALA B 1 184 ? 4.336 -4.289 -24.703 1 86.19 184 ALA B CA 1
ATOM 4145 C C . ALA B 1 184 ? 3.061 -4.801 -25.375 1 86.19 184 ALA B C 1
ATOM 4147 O O . ALA B 1 184 ? 3.119 -5.512 -26.375 1 86.19 184 ALA B O 1
ATOM 4148 N N . GLY B 1 185 ? 1.949 -4.531 -24.734 1 86.88 185 GLY B N 1
ATOM 4149 C CA . GLY B 1 185 ? 0.682 -4.848 -25.375 1 86.88 185 GLY B CA 1
ATOM 4150 C C . GLY B 1 185 ? 0.034 -6.105 -24.828 1 86.88 185 GLY B C 1
ATOM 4151 O O . GLY B 1 185 ? -0.971 -6.578 -25.359 1 86.88 185 GLY B O 1
ATOM 4152 N N . VAL B 1 186 ? 0.574 -6.691 -23.766 1 91.25 186 VAL B N 1
ATOM 4153 C CA . VAL B 1 186 ? 0.007 -7.891 -23.156 1 91.25 186 VAL B CA 1
ATOM 4154 C C . VAL B 1 186 ? -1.259 -7.527 -22.375 1 91.25 186 VAL B C 1
ATOM 4156 O O . VAL B 1 186 ? -1.24 -6.633 -21.531 1 91.25 186 VAL B O 1
ATOM 4159 N N . LYS B 1 187 ? -2.285 -8.281 -22.641 1 88.25 187 LYS B N 1
ATOM 4160 C CA . LYS B 1 187 ? -3.592 -7.957 -22.078 1 88.25 187 LYS B CA 1
ATOM 4161 C C . LYS B 1 187 ? -3.787 -8.625 -20.719 1 88.25 187 LYS B C 1
ATOM 4163 O O . LYS B 1 187 ? -4.391 -8.039 -19.812 1 88.25 187 LYS B O 1
ATOM 4168 N N . THR B 1 188 ? -3.312 -9.844 -20.641 1 94 188 THR B N 1
ATOM 4169 C CA . THR B 1 188 ? -3.514 -10.633 -19.438 1 94 188 THR B CA 1
ATOM 4170 C C . THR B 1 188 ? -2.176 -11.078 -18.844 1 94 188 THR B C 1
ATOM 4172 O O . THR B 1 188 ? -1.337 -11.641 -19.562 1 94 188 THR B O 1
ATOM 4175 N N . VAL B 1 189 ? -1.956 -10.766 -17.562 1 94 189 VAL B N 1
ATOM 4176 C CA . VAL B 1 189 ? -0.742 -11.18 -16.859 1 94 189 VAL B CA 1
ATOM 4177 C C . VAL B 1 189 ? -1.107 -12.031 -15.641 1 94 189 VAL B C 1
ATOM 4179 O O . VAL B 1 189 ? -1.851 -11.578 -14.766 1 94 189 VAL B O 1
ATOM 4182 N N . VAL B 1 190 ? -0.533 -13.281 -15.617 1 96.69 190 VAL B N 1
ATOM 4183 C CA . VAL B 1 190 ? -0.841 -14.156 -14.492 1 96.69 190 VAL B CA 1
ATOM 4184 C C . VAL B 1 190 ? 0.454 -14.68 -13.875 1 96.69 190 VAL B C 1
ATOM 4186 O O . VAL B 1 190 ? 1.508 -14.656 -14.516 1 96.69 190 VAL B O 1
ATOM 4189 N N . MET B 1 191 ? 0.312 -15.109 -12.57 1 96.69 191 MET B N 1
ATOM 4190 C CA . MET B 1 191 ? 1.437 -15.656 -11.82 1 96.69 191 MET B CA 1
ATOM 4191 C C . MET B 1 191 ? 1.193 -17.125 -11.461 1 96.69 191 MET B C 1
ATOM 4193 O O . MET B 1 191 ? 0.058 -17.594 -11.516 1 96.69 191 MET B O 1
ATOM 4197 N N . ALA B 1 192 ? 2.344 -17.781 -11.102 1 97.06 192 ALA B N 1
ATOM 4198 C CA . ALA B 1 192 ? 2.229 -19.172 -10.672 1 97.06 192 ALA B CA 1
ATOM 4199 C C . ALA B 1 192 ? 3.301 -19.516 -9.648 1 97.06 192 ALA B C 1
ATOM 4201 O O . ALA B 1 192 ? 4.328 -18.844 -9.562 1 97.06 192 ALA B O 1
ATOM 4202 N N . SER B 1 193 ? 3.012 -20.547 -8.82 1 95.44 193 SER B N 1
ATOM 4203 C CA . SER B 1 193 ? 3.941 -21.156 -7.883 1 95.44 193 SER B CA 1
ATOM 4204 C C . SER B 1 193 ? 4.238 -20.234 -6.711 1 95.44 193 SER B C 1
ATOM 4206 O O . SER B 1 193 ? 5.395 -19.875 -6.465 1 95.44 193 SER B O 1
ATOM 4208 N N . PRO B 1 194 ? 3.248 -20.016 -5.938 1 95.56 194 PRO B N 1
ATOM 4209 C CA . PRO B 1 194 ? 3.432 -19.109 -4.801 1 95.56 194 PRO B CA 1
ATOM 4210 C C . PRO B 1 194 ? 4.402 -19.656 -3.758 1 95.56 194 PRO B C 1
ATOM 4212 O O . PRO B 1 194 ? 5.004 -18.891 -3.004 1 95.56 194 PRO B O 1
ATOM 4215 N N . LEU B 1 195 ? 4.609 -21 -3.734 1 94.81 195 LEU B N 1
ATOM 4216 C CA . LEU B 1 195 ? 5.512 -21.609 -2.766 1 94.81 195 LEU B CA 1
ATOM 4217 C C . LEU B 1 195 ? 6.867 -21.906 -3.396 1 94.81 195 LEU B C 1
ATOM 4219 O O . LEU B 1 195 ? 7.707 -22.578 -2.793 1 94.81 195 LEU B O 1
ATOM 4223 N N . SER B 1 196 ? 7.086 -21.484 -4.531 1 93.94 196 SER B N 1
ATOM 4224 C CA . SER B 1 196 ? 8.359 -21.594 -5.238 1 93.94 196 SER B CA 1
ATOM 4225 C C . SER B 1 196 ? 8.812 -23.047 -5.344 1 93.94 196 SER B C 1
ATOM 4227 O O . SER B 1 196 ? 9.938 -23.375 -4.957 1 93.94 196 SER B O 1
ATOM 4229 N N . MET B 1 197 ? 7.941 -23.922 -5.93 1 91.19 197 MET B N 1
ATOM 4230 C CA . MET B 1 197 ? 8.219 -25.328 -6.168 1 91.19 197 MET B CA 1
ATOM 4231 C C . MET B 1 197 ? 8.492 -26.062 -4.855 1 91.19 197 MET B C 1
ATOM 4233 O O . MET B 1 197 ? 9.391 -26.891 -4.781 1 91.19 197 MET B O 1
ATOM 4237 N N . GLY B 1 198 ? 7.887 -25.594 -3.805 1 92.12 198 GLY B N 1
ATOM 4238 C CA . GLY B 1 198 ? 8.016 -26.266 -2.529 1 92.12 198 GLY B CA 1
ATOM 4239 C C . GLY B 1 198 ? 9.109 -25.703 -1.649 1 92.12 198 GLY B C 1
ATOM 4240 O O . GLY B 1 198 ? 9.281 -26.125 -0.507 1 92.12 198 GLY B O 1
ATOM 4241 N N . LEU B 1 199 ? 9.82 -24.734 -2.033 1 94.25 199 LEU B N 1
ATOM 4242 C CA . LEU B 1 199 ? 10.867 -24.094 -1.252 1 94.25 199 LEU B CA 1
ATOM 4243 C C . LEU B 1 199 ? 10.305 -23.531 0.05 1 94.25 199 LEU B C 1
ATOM 4245 O O . LEU B 1 199 ? 10.953 -23.609 1.097 1 94.25 199 LEU B O 1
ATOM 4249 N N . LEU B 1 200 ? 9.086 -23.016 0.043 1 95.12 200 LEU B N 1
ATOM 4250 C CA . LEU B 1 200 ? 8.508 -22.25 1.137 1 95.12 200 LEU B CA 1
ATOM 4251 C C . LEU B 1 200 ? 7.445 -23.062 1.877 1 95.12 200 LEU B C 1
ATOM 4253 O O . LEU B 1 200 ? 6.547 -22.484 2.496 1 95.12 200 LEU B O 1
ATOM 4257 N N . ARG B 1 201 ? 7.488 -24.328 1.815 1 93.75 201 ARG B N 1
ATOM 4258 C CA . ARG B 1 201 ? 6.57 -25.188 2.566 1 93.75 201 ARG B CA 1
ATOM 4259 C C . ARG B 1 201 ? 6.887 -25.156 4.059 1 93.75 201 ARG B C 1
ATOM 4261 O O . ARG B 1 201 ? 8.008 -24.828 4.453 1 93.75 201 ARG B O 1
ATOM 4268 N N . SER B 1 202 ? 5.938 -25.578 4.82 1 93.81 202 SER B N 1
ATOM 4269 C CA . SER B 1 202 ? 6.074 -25.516 6.273 1 93.81 202 SER B CA 1
ATOM 4270 C C . SER B 1 202 ? 7.07 -26.562 6.773 1 93.81 202 SER B C 1
ATOM 4272 O O . SER B 1 202 ? 7.688 -26.375 7.824 1 93.81 202 SER B O 1
ATOM 4274 N N . GLN B 1 203 ? 7.262 -27.625 6.008 1 93 203 GLN B N 1
ATOM 4275 C CA . GLN B 1 203 ? 8.188 -28.688 6.391 1 93 203 GLN B CA 1
ATOM 4276 C C . GLN B 1 203 ? 9.617 -28.344 5.992 1 93 203 GLN B C 1
ATOM 4278 O O . GLN B 1 203 ? 10.555 -29.078 6.305 1 93 203 GLN B O 1
ATOM 4283 N N . GLY B 1 204 ? 9.812 -27.219 5.336 1 92.25 204 GLY B N 1
ATOM 4284 C CA . GLY B 1 204 ? 11.117 -26.828 4.824 1 92.25 204 GLY B CA 1
ATOM 4285 C C . GLY B 1 204 ? 11.328 -27.234 3.375 1 92.25 204 GLY B C 1
ATOM 4286 O O . GLY B 1 204 ? 10.531 -27.984 2.812 1 92.25 204 GLY B O 1
ATOM 4287 N N . PRO B 1 205 ? 12.438 -26.734 2.824 1 93.5 205 PRO B N 1
ATOM 4288 C CA . PRO B 1 205 ? 12.711 -27.062 1.42 1 93.5 205 PRO B CA 1
ATOM 4289 C C . PRO B 1 205 ? 13.086 -28.531 1.21 1 93.5 205 PRO B C 1
ATOM 4291 O O . PRO B 1 205 ? 13.82 -29.094 2.02 1 93.5 205 PRO B O 1
ATOM 4294 N N . PRO B 1 206 ? 12.555 -29.125 0.124 1 92 206 PRO B N 1
ATOM 4295 C CA . PRO B 1 206 ? 13.016 -30.469 -0.184 1 92 206 PRO B CA 1
ATOM 4296 C C . PRO B 1 206 ? 14.484 -30.516 -0.613 1 92 206 PRO B C 1
ATOM 4298 O O . PRO B 1 206 ? 15 -29.531 -1.136 1 92 206 PRO B O 1
ATOM 4301 N N . ASP B 1 207 ? 15.016 -31.688 -0.507 1 89.94 207 ASP B N 1
ATOM 4302 C CA . ASP B 1 207 ? 16.438 -31.844 -0.813 1 89.94 207 ASP B CA 1
ATOM 4303 C C . ASP B 1 207 ? 16.703 -31.641 -2.301 1 89.94 207 ASP B C 1
ATOM 4305 O O . ASP B 1 207 ? 17.734 -31.078 -2.676 1 89.94 207 ASP B O 1
ATOM 4309 N N . TRP B 1 208 ? 15.805 -32 -3.123 1 87.5 208 TRP B N 1
ATOM 4310 C CA . TRP B 1 208 ? 16 -31.969 -4.57 1 87.5 208 TRP B CA 1
ATOM 4311 C C . TRP B 1 208 ? 15.883 -30.547 -5.105 1 87.5 208 TRP B C 1
ATOM 4313 O O . TRP B 1 208 ? 16.234 -30.266 -6.254 1 87.5 208 TRP B O 1
ATOM 4323 N N . HIS B 1 209 ? 15.422 -29.641 -4.328 1 91.12 209 HIS B N 1
ATOM 4324 C CA . HIS B 1 209 ? 15.156 -28.297 -4.828 1 91.12 209 HIS B CA 1
ATOM 4325 C C . HIS B 1 209 ? 16.422 -27.641 -5.355 1 91.12 209 HIS B C 1
ATOM 4327 O O . HIS B 1 209 ? 17.484 -27.719 -4.723 1 91.12 209 HIS B O 1
ATOM 4333 N N . PRO B 1 210 ? 16.344 -26.906 -6.391 1 89.19 210 PRO B N 1
ATOM 4334 C CA . PRO B 1 210 ? 17.547 -26.391 -7.055 1 89.19 210 PRO B CA 1
ATOM 4335 C C . PRO B 1 210 ? 18.094 -25.141 -6.391 1 89.19 210 PRO B C 1
ATOM 4337 O O . PRO B 1 210 ? 19.172 -24.656 -6.754 1 89.19 210 PRO B O 1
ATOM 4340 N N . ALA B 1 211 ? 17.484 -24.547 -5.457 1 89.5 211 ALA B N 1
ATOM 4341 C CA . ALA B 1 211 ? 17.969 -23.344 -4.781 1 89.5 211 ALA B CA 1
ATOM 4342 C C . ALA B 1 211 ? 19.297 -23.609 -4.086 1 89.5 211 ALA B C 1
ATOM 4344 O O . ALA B 1 211 ? 19.656 -24.75 -3.805 1 89.5 211 ALA B O 1
ATOM 4345 N N . SER B 1 212 ? 20.062 -22.547 -3.789 1 91.81 212 SER B N 1
ATOM 4346 C CA . SER B 1 212 ? 21.344 -22.656 -3.1 1 91.81 212 SER B CA 1
ATOM 4347 C C . SER B 1 212 ? 21.156 -23.156 -1.67 1 91.81 212 SER B C 1
ATOM 4349 O O . SER B 1 212 ? 20.078 -23.031 -1.097 1 91.81 212 SER B O 1
ATOM 4351 N N . LYS B 1 213 ? 22.234 -23.719 -1.173 1 93.56 213 LYS B N 1
ATOM 4352 C CA . LYS B 1 213 ? 22.219 -24.156 0.217 1 93.56 213 LYS B CA 1
ATOM 4353 C C . LYS B 1 213 ? 21.922 -23 1.165 1 93.56 213 LYS B C 1
ATOM 4355 O O . LYS B 1 213 ? 21.188 -23.156 2.141 1 93.56 213 LYS B O 1
ATOM 4360 N N . GLU B 1 214 ? 22.484 -21.875 0.862 1 91.69 214 GLU B N 1
ATOM 4361 C CA . GLU B 1 214 ? 22.297 -20.703 1.706 1 91.69 214 GLU B CA 1
ATOM 4362 C C . GLU B 1 214 ? 20.828 -20.281 1.755 1 91.69 214 GLU B C 1
ATOM 4364 O O . GLU B 1 214 ? 20.297 -19.953 2.822 1 91.69 214 GLU B O 1
ATOM 4369 N N . LEU B 1 215 ? 20.188 -20.328 0.629 1 91.94 215 LEU B N 1
ATOM 4370 C CA . LEU B 1 215 ? 18.766 -19.984 0.582 1 91.94 215 LEU B CA 1
ATOM 4371 C C . LEU B 1 215 ? 17.922 -21.031 1.305 1 91.94 215 LEU B C 1
ATOM 4373 O O . LEU B 1 215 ? 17 -20.688 2.049 1 91.94 215 LEU B O 1
ATOM 4377 N N . LYS B 1 216 ? 18.266 -22.219 1.145 1 95.12 216 LYS B N 1
ATOM 4378 C CA . LYS B 1 216 ? 17.531 -23.281 1.836 1 95.12 216 LYS B CA 1
ATOM 4379 C C . LYS B 1 216 ? 17.672 -23.141 3.35 1 95.12 216 LYS B C 1
ATOM 4381 O O . LYS B 1 216 ? 16.703 -23.328 4.086 1 95.12 216 LYS B O 1
ATOM 4386 N N . ASP B 1 217 ? 18.844 -22.812 3.793 1 95.19 217 ASP B N 1
ATOM 4387 C CA . ASP B 1 217 ? 19.062 -22.594 5.219 1 95.19 217 ASP B CA 1
ATOM 4388 C C . ASP B 1 217 ? 18.25 -21.406 5.73 1 95.19 217 ASP B C 1
ATOM 4390 O O . ASP B 1 217 ? 17.688 -21.453 6.824 1 95.19 217 ASP B O 1
ATOM 4394 N N . ALA B 1 218 ? 18.219 -20.406 4.984 1 92.5 218 ALA B N 1
ATOM 4395 C CA . ALA B 1 218 ? 17.422 -19.234 5.352 1 92.5 218 ALA B CA 1
ATOM 4396 C C . ALA B 1 218 ? 15.945 -19.594 5.465 1 92.5 218 ALA B C 1
ATOM 4398 O O . ALA B 1 218 ? 15.25 -19.109 6.375 1 92.5 218 ALA B O 1
ATOM 4399 N N . VAL B 1 219 ? 15.484 -20.375 4.574 1 94.19 219 VAL B N 1
ATOM 4400 C CA . VAL B 1 219 ? 14.078 -20.781 4.586 1 94.19 219 VAL B CA 1
ATOM 4401 C C . VAL B 1 219 ? 13.797 -21.609 5.832 1 94.19 219 VAL B C 1
ATOM 4403 O O . VAL B 1 219 ? 12.734 -21.469 6.453 1 94.19 219 VAL B O 1
ATOM 4406 N N . ARG B 1 220 ? 14.727 -22.438 6.215 1 95.88 220 ARG B N 1
ATOM 4407 C CA . ARG B 1 220 ? 14.562 -23.219 7.445 1 95.88 220 ARG B CA 1
ATOM 4408 C C . ARG B 1 220 ? 14.461 -22.297 8.656 1 95.88 220 ARG B C 1
ATOM 4410 O O . ARG B 1 220 ? 13.695 -22.562 9.586 1 95.88 220 ARG B O 1
ATOM 4417 N N . GLU B 1 221 ? 15.242 -21.266 8.664 1 94.19 221 GLU B N 1
ATOM 4418 C CA . GLU B 1 221 ? 15.133 -20.266 9.727 1 94.19 221 GLU B CA 1
ATOM 4419 C C . GLU B 1 221 ? 13.766 -19.594 9.719 1 94.19 221 GLU B C 1
ATOM 4421 O O . GLU B 1 221 ? 13.195 -19.328 10.781 1 94.19 221 GLU B O 1
ATOM 4426 N N . CYS B 1 222 ? 13.203 -19.297 8.578 1 92.38 222 CYS B N 1
ATOM 4427 C CA . CYS B 1 222 ? 11.867 -18.734 8.453 1 92.38 222 CYS B CA 1
ATOM 4428 C C . CYS B 1 222 ? 10.82 -19.656 9.07 1 92.38 222 CYS B C 1
ATOM 4430 O O . CYS B 1 222 ? 9.898 -19.203 9.742 1 92.38 222 CYS B O 1
ATOM 4432 N N . VAL B 1 223 ? 11.008 -20.953 8.797 1 94.25 223 VAL B N 1
ATOM 4433 C CA . VAL B 1 223 ? 10.086 -21.922 9.359 1 94.25 223 VAL B CA 1
ATOM 4434 C C . VAL B 1 223 ? 10.094 -21.828 10.883 1 94.25 223 VAL B C 1
ATOM 4436 O O . VAL B 1 223 ? 9.031 -21.797 11.516 1 94.25 223 VAL B O 1
ATOM 4439 N N . LYS B 1 224 ? 11.234 -21.688 11.445 1 93 224 LYS B N 1
ATOM 4440 C CA . LYS B 1 224 ? 11.391 -21.625 12.898 1 93 224 LYS B CA 1
ATOM 4441 C C . LYS B 1 224 ? 10.727 -20.375 13.461 1 93 224 LYS B C 1
ATOM 4443 O O . LYS B 1 224 ? 9.953 -20.453 14.414 1 93 224 LYS B O 1
ATOM 4448 N N . VAL B 1 225 ? 10.93 -19.266 12.898 1 88.25 225 VAL B N 1
ATOM 4449 C CA . VAL B 1 225 ? 10.43 -18.016 13.438 1 88.25 225 VAL B CA 1
ATOM 4450 C C . VAL B 1 225 ? 8.906 -17.969 13.289 1 88.25 225 VAL B C 1
ATOM 4452 O O . VAL B 1 225 ? 8.211 -17.453 14.172 1 88.25 225 VAL B O 1
ATOM 4455 N N . CYS B 1 226 ? 8.391 -18.422 12.18 1 89.75 226 CYS B N 1
ATOM 4456 C CA . CYS B 1 226 ? 6.941 -18.484 12 1 89.75 226 CYS B CA 1
ATOM 4457 C C . CYS B 1 226 ? 6.297 -19.391 13.039 1 89.75 226 CYS B C 1
ATOM 4459 O O . CYS B 1 226 ? 5.27 -19.047 13.617 1 89.75 226 CYS B O 1
ATOM 4461 N N . SER B 1 227 ? 6.941 -20.5 13.25 1 89.69 227 SER B N 1
ATOM 4462 C CA . SER B 1 227 ? 6.414 -21.469 14.203 1 89.69 227 SER B CA 1
ATOM 4463 C C . SER B 1 227 ? 6.32 -20.875 15.609 1 89.69 227 SER B C 1
ATOM 4465 O O . SER B 1 227 ? 5.391 -21.172 16.359 1 89.69 227 SER B O 1
ATOM 4467 N N . GLN B 1 228 ? 7.203 -20.016 15.992 1 87.31 228 GLN B N 1
ATOM 4468 C CA . GLN B 1 228 ? 7.219 -19.359 17.297 1 87.31 228 GLN B CA 1
ATOM 4469 C C . GLN B 1 228 ? 5.996 -18.453 17.469 1 87.31 228 GLN B C 1
ATOM 4471 O O . GLN B 1 228 ? 5.543 -18.219 18.594 1 87.31 228 GLN B O 1
ATOM 4476 N N . GLU B 1 229 ? 5.445 -18.078 16.312 1 80.06 229 GLU B N 1
ATOM 4477 C CA . GLU B 1 229 ? 4.258 -17.234 16.344 1 80.06 229 GLU B CA 1
ATOM 4478 C C . GLU B 1 229 ? 2.992 -18.047 16.078 1 80.06 229 GLU B C 1
ATOM 4480 O O . GLU B 1 229 ? 1.906 -17.484 15.938 1 80.06 229 GLU B O 1
ATOM 4485 N N . GLY B 1 230 ? 3.135 -19.344 15.828 1 88.5 230 GLY B N 1
ATOM 4486 C CA . GLY B 1 230 ? 2.002 -20.203 15.531 1 88.5 230 GLY B CA 1
ATOM 4487 C C . GLY B 1 230 ? 1.51 -20.078 14.109 1 88.5 230 GLY B C 1
ATOM 4488 O O . GLY B 1 230 ? 0.327 -20.281 13.828 1 88.5 230 GLY B O 1
ATOM 4489 N N . VAL B 1 231 ? 2.391 -19.641 13.281 1 90.19 231 VAL B N 1
ATOM 4490 C CA . VAL B 1 231 ? 2.064 -19.453 11.875 1 90.19 231 VAL B CA 1
ATOM 4491 C C . VAL B 1 231 ? 2.799 -20.484 11.031 1 90.19 231 VAL B C 1
ATOM 4493 O O . VAL B 1 231 ? 3.977 -20.766 11.266 1 90.19 231 VAL B O 1
ATOM 4496 N N . GLU B 1 232 ? 2.098 -21.094 10.109 1 93 232 GLU B N 1
ATOM 4497 C CA . GLU B 1 232 ? 2.73 -21.969 9.125 1 93 232 GLU B CA 1
ATOM 4498 C C . GLU B 1 232 ? 3.34 -21.156 7.98 1 93 232 GLU B C 1
ATOM 4500 O O . GLU B 1 232 ? 2.67 -20.297 7.387 1 93 232 GLU B O 1
ATOM 4505 N N . LEU B 1 233 ? 4.57 -21.516 7.648 1 94 233 LEU B N 1
ATOM 4506 C CA . LEU B 1 233 ? 5.262 -20.75 6.613 1 94 233 LEU B CA 1
ATOM 4507 C C . LEU B 1 233 ? 4.5 -20.812 5.293 1 94 233 LEU B C 1
ATOM 4509 O O . LEU B 1 233 ? 4.391 -19.812 4.59 1 94 233 LEU B O 1
ATOM 4513 N N . ALA B 1 234 ? 4.008 -22.016 4.973 1 94.75 234 ALA B N 1
ATOM 4514 C CA . ALA B 1 234 ? 3.27 -22.172 3.723 1 94.75 234 ALA B CA 1
ATOM 4515 C C . ALA B 1 234 ? 2.064 -21.234 3.678 1 94.75 234 ALA B C 1
ATOM 4517 O O . ALA B 1 234 ? 1.803 -20.594 2.652 1 94.75 234 ALA B O 1
ATOM 4518 N N . ASP B 1 235 ? 1.39 -21.125 4.801 1 93.94 235 ASP B N 1
ATOM 4519 C CA . ASP B 1 235 ? 0.217 -20.266 4.902 1 93.94 235 ASP B CA 1
ATOM 4520 C C . ASP B 1 235 ? 0.604 -18.797 4.746 1 93.94 235 ASP B C 1
ATOM 4522 O O . ASP B 1 235 ? -0.059 -18.047 4.023 1 93.94 235 ASP B O 1
ATOM 4526 N N . LEU B 1 236 ? 1.618 -18.438 5.379 1 91.69 236 LEU B N 1
ATOM 4527 C CA . LEU B 1 236 ? 2.125 -17.078 5.277 1 91.69 236 LEU B CA 1
ATOM 4528 C C . LEU B 1 236 ? 2.537 -16.75 3.844 1 91.69 236 LEU B C 1
ATOM 4530 O O . LEU B 1 236 ? 2.182 -15.695 3.314 1 91.69 236 LEU B O 1
ATOM 4534 N N . SER B 1 237 ? 3.242 -17.656 3.242 1 93.56 237 SER B N 1
ATOM 4535 C CA . SER B 1 237 ? 3.795 -17.453 1.908 1 93.56 237 SER B CA 1
ATOM 4536 C C . SER B 1 237 ? 2.691 -17.281 0.871 1 93.56 237 SER B C 1
ATOM 4538 O O . SER B 1 237 ? 2.797 -16.438 -0.027 1 93.56 237 SER B O 1
ATOM 4540 N N . LEU B 1 238 ? 1.667 -18.047 0.993 1 95.06 238 LEU B N 1
ATOM 4541 C CA . LEU B 1 238 ? 0.534 -17.938 0.082 1 95.06 238 LEU B CA 1
ATOM 4542 C C . LEU B 1 238 ? -0.134 -16.578 0.207 1 95.06 238 LEU B C 1
ATOM 4544 O O . LEU B 1 238 ? -0.363 -15.891 -0.797 1 95.06 238 LEU B O 1
ATOM 4548 N N . ARG B 1 239 ? -0.4 -16.141 1.418 1 90.25 239 ARG B N 1
ATOM 4549 C CA . ARG B 1 239 ? -1.024 -14.852 1.684 1 90.25 239 ARG B CA 1
ATOM 4550 C C . ARG B 1 239 ? -0.147 -13.703 1.189 1 90.25 239 ARG B C 1
ATOM 4552 O O . ARG B 1 239 ? -0.643 -12.75 0.587 1 90.25 239 ARG B O 1
ATOM 4559 N N . ALA B 1 240 ? 1.121 -13.852 1.408 1 87.56 240 ALA B N 1
ATOM 4560 C CA . ALA B 1 240 ? 2.07 -12.82 0.994 1 87.56 240 ALA B CA 1
ATOM 4561 C C . ALA B 1 240 ? 2.137 -12.719 -0.527 1 87.56 240 ALA B C 1
ATOM 4563 O O . ALA B 1 240 ? 2.195 -11.617 -1.077 1 87.56 240 ALA B O 1
ATOM 4564 N N . ALA B 1 241 ? 2.143 -13.805 -1.177 1 91.69 241 ALA B N 1
ATOM 4565 C CA . ALA B 1 241 ? 2.17 -13.82 -2.637 1 91.69 241 ALA B CA 1
ATOM 4566 C C . ALA B 1 241 ? 0.953 -13.109 -3.219 1 91.69 241 ALA B C 1
ATOM 4568 O O . ALA B 1 241 ? 1.081 -12.297 -4.137 1 91.69 241 ALA B O 1
ATOM 4569 N N . PHE B 1 242 ? -0.209 -13.375 -2.66 1 90.31 242 PHE B N 1
ATOM 4570 C CA . PHE B 1 242 ? -1.434 -12.734 -3.123 1 90.31 242 PHE B CA 1
ATOM 4571 C C . PHE B 1 242 ? -1.391 -11.234 -2.865 1 90.31 242 PHE B C 1
ATOM 4573 O O . PHE B 1 242 ? -1.781 -10.438 -3.723 1 90.31 242 PHE B O 1
ATOM 4580 N N . SER B 1 243 ? -0.908 -10.906 -1.712 1 83.62 243 SER B N 1
ATOM 4581 C CA . SER B 1 243 ? -0.81 -9.492 -1.368 1 83.62 243 SER B CA 1
ATOM 4582 C C . SER B 1 243 ? 0.079 -8.742 -2.357 1 83.62 243 SER B C 1
ATOM 4584 O O . SER B 1 243 ? -0.258 -7.641 -2.789 1 83.62 243 SER B O 1
ATOM 4586 N N . LEU B 1 244 ? 1.146 -9.367 -2.734 1 81.75 244 LEU B N 1
ATOM 4587 C CA . LEU B 1 244 ? 2.08 -8.766 -3.682 1 81.75 244 LEU B CA 1
ATOM 4588 C C . LEU B 1 244 ? 1.454 -8.656 -5.066 1 81.75 244 LEU B C 1
ATOM 4590 O O . LEU B 1 244 ? 1.541 -7.613 -5.711 1 81.75 244 LEU B O 1
ATOM 4594 N N . ALA B 1 245 ? 0.839 -9.664 -5.438 1 87.69 245 ALA B N 1
ATOM 4595 C CA . ALA B 1 245 ? 0.344 -9.766 -6.809 1 87.69 245 ALA B CA 1
ATOM 4596 C C . ALA B 1 245 ? -0.871 -8.867 -7.02 1 87.69 245 ALA B C 1
ATOM 4598 O O . ALA B 1 245 ? -1.052 -8.297 -8.102 1 87.69 245 ALA B O 1
ATOM 4599 N N . PHE B 1 246 ? -1.635 -8.773 -5.91 1 81.5 246 PHE B N 1
ATOM 4600 C CA . PHE B 1 246 ? -2.926 -8.125 -6.102 1 81.5 246 PHE B CA 1
ATOM 4601 C C . PHE B 1 246 ? -2.973 -6.793 -5.359 1 81.5 246 PHE B C 1
ATOM 4603 O O . PHE B 1 246 ? -3.947 -6.047 -5.473 1 81.5 246 PHE B O 1
ATOM 4610 N N . GLY B 1 247 ? -1.858 -6.566 -4.551 1 67.81 247 GLY B N 1
ATOM 4611 C CA . GLY B 1 247 ? -1.854 -5.344 -3.764 1 67.81 247 GLY B CA 1
ATOM 4612 C C . GLY B 1 247 ? -1.298 -4.148 -4.516 1 67.81 247 GLY B C 1
ATOM 4613 O O . GLY B 1 247 ? -0.442 -4.305 -5.391 1 67.81 247 GLY B O 1
ATOM 4614 N N . ALA B 1 248 ? -1.697 -3.133 -4.566 1 49.09 248 ALA B N 1
ATOM 4615 C CA . ALA B 1 248 ? -1.259 -1.915 -5.242 1 49.09 248 ALA B CA 1
ATOM 4616 C C . ALA B 1 248 ? -0.02 -1.33 -4.57 1 49.09 248 ALA B C 1
ATOM 4618 O O . ALA B 1 248 ? 0.48 -0.28 -4.98 1 49.09 248 ALA B O 1
ATOM 4619 N N . SER B 1 249 ? 0.456 -1.888 -3.535 1 46.56 249 SER B N 1
ATOM 4620 C CA . SER B 1 249 ? 1.536 -1.268 -2.773 1 46.56 249 SER B CA 1
ATOM 4621 C C . SER B 1 249 ? 2.779 -1.077 -3.637 1 46.56 249 SER B C 1
ATOM 4623 O O . SER B 1 249 ? 3.701 -0.353 -3.254 1 46.56 249 SER B O 1
ATOM 4625 N N . ASN B 1 250 ? 3.004 -1.854 -4.723 1 43.06 250 ASN B N 1
ATOM 4626 C CA . ASN B 1 250 ? 4.25 -1.777 -5.477 1 43.06 250 ASN B CA 1
ATOM 4627 C C . ASN B 1 250 ? 4.309 -0.518 -6.336 1 43.06 250 ASN B C 1
ATOM 4629 O O . ASN B 1 250 ? 5.121 -0.428 -7.258 1 43.06 250 ASN B O 1
ATOM 4633 N N . ILE B 1 251 ? 3.473 0.198 -6.133 1 41.94 251 ILE B N 1
ATOM 4634 C CA . ILE B 1 251 ? 3.438 1.352 -7.027 1 41.94 251 ILE B CA 1
ATOM 4635 C C . ILE B 1 251 ? 4.293 2.477 -6.449 1 41.94 251 ILE B C 1
ATOM 4637 O O . ILE B 1 251 ? 4.031 2.963 -5.348 1 41.94 251 ILE B O 1
ATOM 4641 N N . SER B 1 252 ? 5.574 2.453 -6.953 1 39.62 252 SER B N 1
ATOM 4642 C CA . SER B 1 252 ? 6.355 3.635 -6.605 1 39.62 252 SER B CA 1
ATOM 4643 C C . SER B 1 252 ? 5.598 4.918 -6.938 1 39.62 252 SER B C 1
ATOM 4645 O O . SER B 1 252 ? 4.934 5.004 -7.973 1 39.62 252 SER B O 1
ATOM 4647 N N . PRO B 1 253 ? 5.617 5.852 -6.055 1 35.5 253 PRO B N 1
ATOM 4648 C CA . PRO B 1 253 ? 4.961 7.141 -6.281 1 35.5 253 PRO B CA 1
ATOM 4649 C C . PRO B 1 253 ? 5.273 7.727 -7.656 1 35.5 253 PRO B C 1
ATOM 4651 O O . PRO B 1 253 ? 4.41 8.359 -8.273 1 35.5 253 PRO B O 1
ATOM 4654 N N . SER B 1 254 ? 6.406 7.648 -8.086 1 35.31 254 SER B N 1
ATOM 4655 C CA . SER B 1 254 ? 6.844 8.281 -9.328 1 35.31 254 SER B CA 1
ATOM 4656 C C . SER B 1 254 ? 6.125 7.684 -10.531 1 35.31 254 SER B C 1
ATOM 4658 O O . SER B 1 254 ? 6.023 8.328 -11.578 1 35.31 254 SER B O 1
ATOM 4660 N N . GLU B 1 255 ? 5.934 6.562 -10.523 1 37.09 255 GLU B N 1
ATOM 4661 C CA . GLU B 1 255 ? 5.516 5.871 -11.742 1 37.09 255 GLU B CA 1
ATOM 4662 C C . GLU B 1 255 ? 3.996 5.848 -11.867 1 37.09 255 GLU B C 1
ATOM 4664 O O . GLU B 1 255 ? 3.449 5.145 -12.719 1 37.09 255 GLU B O 1
ATOM 4669 N N . LEU B 1 256 ? 3.33 6.402 -10.938 1 41.25 256 LEU B N 1
ATOM 4670 C CA . LEU B 1 256 ? 1.888 6.328 -10.727 1 41.25 256 LEU B CA 1
ATOM 4671 C C . LEU B 1 256 ? 1.135 7.012 -11.859 1 41.25 256 LEU B C 1
ATOM 4673 O O . LEU B 1 256 ? -0.097 7.07 -11.844 1 41.25 256 LEU B O 1
ATOM 4677 N N . GLY B 1 257 ? 1.61 7.496 -12.703 1 38.03 257 GLY B N 1
ATOM 4678 C CA . GLY B 1 257 ? 0.869 8 -13.852 1 38.03 257 GLY B CA 1
ATOM 4679 C C . GLY B 1 257 ? 0.08 6.922 -14.57 1 38.03 257 GLY B C 1
ATOM 4680 O O . GLY B 1 257 ? -0.65 7.207 -15.523 1 38.03 257 GLY B O 1
ATOM 4681 N N . GLY B 1 258 ? 0.236 5.656 -14.312 1 42.41 258 GLY B N 1
ATOM 4682 C CA . GLY B 1 258 ? -0.469 4.629 -15.062 1 42.41 258 GLY B CA 1
ATO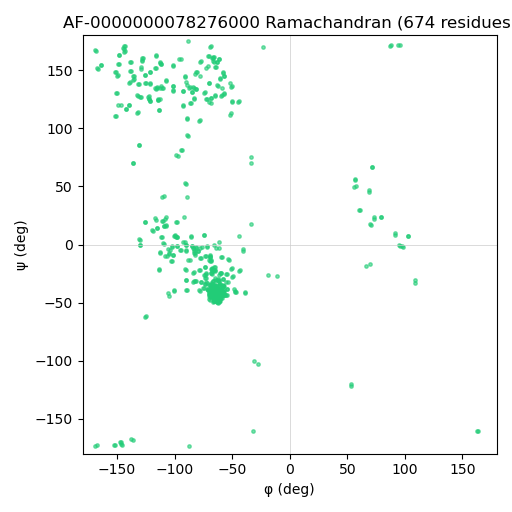M 4683 C C . GLY B 1 258 ? -1.666 4.062 -14.32 1 42.41 258 GLY B C 1
ATOM 4684 O O . GLY B 1 258 ? -1.931 4.445 -13.18 1 42.41 258 GLY B O 1
ATOM 4685 N N . GLU B 1 259 ? -2.66 3.537 -15.047 1 47.28 259 GLU B N 1
ATOM 4686 C CA . GLU B 1 259 ? -3.809 2.812 -14.508 1 47.28 259 GLU B CA 1
ATOM 4687 C C . GLU B 1 259 ? -3.365 1.723 -13.531 1 47.28 259 GLU B C 1
ATOM 4689 O O . GLU B 1 259 ? -2.324 1.093 -13.734 1 47.28 259 GLU B O 1
ATOM 4694 N N . THR B 1 260 ? -3.824 1.711 -12.305 1 50.72 260 THR B N 1
ATOM 4695 C CA . THR B 1 260 ? -3.475 0.713 -11.305 1 50.72 260 THR B CA 1
ATOM 4696 C C . THR B 1 260 ? -3.381 -0.675 -11.93 1 50.72 260 THR B C 1
ATOM 4698 O O . THR B 1 260 ? -2.52 -1.474 -11.555 1 50.72 260 THR B O 1
ATOM 4701 N N . SER B 1 261 ? -4.355 -0.904 -12.82 1 60.84 261 SER B N 1
ATOM 4702 C CA . SER B 1 261 ? -4.344 -2.189 -13.508 1 60.84 261 SER B CA 1
ATOM 4703 C C . SER B 1 261 ? -2.992 -2.451 -14.172 1 60.84 261 SER B C 1
ATOM 4705 O O . SER B 1 261 ? -2.652 -3.6 -14.461 1 60.84 261 SER B O 1
ATOM 4707 N N . ASP B 1 262 ? -2.289 -1.375 -14.188 1 69 262 ASP B N 1
ATOM 4708 C CA . ASP B 1 262 ? -1.03 -1.515 -14.906 1 69 262 ASP B CA 1
ATOM 4709 C C . ASP B 1 262 ? 0.039 -2.166 -14.031 1 69 262 ASP B C 1
ATOM 4711 O O . ASP B 1 262 ? 1.079 -2.598 -14.539 1 69 262 ASP B O 1
ATOM 4715 N N . TYR B 1 263 ? -0.479 -2.395 -12.797 1 72.88 263 TYR B N 1
ATOM 4716 C CA . TYR B 1 263 ? 0.6 -2.812 -11.906 1 72.88 263 TYR B CA 1
ATOM 4717 C C . TYR B 1 263 ? 0.223 -4.082 -11.148 1 72.88 263 TYR B C 1
ATOM 4719 O O . TYR B 1 263 ? 1.026 -4.613 -10.383 1 72.88 263 TYR B O 1
ATOM 4727 N N . VAL B 1 264 ? -0.992 -4.57 -11.406 1 81.69 264 VAL B N 1
ATOM 4728 C CA . VAL B 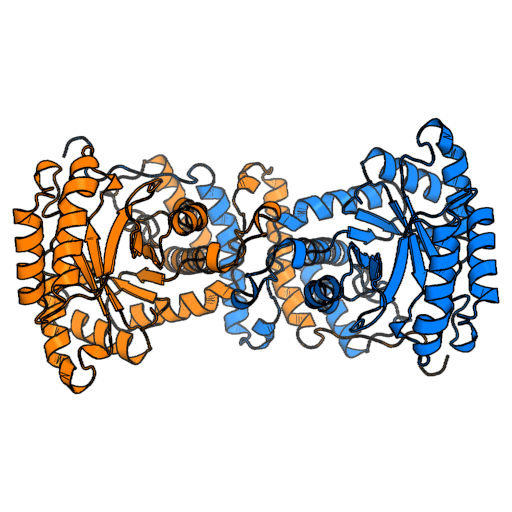1 264 ? -1.455 -5.734 -10.656 1 81.69 264 VAL B CA 1
ATOM 4729 C C . VAL B 1 264 ? -1.671 -6.91 -11.609 1 81.69 264 VAL B C 1
ATOM 4731 O O . VAL B 1 264 ? -2.023 -6.715 -12.773 1 81.69 264 VAL B O 1
ATOM 4734 N N . ALA B 1 265 ? -1.525 -8.07 -11.062 1 91.38 265 ALA B N 1
ATOM 4735 C CA . ALA B 1 265 ? -1.753 -9.273 -11.859 1 91.38 265 ALA B CA 1
ATOM 4736 C C . ALA B 1 265 ? -3.244 -9.547 -12.031 1 91.38 265 ALA B C 1
ATOM 4738 O O . ALA B 1 265 ? -4.062 -9.07 -11.242 1 91.38 265 ALA B O 1
ATOM 4739 N N . ASP B 1 266 ? -3.57 -10.297 -13.078 1 93.25 266 ASP B N 1
ATOM 4740 C CA . ASP B 1 266 ? -4.961 -10.633 -13.375 1 93.25 266 ASP B CA 1
ATOM 4741 C C . ASP B 1 266 ? -5.371 -11.93 -12.688 1 93.25 266 ASP B C 1
ATOM 4743 O O . ASP B 1 266 ? -6.562 -12.203 -12.516 1 93.25 266 ASP B O 1
ATOM 4747 N N . GLY B 1 267 ? -4.387 -12.734 -12.352 1 95.5 267 GLY B N 1
ATOM 4748 C CA . GLY B 1 267 ? -4.648 -14.008 -11.703 1 95.5 267 GLY B CA 1
ATOM 4749 C C . GLY B 1 267 ? -3.398 -14.656 -11.148 1 95.5 267 GLY B C 1
ATOM 4750 O O . GLY B 1 267 ? -2.283 -14.234 -11.445 1 95.5 267 GLY B O 1
ATOM 4751 N N . TYR B 1 268 ? -3.646 -15.672 -10.305 1 97.75 268 TYR B N 1
ATOM 4752 C CA . TYR B 1 268 ? -2.576 -16.453 -9.695 1 97.75 268 TYR B CA 1
ATOM 4753 C C . TYR B 1 268 ? -2.932 -17.938 -9.664 1 97.75 268 TYR B C 1
ATOM 4755 O O . TYR B 1 268 ? -3.908 -18.328 -9.023 1 97.75 268 TYR B O 1
ATOM 4763 N N . VAL B 1 269 ? -2.104 -18.75 -10.32 1 98.06 269 VAL B N 1
ATOM 4764 C CA . VAL B 1 269 ? -2.328 -20.188 -10.359 1 98.06 269 VAL B CA 1
ATOM 4765 C C . VAL B 1 269 ? -1.724 -20.844 -9.125 1 98.06 269 VAL B C 1
ATOM 4767 O O . VAL B 1 269 ? -0.546 -20.641 -8.82 1 98.06 269 VAL B O 1
ATOM 4770 N N . VAL B 1 270 ? -2.541 -21.703 -8.461 1 97.56 270 VAL B N 1
ATOM 4771 C CA . VAL B 1 270 ? -2.121 -22.391 -7.242 1 97.56 270 VAL B CA 1
ATOM 4772 C C . VAL B 1 270 ? -2.396 -23.891 -7.371 1 97.56 270 VAL B C 1
ATOM 4774 O O . VAL B 1 270 ? -3.512 -24.297 -7.707 1 97.56 270 VAL B O 1
ATOM 4777 N N . GLY B 1 271 ? -1.339 -24.688 -7.129 1 95.88 271 GLY B N 1
ATOM 4778 C CA . GLY B 1 271 ? -1.587 -26.109 -6.996 1 95.88 271 GLY B CA 1
ATOM 4779 C C . GLY B 1 271 ? -2.369 -26.469 -5.746 1 95.88 271 GLY B C 1
ATOM 4780 O O . GLY B 1 271 ? -1.992 -26.078 -4.637 1 95.88 271 GLY B O 1
ATOM 4781 N N . MET B 1 272 ? -3.514 -27.219 -6 1 94.25 272 MET B N 1
ATOM 4782 C CA . MET B 1 272 ? -4.371 -27.594 -4.879 1 94.25 272 MET B CA 1
ATOM 4783 C C . MET B 1 272 ? -4.801 -29.047 -4.98 1 94.25 272 MET B C 1
ATOM 4785 O O . MET B 1 272 ? -5.043 -29.562 -6.078 1 94.25 272 MET B O 1
ATOM 4789 N N . LEU B 1 273 ? -4.906 -29.656 -3.781 1 92.19 273 LEU B N 1
ATOM 4790 C CA . LEU B 1 273 ? -5.402 -31.031 -3.68 1 92.19 273 LEU B CA 1
ATOM 4791 C C . LEU B 1 273 ? -6.469 -31.141 -2.596 1 92.19 273 LEU B C 1
ATOM 4793 O O . LEU B 1 273 ? -6.188 -30.922 -1.416 1 92.19 273 LEU B O 1
ATOM 4797 N N . GLY B 1 274 ? -7.695 -31.438 -3.016 1 92.31 274 GLY B N 1
ATOM 4798 C CA . GLY B 1 274 ? -8.781 -31.656 -2.078 1 92.31 274 GLY B CA 1
ATOM 4799 C C . GLY B 1 274 ? -9.5 -30.375 -1.69 1 92.31 274 GLY B C 1
ATOM 4800 O O . GLY B 1 274 ? -9.016 -29.281 -1.975 1 92.31 274 GLY B O 1
ATOM 4801 N N . GLU B 1 275 ? -10.641 -30.562 -0.976 1 94.06 275 GLU B N 1
ATOM 4802 C CA . GLU B 1 275 ? -11.508 -29.469 -0.582 1 94.06 275 GLU B CA 1
ATOM 4803 C C . GLU B 1 275 ? -10.789 -28.5 0.363 1 94.06 275 GLU B C 1
ATOM 4805 O O . GLU B 1 275 ? -10.914 -27.281 0.235 1 94.06 275 GLU B O 1
ATOM 4810 N N . SER B 1 276 ? -10.055 -29.094 1.216 1 93.69 276 SER B N 1
ATOM 4811 C CA . SER B 1 276 ? -9.422 -28.297 2.266 1 93.69 276 SER B CA 1
ATOM 4812 C C . SER B 1 276 ? -8.445 -27.281 1.678 1 93.69 276 SER B C 1
ATOM 4814 O O . SER B 1 276 ? -8.438 -26.125 2.076 1 93.69 276 SER B O 1
ATOM 4816 N N . GLN B 1 277 ? -7.676 -27.672 0.679 1 94.5 277 GLN B N 1
ATOM 4817 C CA . GLN B 1 277 ? -6.684 -26.766 0.109 1 94.5 277 GLN B CA 1
ATOM 4818 C C . GLN B 1 277 ? -7.348 -25.688 -0.747 1 94.5 277 GLN B C 1
ATOM 4820 O O . GLN B 1 277 ? -6.832 -24.578 -0.862 1 94.5 277 GLN B O 1
ATOM 4825 N N . VAL B 1 278 ? -8.523 -26 -1.288 1 96.44 278 VAL B N 1
ATOM 4826 C CA . VAL B 1 278 ? -9.289 -25 -2.02 1 96.44 278 VAL B CA 1
ATOM 4827 C C . VAL B 1 278 ? -9.766 -23.906 -1.059 1 96.44 278 VAL B C 1
ATOM 4829 O O . VAL B 1 278 ? -9.586 -22.719 -1.32 1 96.44 278 VAL B O 1
ATOM 4832 N N . TYR B 1 279 ? -10.258 -24.312 0.066 1 94.75 279 TYR B N 1
ATOM 4833 C CA . TYR B 1 279 ? -10.742 -23.344 1.051 1 94.75 279 TYR B CA 1
ATOM 4834 C C . TYR B 1 279 ? -9.594 -22.531 1.636 1 94.75 279 TYR B C 1
ATOM 4836 O O . TYR B 1 279 ? -9.742 -21.344 1.909 1 94.75 279 TYR B O 1
ATOM 4844 N N . ASP B 1 280 ? -8.484 -23.172 1.794 1 93.88 280 ASP B N 1
ATOM 4845 C CA . ASP B 1 280 ? -7.301 -22.469 2.287 1 93.88 280 ASP B CA 1
ATOM 4846 C C . ASP B 1 280 ? -6.895 -21.344 1.337 1 93.88 280 ASP B C 1
ATOM 4848 O O . ASP B 1 280 ? -6.562 -20.234 1.777 1 93.88 280 ASP B O 1
ATOM 4852 N N . ALA B 1 281 ? -6.934 -21.625 0.061 1 95.94 281 ALA B N 1
ATOM 4853 C CA . ALA B 1 281 ? -6.547 -20.625 -0.938 1 95.94 281 ALA B CA 1
ATOM 4854 C C . ALA B 1 281 ? -7.523 -19.453 -0.947 1 95.94 281 ALA B C 1
ATOM 4856 O O . ALA B 1 281 ? -7.113 -18.297 -1.032 1 95.94 281 ALA B O 1
ATOM 4857 N N . ILE B 1 282 ? -8.758 -19.734 -0.804 1 94.12 282 ILE B N 1
ATOM 4858 C CA . ILE B 1 282 ? -9.789 -18.703 -0.797 1 94.12 282 ILE B CA 1
ATOM 4859 C C . ILE B 1 282 ? -9.625 -17.812 0.435 1 94.12 282 ILE B C 1
ATOM 4861 O O . ILE B 1 282 ? -9.688 -16.594 0.336 1 94.12 282 ILE B O 1
ATOM 4865 N N . GLU B 1 283 ? -9.336 -18.438 1.544 1 90.38 283 GLU B N 1
ATOM 4866 C CA . GLU B 1 283 ? -9.109 -17.688 2.773 1 90.38 283 GLU B CA 1
ATOM 4867 C C . GLU B 1 283 ? -7.852 -16.828 2.672 1 90.38 283 GLU B C 1
ATOM 4869 O O . GLU B 1 283 ? -7.84 -15.68 3.125 1 90.38 283 GLU B O 1
ATOM 4874 N N . ALA B 1 284 ? -6.879 -17.391 2.117 1 92.19 284 ALA B N 1
ATOM 4875 C CA . ALA B 1 284 ? -5.629 -16.656 1.945 1 92.19 284 ALA B CA 1
ATOM 4876 C C . ALA B 1 284 ? -5.836 -15.406 1.104 1 92.19 284 ALA B C 1
ATOM 4878 O O . ALA B 1 284 ? -5.289 -14.344 1.413 1 92.19 284 ALA B O 1
ATOM 4879 N N . LEU B 1 285 ? -6.633 -15.531 0.07 1 90.44 285 LEU B N 1
ATOM 4880 C CA . LEU B 1 285 ? -6.934 -14.383 -0.774 1 90.44 285 LEU B CA 1
ATOM 4881 C C . LEU B 1 285 ? -7.664 -13.305 0.017 1 90.44 285 LEU B C 1
ATOM 4883 O O . LEU B 1 285 ? -7.328 -12.117 -0.076 1 90.44 285 LEU B O 1
ATOM 4887 N N . ALA B 1 286 ? -8.578 -13.703 0.835 1 82.06 286 ALA B N 1
ATOM 4888 C CA . ALA B 1 286 ? -9.328 -12.75 1.648 1 82.06 286 ALA B CA 1
ATOM 4889 C C . ALA B 1 286 ? -8.414 -12.023 2.629 1 82.06 286 ALA B C 1
ATOM 4891 O O . ALA B 1 286 ? -8.516 -10.805 2.795 1 82.06 286 ALA B O 1
ATOM 4892 N N . ASP B 1 287 ? -7.504 -12.758 3.199 1 81.31 287 ASP B N 1
ATOM 4893 C CA . ASP B 1 287 ? -6.609 -12.219 4.215 1 81.31 287 ASP B CA 1
ATOM 4894 C C . ASP B 1 287 ? -5.562 -11.297 3.592 1 81.31 287 ASP B C 1
ATOM 4896 O O . ASP B 1 287 ? -5.074 -10.367 4.246 1 81.31 287 ASP B O 1
ATOM 4900 N N . SER B 1 288 ? -5.223 -11.539 2.402 1 83.69 288 SER B N 1
ATOM 4901 C CA . SER B 1 288 ? -4.102 -10.859 1.759 1 83.69 288 SER B CA 1
ATOM 4902 C C . SER B 1 288 ? -4.324 -9.359 1.692 1 83.69 288 SER B C 1
ATOM 4904 O O . SER B 1 288 ? -3.365 -8.578 1.674 1 83.69 288 SER B O 1
ATOM 4906 N N . LYS B 1 289 ? -5.535 -8.945 1.713 1 72.19 289 LYS B N 1
ATOM 4907 C CA . LYS B 1 289 ? -5.875 -7.527 1.601 1 72.19 289 LYS B CA 1
ATOM 4908 C C . LYS B 1 289 ? -5.445 -6.758 2.848 1 72.19 289 LYS B C 1
ATOM 4910 O O . LYS B 1 289 ? -5.371 -5.527 2.828 1 72.19 289 LYS B O 1
ATOM 4915 N N . TYR B 1 290 ? -5.141 -7.578 3.865 1 68.88 290 TYR B N 1
ATOM 4916 C CA . TYR B 1 290 ? -4.844 -6.941 5.141 1 68.88 290 TYR B CA 1
ATOM 4917 C C . TYR B 1 290 ? -3.367 -7.078 5.492 1 68.88 290 TYR B C 1
ATOM 4919 O O . TYR B 1 290 ? -2.934 -6.652 6.562 1 68.88 290 TYR B O 1
ATOM 4927 N N . LEU B 1 291 ? -2.709 -7.699 4.582 1 70.06 291 LEU B N 1
ATOM 4928 C CA . LEU B 1 291 ? -1.292 -7.914 4.859 1 70.06 291 LEU B CA 1
ATOM 4929 C C . LEU B 1 291 ? -0.454 -6.754 4.328 1 70.06 291 LEU B C 1
ATOM 4931 O O . LEU B 1 291 ? -0.781 -6.172 3.291 1 70.06 291 LEU B O 1
ATOM 4935 N N . VAL B 1 292 ? 0.414 -6.41 5.023 1 54.44 292 VAL B N 1
ATOM 4936 C CA . VAL B 1 292 ? 1.36 -5.367 4.645 1 54.44 292 VAL B CA 1
ATOM 4937 C C . VAL B 1 292 ? 2.652 -6 4.137 1 54.44 292 VAL B C 1
ATOM 4939 O O . VAL B 1 292 ? 3.553 -6.305 4.922 1 54.44 292 VAL B O 1
ATOM 4942 N N . VAL B 1 293 ? 2.59 -6.477 2.914 1 55.31 293 VAL B N 1
ATOM 4943 C CA . VAL B 1 293 ? 3.766 -7.141 2.359 1 55.31 293 VAL B CA 1
ATOM 4944 C C . VAL B 1 293 ? 4.625 -6.125 1.611 1 55.31 293 VAL B C 1
ATOM 4946 O O . VAL B 1 293 ? 4.188 -5.543 0.618 1 55.31 293 VAL B O 1
ATOM 4949 N N . ASP B 1 294 ? 4.254 -4.742 2.227 1 48.12 294 ASP B N 1
ATOM 4950 C CA . ASP B 1 294 ? 4.941 -3.73 1.431 1 48.12 294 ASP B CA 1
ATOM 4951 C C . ASP B 1 294 ? 6.266 -4.266 0.891 1 48.12 294 ASP B C 1
ATOM 4953 O O . ASP B 1 294 ? 6.695 -5.363 1.259 1 48.12 294 ASP B O 1
ATOM 4957 N N . ASN B 1 295 ? 7.012 -3.096 0.569 1 40.56 295 ASN B N 1
ATOM 4958 C CA . ASN B 1 295 ? 8.422 -2.812 0.315 1 40.56 295 ASN B CA 1
ATOM 4959 C C . ASN B 1 295 ? 9.32 -3.512 1.326 1 40.56 295 ASN B C 1
ATOM 4961 O O . ASN B 1 295 ? 9.836 -2.879 2.25 1 40.56 295 ASN B O 1
ATOM 4965 N N . ALA B 1 296 ? 8.836 -4.25 2.043 1 39.19 296 ALA B N 1
ATOM 4966 C CA . ALA B 1 296 ? 9.852 -4.977 2.807 1 39.19 296 ALA B CA 1
ATOM 4967 C C . ALA B 1 296 ? 11.211 -4.898 2.121 1 39.19 296 ALA B C 1
ATOM 4969 O O . ALA B 1 296 ? 12.133 -5.648 2.469 1 39.19 296 ALA B O 1
ATOM 4970 N N . ILE B 1 297 ? 11.133 -4.723 0.859 1 37.69 297 ILE B N 1
ATOM 4971 C CA . ILE B 1 297 ? 12.492 -4.734 0.326 1 37.69 297 ILE B CA 1
ATOM 4972 C C . ILE B 1 297 ? 13.469 -4.266 1.399 1 37.69 297 ILE B C 1
ATOM 4974 O O . ILE B 1 297 ? 14.453 -4.949 1.692 1 37.69 297 ILE B O 1
ATOM 4978 N N . SER B 1 298 ? 13.836 -3.002 1.168 1 39.12 298 SER B N 1
ATOM 4979 C CA . SER B 1 298 ? 15.188 -2.488 1.354 1 39.12 298 SER B CA 1
ATOM 4980 C C . SER B 1 298 ? 15.5 -2.277 2.832 1 39.12 298 SER B C 1
ATOM 4982 O O . SER B 1 298 ? 16.203 -1.326 3.193 1 39.12 298 SER B O 1
ATOM 4984 N N . SER B 1 299 ? 14.484 -2.551 3.678 1 40.44 299 SER B N 1
ATOM 4985 C CA . SER B 1 299 ? 14.977 -2.414 5.047 1 40.44 299 SER B CA 1
ATOM 4986 C C . SER B 1 299 ? 16.266 -3.195 5.25 1 40.44 299 SER B C 1
ATOM 4988 O O . SER B 1 299 ? 16.859 -3.166 6.336 1 40.44 299 SER B O 1
ATOM 4990 N N . ALA B 1 300 ? 16.328 -4.078 4.32 1 42.5 300 ALA B N 1
ATOM 4991 C CA . ALA B 1 300 ? 17.562 -4.863 4.414 1 42.5 300 ALA B CA 1
ATOM 4992 C C . ALA B 1 300 ? 18.766 -3.967 4.68 1 42.5 300 ALA B C 1
ATOM 4994 O O . ALA B 1 300 ? 19.766 -4.418 5.23 1 42.5 300 ALA B O 1
ATOM 4995 N N . GLU B 1 301 ? 18.5 -2.736 4.277 1 53.78 301 GLU B N 1
ATOM 4996 C CA . GLU B 1 301 ? 19.641 -1.848 4.48 1 53.78 301 GLU B CA 1
ATOM 4997 C C . GLU B 1 301 ? 19.578 -1.169 5.844 1 53.78 301 GLU B C 1
ATOM 4999 O O . GLU B 1 301 ? 20.5 -0.461 6.238 1 53.78 301 GLU B O 1
ATOM 5004 N N . LEU B 1 302 ? 18.359 -1.657 6.609 1 59 302 LEU B N 1
ATOM 5005 C CA . LEU B 1 302 ? 18.297 -0.962 7.891 1 59 302 LEU B CA 1
ATOM 5006 C C . LEU B 1 302 ? 19.047 -1.74 8.969 1 59 302 LEU B C 1
ATOM 5008 O O . LEU B 1 302 ? 19.109 -2.971 8.922 1 59 302 LEU B O 1
ATOM 5012 N N . PRO B 1 303 ? 19.594 -1.016 9.766 1 66.69 303 PRO B N 1
ATOM 5013 C CA . PRO B 1 303 ? 20.172 -1.668 10.945 1 66.69 303 PRO B CA 1
ATOM 5014 C C . PRO B 1 303 ? 19.141 -2.473 11.734 1 66.69 303 PRO B C 1
ATOM 5016 O O . PRO B 1 303 ? 17.953 -2.139 11.734 1 66.69 303 PRO B O 1
ATOM 5019 N N . ALA B 1 304 ? 19.547 -3.559 12.297 1 67.88 304 ALA B N 1
ATOM 5020 C CA . ALA B 1 304 ? 18.719 -4.508 13.039 1 67.88 304 ALA B CA 1
ATOM 5021 C C . ALA B 1 304 ? 17.844 -3.787 14.055 1 67.88 304 ALA B C 1
ATOM 5023 O O . ALA B 1 304 ? 16.672 -4.133 14.234 1 67.88 304 ALA B O 1
ATOM 5024 N N . GLU B 1 305 ? 18.469 -2.721 14.688 1 73.75 305 GLU B N 1
ATOM 5025 C CA . GLU B 1 305 ? 17.719 -1.974 15.695 1 73.75 305 GLU B CA 1
ATOM 5026 C C . GLU B 1 305 ? 16.516 -1.254 15.078 1 73.75 305 GLU B C 1
ATOM 5028 O O . GLU B 1 305 ? 15.445 -1.205 15.68 1 73.75 305 GLU B O 1
ATOM 5033 N N . LYS B 1 306 ? 16.703 -0.811 13.961 1 77.69 306 LYS B N 1
ATOM 5034 C CA . LYS B 1 306 ? 15.641 -0.1 13.258 1 77.69 306 LYS B CA 1
ATOM 5035 C C . LYS B 1 306 ? 14.547 -1.062 12.805 1 77.69 306 LYS B C 1
ATOM 5037 O O . LYS B 1 306 ? 13.359 -0.741 12.875 1 77.69 306 LYS B O 1
ATOM 5042 N N . ILE B 1 307 ? 14.938 -2.215 12.492 1 66.44 307 ILE B N 1
ATOM 5043 C CA . ILE B 1 307 ? 13.984 -3.236 12.07 1 66.44 307 ILE B CA 1
ATOM 5044 C C . ILE B 1 307 ? 13.062 -3.588 13.242 1 66.44 307 ILE B C 1
ATOM 5046 O O . ILE B 1 307 ? 11.844 -3.662 13.078 1 66.44 307 ILE B O 1
ATOM 5050 N N . LYS B 1 308 ? 13.672 -3.756 14.359 1 74.69 308 LYS B N 1
ATOM 5051 C CA . LYS B 1 308 ? 12.906 -4.078 15.555 1 74.69 308 LYS B CA 1
ATOM 5052 C C . LYS B 1 308 ? 11.906 -2.973 15.891 1 74.69 308 LYS B C 1
ATOM 5054 O O . LYS B 1 308 ? 10.766 -3.248 16.266 1 74.69 308 LYS B O 1
ATOM 5059 N N . SER B 1 309 ? 12.344 -1.763 15.711 1 77.19 309 SER B N 1
ATOM 5060 C CA . SER B 1 309 ? 11.484 -0.623 15.992 1 77.19 309 SER B CA 1
ATOM 5061 C C . SER B 1 309 ? 10.289 -0.583 15.047 1 77.19 309 SER B C 1
ATOM 5063 O O . SER B 1 309 ? 9.148 -0.389 15.477 1 77.19 309 SER B O 1
ATOM 5065 N N . ILE B 1 310 ? 10.547 -0.91 13.812 1 74.81 310 ILE B N 1
ATOM 5066 C CA . ILE B 1 310 ? 9.5 -0.875 12.805 1 74.81 310 ILE B CA 1
ATOM 5067 C C . ILE B 1 310 ? 8.492 -1.993 13.07 1 74.81 310 ILE B C 1
ATOM 5069 O O . ILE B 1 310 ? 7.281 -1.793 12.938 1 74.81 310 ILE B O 1
ATOM 5073 N N . GLU B 1 311 ? 8.992 -3.084 13.555 1 71.69 311 GLU B N 1
ATOM 5074 C CA . GLU B 1 311 ? 8.125 -4.203 13.898 1 71.69 311 GLU B CA 1
ATOM 5075 C C . GLU B 1 311 ? 7.195 -3.846 15.055 1 71.69 311 GLU B C 1
ATOM 5077 O O . GLU B 1 311 ? 6.016 -4.203 15.047 1 71.69 311 GLU B O 1
ATOM 5082 N N . LYS B 1 312 ? 7.707 -3.168 16 1 78.06 312 LYS B N 1
ATOM 5083 C CA . LYS B 1 312 ? 6.91 -2.738 17.141 1 78.06 312 LYS B CA 1
ATOM 5084 C C . LYS B 1 312 ? 5.824 -1.753 16.719 1 78.06 312 LYS B C 1
ATOM 5086 O O . LYS B 1 312 ? 4.68 -1.85 17.172 1 78.06 312 LYS B O 1
ATOM 5091 N N . TYR B 1 313 ? 6.18 -0.892 15.836 1 80.12 313 TYR B N 1
ATOM 5092 C CA . TYR B 1 313 ? 5.203 0.072 15.352 1 80.12 313 TYR B CA 1
ATOM 5093 C C . TYR B 1 313 ? 4.082 -0.627 14.586 1 80.12 313 TYR B C 1
ATOM 5095 O O . TYR B 1 313 ? 2.902 -0.339 14.805 1 80.12 313 TYR B O 1
ATOM 5103 N N . ASN B 1 314 ? 4.461 -1.55 13.758 1 74.12 314 ASN B N 1
ATOM 5104 C CA . ASN B 1 314 ? 3.463 -2.26 12.961 1 74.12 314 ASN B CA 1
ATOM 5105 C C . ASN B 1 314 ? 2.533 -3.09 13.844 1 74.12 314 ASN B C 1
ATOM 5107 O O . ASN B 1 314 ? 1.329 -3.156 13.594 1 74.12 314 ASN B O 1
ATOM 5111 N N . ALA B 1 315 ? 3.049 -3.695 14.883 1 72.88 315 ALA B N 1
ATOM 5112 C CA . ALA B 1 315 ? 2.227 -4.43 15.844 1 72.88 315 ALA B CA 1
ATOM 5113 C C . ALA B 1 315 ? 1.237 -3.504 16.547 1 72.88 315 ALA B C 1
ATOM 5115 O O . ALA B 1 315 ? 0.071 -3.857 16.734 1 72.88 315 ALA B O 1
ATOM 5116 N N . CYS B 1 316 ? 1.664 -2.342 16.891 1 80.81 316 CYS B N 1
ATOM 5117 C CA . CYS B 1 316 ? 0.825 -1.38 17.594 1 80.81 316 CYS B CA 1
ATOM 5118 C C . CYS B 1 316 ? -0.242 -0.806 16.672 1 80.81 316 CYS B C 1
ATOM 5120 O O . CYS B 1 316 ? -1.38 -0.587 17.094 1 80.81 316 CYS B O 1
ATOM 5122 N N . ILE B 1 317 ? 0.155 -0.572 15.414 1 78.56 317 ILE B N 1
ATOM 5123 C CA . ILE B 1 317 ? -0.787 -0.001 14.461 1 78.56 317 ILE B CA 1
ATOM 5124 C C . ILE B 1 317 ? -2.018 -0.9 14.344 1 78.56 317 ILE B C 1
ATOM 5126 O O . ILE B 1 317 ? -3.15 -0.415 14.359 1 78.56 317 ILE B O 1
ATOM 5130 N N . SER B 1 318 ? -1.807 -2.152 14.32 1 71.44 318 SER B N 1
ATOM 5131 C CA . SER B 1 318 ? -2.906 -3.105 14.195 1 71.44 318 SER B CA 1
ATOM 5132 C C . SER B 1 318 ? -3.838 -3.031 15.406 1 71.44 318 SER B C 1
ATOM 5134 O O . SER B 1 318 ? -5.059 -2.994 15.25 1 71.44 318 SER B O 1
ATOM 5136 N N . LYS B 1 319 ? -3.295 -2.963 16.578 1 77.06 319 LYS B N 1
ATOM 5137 C CA . LYS B 1 319 ? -4.078 -2.902 17.812 1 77.06 319 LYS B CA 1
ATOM 5138 C C . LYS B 1 319 ? -4.828 -1.579 17.922 1 77.06 319 LYS B C 1
ATOM 5140 O O . LYS B 1 319 ? -6.023 -1.562 18.219 1 77.06 319 LYS B O 1
ATOM 5145 N N . VAL B 1 320 ? -4.184 -0.474 17.562 1 83.5 320 VAL B N 1
ATOM 5146 C CA . VAL B 1 320 ? -4.758 0.862 17.672 1 83.5 320 VAL B CA 1
ATOM 5147 C C . VAL B 1 320 ? -5.875 1.03 16.656 1 83.5 320 VAL B C 1
ATOM 5149 O O . VAL B 1 320 ? -6.941 1.565 16.969 1 83.5 320 VAL B O 1
ATOM 5152 N N . SER B 1 321 ? -5.613 0.581 15.469 1 77 321 SER B N 1
ATOM 5153 C CA . SER B 1 321 ? -6.621 0.676 14.414 1 77 321 SER B CA 1
ATOM 5154 C C . SER B 1 321 ? -7.906 -0.042 14.82 1 77 321 SER B C 1
ATOM 5156 O O . SER B 1 321 ? -9.008 0.437 14.531 1 77 321 SER B O 1
ATOM 5158 N N . ARG B 1 322 ? -7.789 -1.149 15.531 1 75.88 322 ARG B N 1
ATOM 5159 C CA . ARG B 1 322 ? -8.953 -1.89 16 1 75.88 322 ARG B CA 1
ATOM 5160 C C . ARG B 1 322 ? -9.719 -1.094 17.047 1 75.88 322 ARG B C 1
ATOM 5162 O O . ARG B 1 322 ? -10.953 -1.037 17.016 1 75.88 322 ARG B O 1
ATOM 5169 N N . ILE B 1 323 ? -9.023 -0.514 17.938 1 81.94 323 ILE B N 1
ATOM 5170 C CA . ILE B 1 323 ? -9.633 0.257 19.016 1 81.94 323 ILE B CA 1
ATOM 5171 C C . ILE B 1 323 ? -10.352 1.474 18.438 1 81.94 323 ILE B C 1
ATOM 5173 O O . ILE B 1 323 ? -11.445 1.833 18.891 1 81.94 323 ILE B O 1
ATOM 5177 N N . LEU B 1 324 ? -9.867 2.107 17.375 1 84.81 324 LEU B N 1
ATOM 5178 C CA . LEU B 1 324 ? -10.391 3.373 16.859 1 84.81 324 LEU B CA 1
ATOM 5179 C C . LEU B 1 324 ? -11.352 3.141 15.703 1 84.81 324 LEU B C 1
ATOM 5181 O O . LEU B 1 324 ? -11.961 4.086 15.203 1 84.81 324 LEU B O 1
ATOM 5185 N N . ALA B 1 325 ? -11.562 1.903 15.312 1 77.81 325 ALA B N 1
ATOM 5186 C CA . ALA B 1 325 ? -12.391 1.543 14.172 1 77.81 325 ALA B CA 1
ATOM 5187 C C . ALA B 1 325 ? -13.789 2.145 14.289 1 77.81 325 ALA B C 1
ATOM 5189 O O . ALA B 1 325 ? -14.32 2.689 13.32 1 77.81 325 ALA B O 1
ATOM 5190 N N . PRO B 1 326 ? -14.406 2.211 15.516 1 79.62 326 PRO B N 1
ATOM 5191 C CA . PRO B 1 326 ? -15.758 2.775 15.633 1 79.62 326 PRO B CA 1
ATOM 5192 C C . PRO B 1 326 ? -15.789 4.281 15.391 1 79.62 326 PRO B C 1
ATOM 5194 O O . PRO B 1 326 ? -16.859 4.859 15.195 1 79.62 326 PRO B O 1
ATOM 5197 N N . PHE B 1 327 ? -14.625 4.867 15.328 1 81.12 327 PHE B N 1
ATOM 5198 C CA . PHE B 1 327 ? -14.562 6.32 15.258 1 81.12 327 PHE B CA 1
ATOM 5199 C C . PHE B 1 327 ? -13.953 6.773 13.938 1 81.12 327 PHE B C 1
ATOM 5201 O O . PHE B 1 327 ? -13.461 7.902 13.828 1 81.12 327 PHE B O 1
ATOM 5208 N N . GLN B 1 328 ? -14 5.906 12.984 1 78.38 328 GLN B N 1
ATOM 5209 C CA . GLN B 1 328 ? -13.469 6.262 11.672 1 78.38 328 GLN B CA 1
ATOM 5210 C C . GLN B 1 328 ? -14.195 7.48 11.102 1 78.38 328 GLN B C 1
ATOM 5212 O O . GLN B 1 328 ? -15.422 7.551 11.141 1 78.38 328 GLN B O 1
ATOM 5217 N N . SER B 1 329 ? -13.391 8.516 10.664 1 78.38 329 SER B N 1
ATOM 5218 C CA . SER B 1 329 ? -13.867 9.742 10.031 1 78.38 329 SER B CA 1
ATOM 5219 C C . SER B 1 329 ? -14.602 10.633 11.031 1 78.38 329 SER B C 1
ATOM 5221 O O . SER B 1 329 ? -15.406 11.484 10.641 1 78.38 329 SER B O 1
ATOM 5223 N N . TYR B 1 330 ? -14.359 10.336 12.328 1 82.5 330 TYR B N 1
ATOM 5224 C CA . TYR B 1 330 ? -14.953 11.188 13.352 1 82.5 330 TYR B CA 1
ATOM 5225 C C . TYR B 1 330 ? -14.398 12.602 13.289 1 82.5 330 TYR B C 1
ATOM 5227 O O . TYR B 1 330 ? -13.188 12.789 13.125 1 82.5 330 TYR B O 1
ATOM 5235 N N . THR B 1 331 ? -15.305 13.586 13.25 1 81.81 331 THR B N 1
ATOM 5236 C CA . THR B 1 331 ? -14.945 14.992 13.297 1 81.81 331 THR B CA 1
ATOM 5237 C C . THR B 1 331 ? -15.727 15.719 14.391 1 81.81 331 THR B C 1
ATOM 5239 O O . THR B 1 331 ? -16.625 15.148 14.992 1 81.81 331 THR B O 1
ATOM 5242 N N . TRP B 1 332 ? -15.242 16.859 14.797 1 82.38 332 TRP B N 1
ATOM 5243 C CA . TRP B 1 332 ? -15.898 17.719 15.773 1 82.38 332 TRP B CA 1
ATOM 5244 C C . TRP B 1 332 ? -16 19.156 15.258 1 82.38 332 TRP B C 1
ATOM 5246 O O . TRP B 1 332 ? -15.219 19.562 14.398 1 82.38 332 TRP B O 1
ATOM 5256 N N . PRO B 1 333 ? -17 19.844 15.695 1 77.56 333 PRO B N 1
ATOM 5257 C CA . PRO B 1 333 ? -17.125 21.25 15.281 1 77.56 333 PRO B CA 1
ATOM 5258 C C . PRO B 1 333 ? -16.062 22.141 15.938 1 77.56 333 PRO B C 1
ATOM 5260 O O . PRO B 1 333 ? -15.594 21.844 17.031 1 77.56 333 PRO B O 1
ATOM 5263 N N . SER B 1 334 ? -15.703 23.203 15.352 1 76.44 334 SER B N 1
ATOM 5264 C CA . SER B 1 334 ? -14.836 24.25 15.883 1 76.44 334 SER B CA 1
ATOM 5265 C C . SER B 1 334 ? -15.211 25.625 15.312 1 76.44 334 SER B C 1
ATOM 5267 O O . SER B 1 334 ? -15.047 25.875 14.117 1 76.44 334 SER B O 1
ATOM 5269 N N . PRO B 1 335 ? -15.57 26.562 16.078 1 73.62 335 PRO B N 1
ATOM 5270 C CA . PRO B 1 335 ? -15.82 26.484 17.531 1 73.62 335 PRO B CA 1
ATOM 5271 C C . PRO B 1 335 ? -17.047 25.656 17.875 1 73.62 335 PRO B C 1
ATOM 5273 O O . PRO B 1 335 ? -17.781 25.234 16.984 1 73.62 335 PRO B O 1
ATOM 5276 N N . ASP B 1 336 ? -17.094 25.469 19.203 1 69.56 336 ASP B N 1
ATOM 5277 C CA . ASP B 1 336 ? -18.297 24.781 19.703 1 69.56 336 ASP B CA 1
ATOM 5278 C C . ASP B 1 336 ? -19.562 25.531 19.312 1 69.56 336 ASP B C 1
ATOM 5280 O O . ASP B 1 336 ? -19.531 26.75 19.109 1 69.56 336 ASP B O 1
ATOM 5284 N N . LEU B 1 337 ? -20.516 24.828 19.109 1 64.38 337 LEU B N 1
ATOM 5285 C CA . LEU B 1 337 ? -21.797 25.375 18.672 1 64.38 337 LEU B CA 1
ATOM 5286 C C . LEU B 1 337 ? -22.219 26.547 19.562 1 64.38 337 LEU B C 1
ATOM 5288 O O . LEU B 1 337 ? -22.891 27.469 19.094 1 64.38 337 LEU B O 1
ATOM 5292 N N . ASP B 1 338 ? -21.766 26.531 20.766 1 60.88 338 ASP B N 1
ATOM 5293 C CA . ASP B 1 338 ? -22.234 27.562 21.703 1 60.88 338 ASP B CA 1
ATOM 5294 C C . ASP B 1 338 ? -21.219 28.672 21.859 1 60.88 338 ASP B C 1
ATOM 5296 O O . ASP B 1 338 ? -21.422 29.625 22.609 1 60.88 338 ASP B O 1
ATOM 5300 N N . ALA B 1 339 ? -20.203 28.641 21.078 1 60.59 339 ALA B N 1
ATOM 5301 C CA . ALA B 1 339 ? -19.156 29.625 21.266 1 60.59 339 ALA B CA 1
ATOM 5302 C C . ALA B 1 339 ? -19.422 30.875 20.438 1 60.59 339 ALA B C 1
ATOM 5304 O O . ALA B 1 339 ? -20.031 30.797 19.359 1 60.59 339 ALA B O 1
#

Secondary structure (DSSP, 8-state):
-PPPSEEEEGGGGSSSSS---THHHHHHHHHHHHTT--EEE--TTSTTHHHHHHHHHHHTTTTS-GGGSEEEEEESB-SSSGGGB---HHHHHHHHHHHHHHHT-S-EEEEEETTGGG-S-HHHIIIIIHHHHHHHHHTTSEEEEEEE-S---SSS--SEEEEES-SSSS--HHHHTHHHHHHTT--EEEEE-TTTTTTT-TT---TT--S-HHHHHHHHHHHHHHHHTT--HHHHHHHHHHHHHH-GGG--GGGTTS-GGGTS-SEEEEE--HHHHHHHHHHHHHHHTT------SGGGGS-HHHHHHHHHHHHHHHHHHHHHGGGTT----SS-TT-/-PPPSEEEEGGGGSSSSS---THHHHHHHHHHHHTT--EEE--TTSTTHHHHHHHHHHHTTTTS-GGGSEEEEEESB-SSSGGGB---HHHHHHHHHHHHHHHT-S-EEEEEETTGGG-S-HHHIIIIIHHHHHHHHHTTSEEEEEEE-S---SSS--SEEEEES-SSSS--HHHHTHHHHHHTT--EEEEE-TTTTTTT-TT---TT--S-HHHHHHHHHHHHHHHHTT--HHHHHHHHHHHHHH-GGG--GGGTTS-GGGTS-SEEEEE--HHHHHHHHHHHHHHHTT------SGGGGS-HHHHHHHHHHHHHHHHHHHHHGGGTT----SS-TT-

Solvent-accessible surface area (backbone atoms only — not comparable to full-atom values): 35023 Å² total; per-residue (Å²): 137,81,71,32,55,50,28,42,23,35,57,68,52,21,61,82,50,76,89,59,64,88,54,39,67,44,44,24,52,52,50,34,47,75,67,62,35,34,35,39,34,44,28,69,54,26,61,47,15,38,43,53,48,14,53,42,51,59,73,42,31,86,86,49,43,75,88,70,47,42,45,32,36,45,34,34,42,65,53,76,34,66,83,38,49,46,45,45,53,68,53,39,52,52,45,54,54,51,48,30,60,40,37,68,45,83,58,36,46,32,40,24,42,45,59,50,70,59,51,86,66,56,59,47,42,65,70,31,29,48,53,46,49,50,53,38,29,75,70,60,40,31,71,35,48,30,36,28,45,80,78,76,77,83,73,79,64,35,46,31,39,33,26,75,47,21,44,24,79,44,12,50,56,44,44,70,40,35,44,55,38,43,74,50,51,33,76,38,42,32,38,31,41,41,40,48,85,43,43,41,36,57,90,32,49,58,85,83,52,78,65,53,71,68,56,44,52,38,43,45,51,37,34,52,58,20,49,77,63,75,39,53,32,36,60,48,30,45,20,40,14,44,21,56,36,64,32,56,63,79,50,53,65,82,66,18,63,42,36,35,68,43,53,38,50,54,28,37,34,38,74,54,68,27,54,68,43,46,54,50,51,54,50,29,55,65,50,12,76,70,48,59,66,56,80,52,56,67,56,66,75,44,54,71,70,54,49,54,53,52,52,44,48,46,57,37,48,57,56,38,38,58,59,37,40,90,42,59,60,59,80,68,76,61,50,52,91,87,74,138,80,72,32,56,49,27,41,23,34,57,67,54,20,60,82,51,75,88,58,63,87,53,40,66,43,44,26,53,54,49,34,46,75,68,60,34,34,35,40,37,45,28,69,54,27,60,46,15,38,44,55,49,14,52,42,51,59,73,43,33,87,87,49,43,76,89,71,46,42,44,32,37,47,35,33,42,66,53,75,35,65,83,37,48,46,44,46,52,67,54,39,52,52,46,53,54,51,48,31,59,41,38,69,48,83,59,38,48,32,42,24,42,45,58,51,72,59,53,85,66,56,60,48,42,65,70,31,29,48,54,47,50,51,52,39,30,75,71,58,38,31,71,34,47,31,37,26,45,80,78,76,78,81,72,79,64,35,45,30,39,33,27,75,47,21,45,25,80,45,12,50,57,45,44,69,40,36,44,55,38,43,74,49,51,32,76,37,42,32,40,30,41,42,43,47,86,44,44,40,35,56,88,33,50,56,85,84,51,78,65,53,70,67,56,45,52,38,42,44,50,35,33,53,59,20,48,78,63,74,38,52,33,36,61,49,30,46,18,39,13,43,20,54,36,64,33,57,57,81,49,53,67,85,68,18,63,43,36,35,69,43,51,38,50,54,27,38,33,39,74,55,68,27,54,67,43,46,51,49,52,54,50,30,55,65,51,13,78,74,48,61,62,54,69,57,57,69,53,67,76,44,54,70,71,55,51,53,51,51,51,43,46,48,57,36,48,58,56,37,37,59,60,37,38,91,43,60,60,60,82,68,76,60,50,52,91,86,74

Radius of gyration: 29.69 Å; Cα contacts (8 Å, |Δi|>4): 1292; chains: 2; bounding box: 48×87×66 Å

Nearest PDB structures (foldseek):
  8k1i-assembly1_C  TM=7.633E-01  e=6.761E-24  Candidozyma auris
  8hw0-assembly1_A  TM=7.070E-01  e=3.334E-16  Devosia
  3eb4-assembly1_A  TM=6.811E-01  e=6.644E-15  Rattus norvegicus
  3eb3-assembly1_A  TM=6.904E-01  e=9.513E-15  Rattus norvegicus
  7wf3-assembly1_C  TM=6.812E-01  e=1.138E-14  Homo sapiens

InterPro domains:
  IPR020471 Aldo-keto reductase [PTHR42686] (1-336)
  IPR023210 NADP-dependent oxidoreductase domain [PF00248] (5-244)
  IPR036812 NAD(P)-dependent oxidoreductase domain superfamily [G3DSA:3.20.20.100] (1-317)
  IPR036812 NAD(P)-dependent oxidoreductase domain superfamily [SSF51430] (2-246)

Sequence (678 aa):
MKLSKIGLGAGTFSGFYDEFDNQIPHETVVTAFQNGINWVDTSPYYGDSEIRLGKVLQEISKDFPRNTYMISTKVGRYGYHKKDFDYSAERVEKSVMTSLERLGTDYLDYVFCHDVEFIDDIDTVIHVAIPQLFKLKEKGVIRNVGISEIQYKKGQPLDIILTYCHANIHNKQGVEKIKDFRRAGVKTVVMASPLSMGLLRSQGPPDWHPASKELKDAVRECVKVCSQEGVELADLSLRAAFSLAFGASNISPSELGGETSDYVADGYVVGMLGESQVYDAIEALADSKYLVVDNAISSAELPAEKIKSIEKYNACISKVSRILAPFQSYTWPSPDLDAMKLSKIGLGAGTFSGFYDEFDNQIPHETVVTAFQNGINWVDTSPYYGDSEIRLGKVLQEISKDFPRNTYMISTKVGRYGYHKKDFDYSAERVEKSVMTSLERLGTDYLDYVFCHDVEFIDDIDTVIHVAIPQLFKLKEKGVIRNVGISEIQYKKGQPLDIILTYCHANIHNKQGVEKIKDFRRAGVKTVVMASPLSMGLLRSQGPPDWHPASKELKDAVRECVKVCSQEGVELADLSLRAAFSLAFGASNISPSELGGETSDYVADGYVVGMLGESQVYDAIEALADSKYLVVDNAISSAELPAEKIKSIEKYNACISKVSRILAPFQSYTWPSPDLDA

Organism: Zancudomyces culisetae (NCBI:txid1213189)

Foldseek 3Di:
DAADQEEAELLVVQPPDDPDDLCFLLQLVVLCVVVPHAEYEEELQSHLSLQSQLVSCVVCCVVPPPVRHAYEYEAQANYDDLVRGDLALVRLVVRLVVSCVSNVHQAHAEYEHEPCVPHDCNVSCQPGNQVSVVVVCVVVRYVFYYYADQDDQEHDAGQEYEYELQQWLVHNSLLVCLLRSVVRRHNAYEYEDLCRCVCQFLVFRDPPDPDDPVSSVVSVVVSVVCVVVVHRRVLVGLLLSLLSQAPLQPDDPVVPPDDSSSRHHSHYYYHDTHNVRSVSNVVSNVCSHVDCSHCVPPCVVPDPVVVVVVVVVVVVCVVVCVVCVVQPPPDDDPPDPVD/DAADQEEAELLVVQPPDDPDDLCFLLQLVVLCVVVPHAEYEEELQSHLSLQSQLVSCVVCCVVPPPVRHAYEYEAQANYDDLVRGDQALVRLVVRLVVSCVSNVHQAHAEYEHEPCAPHDCCVSVQPGNQVSVVVCCVVVRYVFYYYADQDDQEHDAGQEYEYELQQWLVHNSLLVCLLRNVVRRHNAYEYEDLCRCVCQFLVFRDPPDPDDPVSSVVSVVVSVVCVVVVHRRVLVGLLLSLLSQAPLLPDDPVVPPDDSSSRHHSHYYYHDTHNVRSVSNVVSNVCSHVDCSHCPPPCVVPDPVVVVVVVVVVVVCVVVCVVCVVQPPPDDDPPDPVD